Protein AF-A0A1Q6U4C0-F1 (afdb_monomer)

Foldseek 3Di:
DQVVLVVQLVVLLVVLVPPDDPVCSVLSSCVSRVDDVLLLVCQVPDQEAEAEEEQDCVVVLLCCLLSVDPPPSSPPQQRAHLLWNDNPLVVVLVCLLVLNPCSLPPDDQDCRTRVPCSPPDPVRVVVVNVSRSVSNLVNLADLGEYEYEYEDAPDADDPVSVLSSVVSSCVSNVPRHYAYEYEYCDDDPDDPRHHYDHDNDDDDDPCLSCVSVPPDPPDDDPSVVCSCVSSVVVCCVSCVVVVNPVPPPPPPVVCCVPPVNVVVVVVVVVVVVQVCCFQPNQLQDEAAAEAEAADPLCAFAKEKEAEQAQAFQPRLVLLLVVLVVQQVLPGQEYEYQANLHHDLDNNRGHPLLSSLQSNLSNDHQAEYEYEPSCLSNPVVVNQVSNVVSVHHYADLDKDDDPRFIEFEHHAPNRDDGDVCSRCPPTDPDYEYHYQACLCQVVDDLSHQEYEYEQFLQLQEDDPGRPFGPHPVTRQQNAAWDQDPNYIYGYANHSADHPDSTHDPRHHYMYMYHHD

Mean predicted aligned error: 14.53 Å

Secondary structure (DSSP, 8-state):
-HHHHHHHHHHHHHHHHHHS-HHHHHHHHHHHHH--HHHHHHHHH--EEEEEEESSSHHHHHHHHTTSS--GGGT----S--S-----HHHHHHHHHTTTTTSSTT----TTT-TTTTTS-HHHHHHHHHHHHHHHHHHHT-SSEEEEEEEESSSPPPHHHHHHHHHHHHHHHTT--EEEEEEESSPPPP-TTEEEEE------STTHHHHHS-SS-----HHHHHHHHHHHHHHHHHHHHTT---SS---HHHHHS-HHHHHHHHHHHHHHHHHHIIIIIGGG--EEEEEEE--TTTTT-EEEEE------TT-HHHHHHHHHHHHTT--SEEEE-S--S-SSSGGGS--HHHHHHHHTT--SEEEE---HHHHHTTHHHHHHHHHHTT-EE-SSEEEE-SS-EEEE---TTTS---HHHHTTTPPSSEEEE-S-GGGGGGS-TT-SEEEE-SSGGGSBBSSSBS--S-TTTTTTSSEEEEETTEEEEE---SS-SSSS--BS---EEEEEEE-

Nearest PDB structures (foldseek):
  8cea-assembly1_a  TM=3.221E-01  e=9.342E-02  Escherichia coli K-12
  4g1u-assembly1_D  TM=3.287E-01  e=5.241E-01  Yersinia pestis
  7mpe-assembly1_A  TM=3.103E-01  e=4.966E-01  Saccharomyces cerevisiae

Sequence (515 aa):
MFKLLRIKKLIIKLLTCFIFPEKLRKNVRNFLFYFSFVDYVRFKRQNFHIVSLGSDCLPRVLTTAVKLKPRKIYGEKTLPFDLCRSYDLKKIIKFIETDFKTYFDNLTISEELYPHDYKLSKVQFENRYKERIHNFLQILKSDKTIYFIYSNFDIVPDTKDIKKLYEVLRKKRQGKPFKLIILTSKHLEEIEDVIQITENFKIKHGNWVKSFINDYKDKQNEYTEFCSRAGGILKNIIEDAENFNFSRKLNYKKLVYNKKVKLLFIIIFLILGLFIWSVFIEPNILTVKKLSVKDDKLKGLKIVFASDFHIKPYEKYRIQRTVKAINKQNADIVLLGGDFVNGHDCSFTMPVDEIAFELSKIKPKTYAVIGNHDGWQGKSKVISSLEKNKIKVLLNENICFEKYCIAGVDDMQTGKPDLNKALNNVKQPVILLSHTPDIMPDVPDSVNLTLCGHLHGGQIRLNRALIVPSAYGLKYADGFVDDNGKKVYTSKGLGTSILPVRLNCPPEIVVIEFI

pLDDT: mean 85.96, std 15.24, range [36.47, 98.94]

Radius of gyration: 37.93 Å; Cα contacts (8 Å, |Δi|>4): 910; chains: 1; bounding box: 84×44×99 Å

Solvent-accessible surface area (backbone atoms only — not comparable to full-atom values): 27788 Å² total; per-residue (Å²): 117,71,70,59,54,56,51,52,49,51,53,43,51,56,57,33,64,79,74,39,61,76,93,47,28,65,59,52,40,51,48,66,67,79,42,53,73,65,56,56,53,48,65,75,66,54,69,57,44,74,38,44,36,38,33,54,64,58,52,58,51,36,37,38,59,65,63,78,41,78,61,73,89,76,71,52,67,54,64,42,39,86,76,36,47,37,87,52,62,69,59,53,42,50,34,64,71,56,72,43,74,66,62,74,62,88,64,76,81,33,59,80,36,30,76,89,53,40,89,47,53,71,68,61,41,50,56,56,50,53,50,18,51,51,40,39,61,56,54,53,68,43,83,42,39,32,39,36,31,33,30,32,51,90,53,74,78,56,66,69,57,52,54,51,40,52,51,48,50,49,63,66,32,70,85,46,54,66,43,44,35,41,37,25,44,59,83,70,80,93,49,88,86,51,45,76,49,67,45,91,54,77,92,86,55,95,62,53,64,56,55,54,61,43,95,54,95,81,65,93,43,74,56,43,53,47,45,54,50,61,26,44,54,53,46,48,59,55,32,61,75,62,69,55,71,66,85,83,64,72,51,63,65,57,60,62,60,30,65,68,54,45,48,49,53,50,50,53,49,50,54,51,50,50,49,47,38,21,48,64,46,35,54,65,43,78,41,79,45,79,43,79,42,84,35,82,74,50,48,75,46,34,36,36,41,40,22,28,39,28,34,33,64,87,37,64,67,55,56,53,51,47,39,54,56,56,52,72,63,72,37,69,34,34,42,34,22,19,16,58,39,22,61,67,49,65,89,48,19,34,60,58,57,58,53,21,53,56,57,47,68,40,75,43,58,43,39,30,30,48,14,51,32,26,31,63,60,38,40,69,59,52,50,54,32,27,44,77,37,69,32,48,68,24,70,27,27,61,50,73,57,99,62,33,18,43,27,12,22,31,20,79,87,60,50,71,56,36,66,68,56,13,56,54,92,62,50,74,45,28,37,36,40,29,13,48,57,81,54,55,86,76,56,58,81,78,38,64,34,35,41,18,11,80,31,29,30,28,23,41,30,79,97,51,53,78,52,53,96,44,97,67,48,75,77,63,29,47,48,79,45,74,62,92,78,40,31,36,34,20,36,37,10,46,40,61,71,103,49,70,50,16,34,88,37,51,15,36,36,38,36,39,36,24,84

Structure (mmCIF, N/CA/C/O backbone):
data_AF-A0A1Q6U4C0-F1
#
_entry.id   AF-A0A1Q6U4C0-F1
#
loop_
_atom_site.group_PDB
_atom_site.id
_atom_site.type_symbol
_atom_site.label_atom_id
_atom_site.label_alt_id
_atom_site.label_comp_id
_atom_site.label_asym_id
_atom_site.label_entity_id
_atom_site.label_seq_id
_atom_site.pdbx_PDB_ins_code
_atom_site.Cartn_x
_atom_site.Cartn_y
_atom_site.Cartn_z
_atom_site.occupancy
_atom_site.B_iso_or_equiv
_atom_site.auth_seq_id
_atom_site.auth_comp_id
_atom_site.auth_asym_id
_atom_site.auth_atom_id
_atom_site.pdbx_PDB_model_num
ATOM 1 N N . MET A 1 1 ? 12.303 23.673 -27.336 1.00 36.47 1 MET A N 1
ATOM 2 C CA . MET A 1 1 ? 12.774 22.270 -27.500 1.00 36.47 1 MET A CA 1
ATOM 3 C C . MET A 1 1 ? 13.586 21.744 -26.302 1.00 36.47 1 MET A C 1
ATOM 5 O O . MET A 1 1 ? 13.341 20.628 -25.865 1.00 36.47 1 MET A O 1
ATOM 9 N N . PHE A 1 2 ? 14.498 22.539 -25.726 1.00 38.00 2 PHE A N 1
ATOM 10 C CA . PHE A 1 2 ? 15.375 22.165 -24.598 1.00 38.00 2 PHE A CA 1
ATOM 11 C C . PHE A 1 2 ? 14.650 21.774 -23.288 1.00 38.00 2 PHE A C 1
ATOM 13 O O . PHE A 1 2 ? 14.955 20.739 -22.695 1.00 38.00 2 PHE A O 1
ATOM 20 N N . LYS A 1 3 ? 13.630 22.544 -22.871 1.00 44.69 3 LYS A N 1
ATOM 21 C CA . LYS A 1 3 ? 12.822 22.249 -21.667 1.00 44.69 3 LYS A CA 1
ATOM 22 C C . LYS A 1 3 ? 12.073 20.905 -21.769 1.00 44.69 3 LYS A C 1
ATOM 24 O O . LYS A 1 3 ? 12.057 20.146 -20.805 1.00 44.69 3 LYS A O 1
ATOM 29 N N . LEU A 1 4 ? 11.555 20.552 -22.953 1.00 43.31 4 LEU A N 1
ATOM 30 C CA . LEU A 1 4 ? 10.844 19.283 -23.180 1.00 43.31 4 LEU A CA 1
ATOM 31 C C . LEU A 1 4 ? 11.737 18.042 -23.022 1.00 43.31 4 LEU A C 1
ATOM 33 O O . LEU A 1 4 ? 11.283 17.027 -22.502 1.00 43.31 4 LEU A O 1
ATOM 37 N N . LEU A 1 5 ? 13.005 18.104 -23.440 1.00 49.62 5 LEU A N 1
ATOM 38 C CA . LEU A 1 5 ? 13.924 16.964 -23.328 1.00 49.62 5 LEU A CA 1
ATOM 39 C C . LEU A 1 5 ? 14.319 16.690 -21.872 1.00 49.62 5 LEU A C 1
ATOM 41 O O . LEU A 1 5 ? 14.376 15.532 -21.458 1.00 49.62 5 LEU A O 1
ATOM 45 N N . ARG A 1 6 ? 14.526 17.738 -21.064 1.00 53.38 6 ARG A N 1
ATOM 46 C CA . ARG A 1 6 ? 14.773 17.591 -19.619 1.00 53.38 6 ARG A CA 1
ATOM 47 C C . ARG A 1 6 ? 13.560 16.993 -18.898 1.00 53.38 6 ARG A C 1
ATOM 49 O O . ARG A 1 6 ? 13.733 16.068 -18.108 1.00 53.38 6 ARG A O 1
ATOM 56 N N . ILE A 1 7 ? 12.350 17.438 -19.245 1.00 56.91 7 ILE A N 1
ATOM 57 C CA . ILE A 1 7 ? 11.089 16.891 -18.715 1.00 56.91 7 ILE A CA 1
ATOM 58 C C . ILE A 1 7 ? 10.921 15.418 -19.108 1.00 56.91 7 ILE A C 1
ATOM 60 O O . ILE A 1 7 ? 10.705 14.572 -18.243 1.00 56.91 7 ILE A O 1
ATOM 64 N N . LYS A 1 8 ? 11.122 15.073 -20.387 1.00 57.91 8 LYS A N 1
ATOM 65 C CA . LYS A 1 8 ? 11.086 13.682 -20.869 1.00 57.91 8 LYS A CA 1
ATOM 66 C C . LYS A 1 8 ? 12.059 12.789 -20.085 1.00 57.91 8 LYS A C 1
ATOM 68 O O . LYS A 1 8 ? 11.702 11.675 -19.710 1.00 57.91 8 LYS A O 1
ATOM 73 N N . LYS A 1 9 ? 13.271 13.279 -19.790 1.00 62.56 9 LYS A N 1
ATOM 74 C CA . LYS A 1 9 ? 14.277 12.553 -18.992 1.00 62.56 9 LYS A CA 1
ATOM 75 C C . LYS A 1 9 ? 13.797 12.299 -17.569 1.00 62.56 9 LYS A C 1
ATOM 77 O O . LYS A 1 9 ? 13.984 11.198 -17.057 1.00 62.56 9 LYS A O 1
ATOM 82 N N . LEU A 1 10 ? 13.221 13.319 -16.937 1.00 64.25 10 LEU A N 1
ATOM 83 C CA . LEU A 1 10 ? 12.720 13.241 -15.570 1.00 64.25 10 LEU A CA 1
ATOM 84 C C . LEU A 1 10 ? 11.582 12.220 -15.469 1.00 64.25 10 LEU A C 1
ATOM 86 O O . LEU A 1 10 ? 11.659 11.313 -14.646 1.00 64.25 10 LEU A O 1
ATOM 90 N N . ILE A 1 11 ? 10.606 12.292 -16.377 1.00 64.50 11 ILE A N 1
ATOM 91 C CA . ILE A 1 11 ? 9.472 11.358 -16.440 1.00 64.50 11 ILE A CA 1
ATOM 92 C C . ILE A 1 11 ? 9.959 9.919 -16.634 1.00 64.50 11 ILE A C 1
ATOM 94 O O . ILE A 1 11 ? 9.575 9.025 -15.886 1.00 64.50 11 ILE A O 1
ATOM 98 N N . ILE A 1 12 ? 10.865 9.681 -17.586 1.00 69.44 12 ILE A N 1
ATOM 99 C CA . ILE A 1 12 ? 11.413 8.340 -17.835 1.00 69.44 12 ILE A CA 1
ATOM 100 C C . ILE A 1 12 ? 12.197 7.829 -16.625 1.00 69.44 12 ILE A C 1
ATOM 102 O O . ILE A 1 12 ? 12.087 6.652 -16.281 1.00 69.44 12 ILE A O 1
ATOM 106 N N . LYS A 1 13 ? 12.980 8.685 -15.956 1.00 69.50 13 LYS A N 1
ATOM 107 C CA . LYS A 1 13 ? 13.703 8.310 -14.733 1.00 69.50 13 LYS A CA 1
ATOM 108 C C . LYS A 1 13 ? 12.747 7.891 -13.619 1.00 69.50 13 LYS A C 1
ATOM 110 O O . LYS A 1 13 ? 13.009 6.854 -13.012 1.00 69.50 13 LYS A O 1
ATOM 115 N N . LEU A 1 14 ? 11.674 8.655 -13.402 1.00 70.19 14 LEU A N 1
ATOM 116 C CA . LEU A 1 14 ? 10.643 8.374 -12.402 1.00 70.19 14 LEU A CA 1
ATOM 117 C C . LEU A 1 14 ? 9.929 7.055 -12.713 1.00 70.19 14 LEU A C 1
ATOM 119 O O . LEU A 1 14 ? 9.984 6.140 -11.901 1.00 70.19 14 LEU A O 1
ATOM 123 N N . LEU A 1 15 ? 9.382 6.897 -13.922 1.00 62.25 15 LEU A N 1
ATOM 124 C CA . LEU A 1 15 ? 8.668 5.678 -14.327 1.00 62.25 15 LEU A CA 1
ATOM 125 C C . LEU A 1 15 ? 9.543 4.424 -14.205 1.00 62.25 15 LEU A C 1
ATOM 127 O O . LEU A 1 15 ? 9.114 3.392 -13.704 1.00 62.25 15 LEU A O 1
ATOM 131 N N . THR A 1 16 ? 10.807 4.508 -14.618 1.00 73.00 16 THR A N 1
ATOM 132 C CA . THR A 1 16 ? 11.702 3.343 -14.576 1.00 73.00 16 THR A CA 1
ATOM 133 C C . THR A 1 16 ? 12.258 3.028 -13.189 1.00 73.00 16 THR A C 1
ATOM 135 O O . THR A 1 16 ? 12.656 1.887 -12.975 1.00 73.00 16 THR A O 1
ATOM 138 N N . CYS A 1 17 ? 12.296 3.988 -12.252 1.00 71.00 17 CYS A N 1
ATOM 139 C CA . CYS A 1 17 ? 12.709 3.728 -10.865 1.00 71.00 17 CYS A CA 1
ATOM 140 C C . CYS A 1 17 ? 11.803 2.690 -10.194 1.00 71.00 17 CYS A C 1
ATOM 142 O O . CYS A 1 17 ? 12.312 1.784 -9.539 1.00 71.00 17 CYS A O 1
ATOM 144 N N . PHE A 1 18 ? 10.489 2.823 -10.386 1.00 61.03 18 PHE A N 1
ATOM 145 C CA . PHE A 1 18 ? 9.487 2.021 -9.683 1.00 61.03 18 PHE A CA 1
ATOM 146 C C . PHE A 1 18 ? 9.127 0.719 -10.404 1.00 61.03 18 PHE A C 1
ATOM 148 O O . PHE A 1 18 ? 8.753 -0.246 -9.755 1.00 61.03 18 PHE A O 1
ATOM 155 N N . ILE A 1 19 ? 9.260 0.679 -11.734 1.00 62.34 19 ILE A N 1
ATOM 156 C CA . ILE A 1 19 ? 8.759 -0.440 -12.549 1.00 62.34 19 ILE A CA 1
ATOM 157 C C . ILE A 1 19 ? 9.832 -1.505 -12.814 1.00 62.34 19 ILE A C 1
ATOM 159 O O . ILE A 1 19 ? 9.516 -2.687 -12.902 1.00 62.34 19 ILE A O 1
ATOM 163 N N . PHE A 1 20 ? 11.101 -1.112 -12.973 1.00 62.53 20 PHE A N 1
ATOM 164 C CA . PHE A 1 20 ? 12.152 -2.032 -13.420 1.00 62.53 20 PHE A CA 1
ATOM 165 C C . PHE A 1 20 ? 13.210 -2.278 -12.332 1.00 62.53 20 PHE A C 1
ATOM 167 O O . PHE A 1 20 ? 13.637 -1.317 -11.673 1.00 62.53 20 PHE A O 1
ATOM 174 N N . PRO A 1 21 ? 13.712 -3.525 -12.196 1.00 68.19 21 PRO A N 1
ATOM 175 C CA . PRO A 1 21 ? 14.867 -3.845 -11.361 1.00 68.19 21 PRO A CA 1
ATOM 176 C C . PRO A 1 21 ? 16.063 -2.960 -11.704 1.00 68.19 21 PRO A C 1
ATOM 178 O O . PRO A 1 21 ? 16.277 -2.623 -12.872 1.00 68.19 21 PRO A O 1
ATOM 181 N N . GLU A 1 22 ? 16.881 -2.623 -10.707 1.00 69.81 22 GLU A N 1
ATOM 182 C CA . GLU A 1 22 ? 17.993 -1.677 -10.853 1.00 69.81 22 GLU A CA 1
ATOM 183 C C . GLU A 1 22 ? 18.911 -1.993 -12.043 1.00 69.81 22 GLU A C 1
ATOM 185 O O . GLU A 1 22 ? 19.224 -1.103 -12.840 1.00 69.81 22 GLU A O 1
ATOM 190 N N . LYS A 1 23 ? 19.222 -3.282 -12.235 1.00 66.69 23 LYS A N 1
ATOM 191 C CA . LYS A 1 23 ? 20.049 -3.802 -13.336 1.00 66.69 23 LYS A CA 1
ATOM 192 C C . LYS A 1 23 ? 19.507 -3.451 -14.733 1.00 66.69 23 LYS A C 1
ATOM 194 O O . LYS A 1 23 ? 20.285 -3.313 -15.674 1.00 66.69 23 LYS A O 1
ATOM 199 N N . LEU A 1 24 ? 18.193 -3.260 -14.884 1.00 57.66 24 LEU A N 1
ATOM 200 C CA . LEU A 1 24 ? 17.531 -2.965 -16.163 1.00 57.66 24 LEU A CA 1
ATOM 201 C C . LEU A 1 24 ? 17.244 -1.474 -16.376 1.00 57.66 24 LEU A C 1
ATOM 203 O O . LEU A 1 24 ? 17.100 -1.034 -17.521 1.00 57.66 24 LEU A O 1
ATOM 207 N N . ARG A 1 25 ? 17.217 -0.663 -15.309 1.00 75.75 25 ARG A N 1
ATOM 208 C CA . ARG A 1 25 ? 16.816 0.756 -15.370 1.00 75.75 25 ARG A CA 1
ATOM 209 C C . ARG A 1 25 ? 17.629 1.550 -16.385 1.00 75.75 25 ARG A C 1
ATOM 211 O O . ARG A 1 25 ? 17.058 2.320 -17.150 1.00 75.75 25 ARG A O 1
ATOM 218 N N . LYS A 1 26 ? 18.954 1.370 -16.425 1.00 69.31 26 LYS A N 1
ATOM 219 C CA . LYS A 1 26 ? 19.837 2.089 -17.364 1.00 69.31 26 LYS A CA 1
ATOM 220 C C . LYS A 1 26 ? 19.468 1.797 -18.821 1.00 69.31 26 LYS A C 1
ATOM 222 O O . LYS A 1 26 ? 19.371 2.724 -19.622 1.00 69.31 26 LYS A O 1
ATOM 227 N N . ASN A 1 27 ? 19.201 0.534 -19.143 1.00 58.09 27 ASN A N 1
ATOM 228 C CA . ASN A 1 27 ? 18.867 0.106 -20.500 1.00 58.09 27 ASN A CA 1
ATOM 229 C C . ASN A 1 27 ? 17.481 0.605 -20.917 1.00 58.09 27 ASN A C 1
ATOM 231 O O . ASN A 1 27 ? 17.346 1.179 -21.995 1.00 58.09 27 ASN A O 1
ATOM 235 N N . VAL A 1 28 ? 16.481 0.494 -20.038 1.00 62.31 28 VAL A N 1
ATOM 236 C CA . VAL A 1 28 ? 15.116 0.972 -20.311 1.00 62.31 28 VAL A CA 1
ATOM 237 C C . VAL A 1 28 ? 15.061 2.499 -20.411 1.00 62.31 28 VAL A C 1
ATOM 239 O O . VAL A 1 28 ? 14.413 3.043 -21.304 1.00 62.31 28 VAL A O 1
ATOM 242 N N . ARG A 1 29 ? 15.791 3.221 -19.551 1.00 72.31 29 ARG A N 1
ATOM 243 C CA . ARG A 1 29 ? 15.906 4.687 -19.633 1.00 72.31 29 ARG A CA 1
ATOM 244 C C . ARG A 1 29 ? 16.518 5.116 -20.954 1.00 72.31 29 ARG A C 1
ATOM 246 O O . ARG A 1 29 ? 15.969 5.989 -21.615 1.00 72.31 29 ARG A O 1
ATOM 253 N N . ASN A 1 30 ? 17.620 4.484 -21.350 1.00 61.06 30 ASN A N 1
ATOM 254 C CA . ASN A 1 30 ? 18.260 4.759 -22.631 1.00 61.06 30 ASN A CA 1
ATOM 255 C C . ASN A 1 30 ? 17.323 4.419 -23.802 1.00 61.06 30 ASN A C 1
ATOM 257 O O . ASN A 1 30 ? 17.270 5.167 -24.776 1.00 61.06 30 ASN A O 1
ATOM 261 N N . PHE A 1 31 ? 16.532 3.350 -23.690 1.00 60.53 31 PHE A N 1
ATOM 262 C CA . PHE A 1 31 ? 15.535 2.990 -24.693 1.00 60.53 31 PHE A CA 1
ATOM 263 C C . PHE A 1 31 ? 14.480 4.092 -24.882 1.00 60.53 31 PHE A C 1
ATOM 265 O O . PHE A 1 31 ? 14.364 4.687 -25.952 1.00 60.53 31 PHE A O 1
ATOM 272 N N . LEU A 1 32 ? 13.764 4.428 -23.809 1.00 62.41 32 LEU A N 1
ATOM 273 C CA . LEU A 1 32 ? 12.659 5.392 -23.835 1.00 62.41 32 LEU A CA 1
ATOM 274 C C . LEU A 1 32 ? 13.129 6.826 -24.138 1.00 62.41 32 LEU A C 1
ATOM 276 O O . LEU A 1 32 ? 12.383 7.647 -24.686 1.00 62.41 32 LEU A O 1
ATOM 280 N N . PHE A 1 33 ? 14.358 7.164 -23.740 1.00 63.16 33 PHE A N 1
ATOM 281 C CA . PHE A 1 33 ? 14.872 8.524 -23.854 1.00 63.16 33 PHE A CA 1
ATOM 282 C C . PHE A 1 33 ? 15.347 8.833 -25.273 1.00 63.16 33 PHE A C 1
ATOM 284 O O . PHE A 1 33 ? 14.894 9.828 -25.852 1.00 63.16 33 PHE A O 1
ATOM 291 N N . TYR A 1 34 ? 16.198 7.975 -25.844 1.00 55.62 34 TYR A N 1
ATOM 292 C CA . TYR A 1 34 ? 16.886 8.260 -27.106 1.00 55.62 34 TYR A CA 1
ATOM 293 C C . TYR A 1 34 ? 16.060 7.980 -28.348 1.00 55.62 34 TYR A C 1
ATOM 295 O O . TYR A 1 34 ? 16.326 8.588 -29.384 1.00 55.62 34 TYR A O 1
ATOM 303 N N . PHE A 1 35 ? 15.050 7.118 -28.261 1.00 59.59 35 PHE A N 1
ATOM 304 C CA . PHE A 1 35 ? 14.281 6.763 -29.438 1.00 59.59 35 PHE A CA 1
ATOM 305 C C . PHE A 1 35 ? 12.782 6.821 -29.202 1.00 59.59 35 PHE A C 1
ATOM 307 O O . PHE A 1 35 ? 12.250 6.517 -28.135 1.00 59.59 35 PHE A O 1
ATOM 314 N N . SER A 1 36 ? 12.101 7.296 -30.237 1.00 61.97 36 SER A N 1
ATOM 315 C CA . SER A 1 36 ? 10.664 7.146 -30.354 1.00 61.97 36 SER A CA 1
ATOM 316 C C . SER A 1 36 ? 10.363 5.711 -30.788 1.00 61.97 36 SER A C 1
ATOM 318 O O . SER A 1 36 ? 11.161 5.086 -31.487 1.00 61.97 36 SER A O 1
ATOM 320 N N . PHE A 1 37 ? 9.187 5.194 -30.433 1.00 60.75 37 PHE A N 1
ATOM 321 C CA . PHE A 1 37 ? 8.688 3.934 -30.997 1.00 60.75 37 PHE A CA 1
ATOM 322 C C . PHE A 1 37 ? 8.763 3.924 -32.539 1.00 60.75 37 PHE A C 1
ATOM 324 O O . PHE A 1 37 ? 9.017 2.891 -33.150 1.00 60.75 37 PHE A O 1
ATOM 331 N N . VAL A 1 38 ? 8.636 5.100 -33.164 1.00 62.12 38 VAL A N 1
ATOM 332 C CA . VAL A 1 38 ? 8.792 5.299 -34.609 1.00 62.12 38 VAL A CA 1
ATOM 333 C C . VAL A 1 38 ? 10.189 4.924 -35.104 1.00 62.12 38 VAL A C 1
ATOM 335 O O . VAL A 1 38 ? 10.299 4.181 -36.075 1.00 62.12 38 VAL A O 1
ATOM 338 N N . ASP A 1 39 ? 11.251 5.386 -34.443 1.00 66.06 39 ASP A N 1
ATOM 339 C CA . ASP A 1 39 ? 12.620 5.037 -34.833 1.00 66.06 39 ASP A CA 1
ATOM 340 C C . ASP A 1 39 ? 12.889 3.531 -34.656 1.0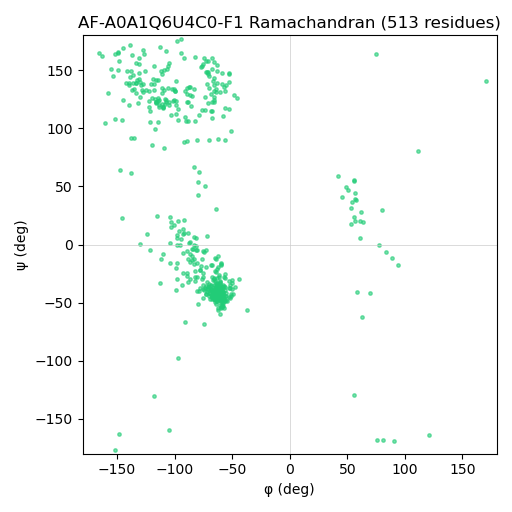0 66.06 39 ASP A C 1
ATOM 342 O O . ASP A 1 39 ? 13.527 2.920 -35.509 1.00 66.06 39 ASP A O 1
ATOM 346 N N . TYR A 1 40 ? 12.358 2.914 -33.593 1.00 66.81 40 TYR A N 1
ATOM 347 C CA . TYR A 1 40 ? 12.459 1.464 -33.380 1.00 66.81 40 TYR A CA 1
ATOM 348 C C . TYR A 1 40 ? 11.811 0.672 -34.525 1.00 66.81 40 TYR A C 1
ATOM 350 O O . TYR A 1 40 ? 12.437 -0.218 -35.105 1.00 66.81 40 TYR A O 1
ATOM 358 N N . VAL A 1 41 ? 10.575 1.026 -34.894 1.00 66.56 41 VAL A N 1
ATOM 359 C CA . VAL A 1 41 ? 9.864 0.404 -36.021 1.00 66.56 41 VAL A CA 1
ATOM 360 C C . VAL A 1 41 ? 10.608 0.646 -37.336 1.00 66.56 41 VAL A C 1
ATOM 362 O O . VAL A 1 41 ? 10.717 -0.273 -38.146 1.00 66.56 41 VAL A O 1
ATOM 365 N N . ARG A 1 42 ? 11.161 1.850 -37.536 1.00 74.62 42 ARG A N 1
ATOM 366 C CA . ARG A 1 42 ? 11.958 2.199 -38.718 1.00 74.62 42 ARG A CA 1
ATOM 367 C C . ARG A 1 42 ? 13.173 1.285 -38.866 1.00 74.62 42 ARG A C 1
ATOM 369 O O . ARG A 1 42 ? 13.332 0.677 -39.916 1.00 74.62 42 ARG A O 1
ATOM 376 N N . PHE A 1 43 ? 13.985 1.133 -37.819 1.00 75.62 43 PHE A N 1
ATOM 377 C CA . PHE A 1 43 ? 15.173 0.273 -37.863 1.00 75.62 43 PHE A CA 1
ATOM 378 C C . PHE A 1 43 ? 14.824 -1.201 -38.092 1.00 75.62 43 PHE A C 1
ATOM 380 O O . PHE A 1 43 ? 15.535 -1.897 -38.811 1.00 75.62 43 PHE A O 1
ATOM 387 N N . LYS A 1 44 ? 13.701 -1.685 -37.544 1.00 71.25 44 LYS A N 1
ATOM 388 C CA . LYS A 1 44 ? 13.217 -3.051 -37.812 1.00 71.25 44 LYS A CA 1
ATOM 389 C C . LYS A 1 44 ? 12.789 -3.270 -39.265 1.00 71.25 44 LYS A C 1
ATOM 391 O O . LYS A 1 44 ? 12.900 -4.390 -39.752 1.00 71.25 44 LYS A O 1
ATOM 396 N N . ARG A 1 45 ? 12.306 -2.227 -39.946 1.00 72.75 45 ARG A N 1
ATOM 397 C CA . ARG A 1 45 ? 11.837 -2.273 -41.343 1.00 72.75 45 ARG A CA 1
ATOM 398 C C . ARG A 1 45 ? 12.895 -1.862 -42.368 1.00 72.75 45 ARG A C 1
ATOM 400 O O . ARG A 1 45 ? 12.608 -1.853 -43.557 1.00 72.75 45 ARG A O 1
ATOM 407 N N . GLN A 1 46 ? 14.095 -1.513 -41.920 1.00 77.62 46 GLN A N 1
ATOM 408 C CA . GLN A 1 46 ? 15.177 -1.053 -42.780 1.00 77.62 46 GLN A CA 1
ATOM 409 C C . GLN A 1 46 ? 15.618 -2.161 -43.746 1.00 77.62 46 GLN A C 1
ATOM 411 O O . GLN A 1 46 ? 15.866 -3.302 -43.332 1.00 77.62 46 GLN A O 1
ATOM 416 N N . ASN A 1 47 ? 15.722 -1.821 -45.032 1.00 82.44 47 ASN A N 1
ATOM 417 C CA . ASN A 1 47 ? 16.030 -2.779 -46.094 1.00 82.44 47 ASN A CA 1
ATOM 418 C C . ASN A 1 47 ? 17.495 -2.767 -46.557 1.00 82.44 47 ASN A C 1
ATOM 420 O O . ASN A 1 47 ? 17.834 -3.349 -47.578 1.00 82.44 47 ASN A O 1
ATOM 424 N N . PHE A 1 48 ? 18.380 -2.177 -45.760 1.00 87.62 48 PHE A N 1
ATOM 425 C CA . PHE A 1 48 ? 19.807 -2.120 -46.042 1.00 87.62 48 PHE A CA 1
ATOM 426 C C . PHE A 1 48 ? 20.638 -2.410 -44.791 1.00 87.62 48 PHE A C 1
ATOM 428 O O . PHE A 1 48 ? 20.152 -2.336 -43.656 1.00 87.62 48 PHE A O 1
ATOM 435 N N . HIS A 1 49 ? 21.911 -2.723 -45.002 1.00 87.44 49 HIS A N 1
ATOM 436 C CA . HIS A 1 49 ? 22.929 -2.776 -43.964 1.00 87.44 49 HIS A CA 1
ATOM 437 C C . HIS A 1 49 ? 23.923 -1.641 -44.157 1.00 87.44 49 HIS A C 1
ATOM 439 O O . HIS A 1 49 ? 24.258 -1.277 -45.277 1.00 87.44 49 HIS A O 1
ATOM 445 N N . ILE A 1 50 ? 24.442 -1.120 -43.050 1.00 87.31 50 ILE A N 1
ATOM 446 C CA . ILE A 1 50 ? 25.639 -0.291 -43.088 1.00 87.31 50 ILE A CA 1
ATOM 447 C C . ILE A 1 50 ? 26.757 -1.099 -42.454 1.00 87.31 50 ILE A C 1
ATOM 449 O O . ILE A 1 50 ? 26.704 -1.443 -41.270 1.00 87.31 50 ILE A O 1
ATOM 453 N N . VAL A 1 51 ? 27.783 -1.367 -43.234 1.00 87.88 51 VAL A N 1
ATOM 454 C CA . VAL A 1 51 ? 29.079 -1.801 -42.745 1.00 87.88 51 VAL A CA 1
ATOM 455 C C . VAL A 1 51 ? 29.940 -0.566 -42.786 1.00 87.88 51 VAL A C 1
ATOM 457 O O . VAL A 1 51 ? 29.941 0.154 -43.772 1.00 87.88 51 VAL A O 1
ATOM 460 N N . SER A 1 52 ? 30.677 -0.296 -41.731 1.00 85.00 52 SER A N 1
ATOM 461 C CA . SER A 1 52 ? 31.709 0.713 -41.878 1.00 85.00 52 SER A CA 1
ATOM 462 C C . SER A 1 52 ? 33.083 0.064 -41.893 1.00 85.00 52 SER A C 1
ATOM 464 O O . SER A 1 52 ? 33.182 -1.144 -41.693 1.00 85.00 52 SER A O 1
ATOM 466 N N . LEU A 1 53 ? 34.095 0.811 -42.296 1.00 84.06 53 LEU A N 1
ATOM 467 C CA . LEU A 1 53 ? 35.466 0.395 -42.542 1.00 84.06 53 LEU A CA 1
ATOM 468 C C . LEU A 1 53 ? 36.365 1.600 -42.216 1.00 84.06 53 LEU A C 1
ATOM 470 O O . LEU A 1 53 ? 35.884 2.732 -42.140 1.00 84.06 53 LEU A O 1
ATOM 474 N N . GLY A 1 54 ? 37.667 1.377 -42.067 1.00 77.69 54 GLY A N 1
ATOM 475 C CA . GLY A 1 54 ? 38.636 2.464 -41.929 1.00 77.69 54 GLY A CA 1
ATOM 476 C C . GLY A 1 54 ? 39.431 2.436 -40.639 1.00 77.69 54 GLY A C 1
ATOM 477 O O . GLY A 1 54 ? 39.502 1.409 -39.964 1.00 77.69 54 GLY A O 1
ATOM 478 N N . SER A 1 55 ? 40.062 3.569 -40.346 1.00 71.94 55 SER A N 1
ATOM 479 C CA . SER A 1 55 ? 41.058 3.679 -39.284 1.00 71.94 55 SER A CA 1
ATOM 480 C C . SER A 1 55 ? 40.457 3.924 -37.906 1.00 71.94 55 SER A C 1
ATOM 482 O O . SER A 1 55 ? 41.164 3.758 -36.923 1.00 71.94 55 SER A O 1
ATOM 484 N N . ASP A 1 56 ? 39.178 4.282 -37.788 1.00 75.50 56 ASP A N 1
ATOM 485 C CA . ASP A 1 56 ? 38.539 4.578 -36.506 1.00 75.50 56 ASP A CA 1
ATOM 486 C C . ASP A 1 56 ? 37.023 4.298 -36.503 1.00 75.50 56 ASP A C 1
ATOM 488 O O . ASP A 1 56 ? 36.426 3.831 -37.475 1.00 75.50 56 ASP A O 1
ATOM 492 N N . CYS A 1 57 ? 36.369 4.607 -35.379 1.00 77.19 57 CYS A N 1
ATOM 493 C CA . CYS A 1 57 ? 34.932 4.411 -35.215 1.00 77.19 57 CYS A CA 1
ATOM 494 C C . CYS A 1 57 ? 34.057 5.533 -35.818 1.00 77.19 57 CYS A C 1
ATOM 496 O O . CYS A 1 57 ? 32.833 5.502 -35.629 1.00 77.19 57 CYS A O 1
ATOM 498 N N . LEU A 1 58 ? 34.626 6.515 -36.532 1.00 81.12 58 LEU A N 1
ATOM 499 C CA . LEU A 1 58 ? 33.924 7.695 -37.060 1.00 81.12 58 LEU A CA 1
ATOM 500 C C . LEU A 1 58 ? 32.719 7.334 -37.916 1.00 81.12 58 LEU A C 1
ATOM 502 O O . LEU A 1 58 ? 31.638 7.831 -37.601 1.00 81.12 58 LEU A O 1
ATOM 506 N N . PRO A 1 59 ? 32.795 6.419 -38.895 1.00 84.25 59 PRO A N 1
ATOM 507 C CA . PRO A 1 59 ? 31.611 6.048 -39.665 1.00 84.25 59 PRO A CA 1
ATOM 508 C C . PRO A 1 59 ? 30.469 5.481 -38.810 1.00 84.25 59 PRO A C 1
ATOM 510 O O . PRO A 1 59 ? 29.293 5.772 -39.047 1.00 84.25 59 PRO A O 1
ATOM 513 N N . ARG A 1 60 ? 30.794 4.690 -37.774 1.00 80.88 60 ARG A N 1
ATOM 514 C CA . ARG A 1 60 ? 29.798 4.115 -36.852 1.00 80.88 60 ARG A CA 1
ATOM 515 C C . ARG A 1 60 ? 29.151 5.219 -36.026 1.00 80.88 60 ARG A C 1
ATOM 517 O O . ARG A 1 60 ? 27.932 5.236 -35.856 1.00 80.88 60 ARG A O 1
ATOM 524 N N . VAL A 1 61 ? 29.961 6.130 -35.500 1.00 79.75 61 VAL A N 1
ATOM 525 C CA . VAL A 1 61 ? 29.492 7.254 -34.686 1.00 79.75 61 VAL A CA 1
ATOM 526 C C . VAL A 1 61 ? 28.648 8.214 -35.527 1.00 79.75 61 VAL A C 1
ATOM 528 O O . VAL A 1 61 ? 27.544 8.560 -35.110 1.00 79.75 61 VAL A O 1
ATOM 531 N N . LEU A 1 62 ? 29.107 8.559 -36.730 1.00 82.94 62 LEU A N 1
ATOM 532 C CA . LEU A 1 62 ? 28.435 9.456 -37.667 1.00 82.94 62 LEU A CA 1
ATOM 533 C C . LEU A 1 62 ? 27.056 8.921 -38.069 1.00 82.94 62 LEU A C 1
ATOM 535 O O . LEU A 1 62 ? 26.050 9.601 -37.883 1.00 82.94 62 LEU A O 1
ATOM 539 N N . THR A 1 63 ? 26.981 7.667 -38.524 1.00 83.44 63 THR A N 1
ATOM 540 C CA . THR A 1 63 ? 25.715 7.018 -38.922 1.00 83.44 63 THR A CA 1
ATOM 541 C C . THR A 1 63 ? 24.728 6.867 -37.764 1.00 83.44 63 THR A C 1
ATOM 543 O O . THR A 1 63 ? 23.515 6.981 -37.958 1.00 83.44 63 THR A O 1
ATOM 546 N N . THR A 1 64 ? 25.227 6.660 -36.543 1.00 79.56 64 THR A N 1
ATOM 547 C CA . THR A 1 64 ? 24.396 6.658 -35.330 1.00 79.56 64 THR A CA 1
ATOM 548 C C . THR A 1 64 ? 23.862 8.059 -35.024 1.00 79.56 64 THR A C 1
ATOM 550 O O . THR A 1 64 ? 22.683 8.208 -34.697 1.00 79.56 64 THR A O 1
ATOM 553 N N . ALA A 1 65 ? 24.704 9.090 -35.141 1.00 78.00 65 ALA A N 1
ATOM 554 C CA . ALA A 1 65 ? 24.349 10.475 -34.841 1.00 78.00 65 ALA A CA 1
ATOM 555 C C . ALA A 1 65 ? 23.246 11.006 -35.772 1.00 78.00 65 ALA A C 1
ATOM 557 O O . ALA A 1 65 ? 22.303 11.647 -35.305 1.00 78.00 65 ALA A O 1
ATOM 558 N N . VAL A 1 66 ? 23.284 10.647 -37.059 1.00 79.50 66 VAL A N 1
ATOM 559 C CA . VAL A 1 66 ? 22.240 11.021 -38.034 1.00 79.50 66 VAL A CA 1
ATOM 560 C C . VAL A 1 66 ? 21.070 10.032 -38.123 1.00 79.50 66 VAL A C 1
ATOM 562 O O . VAL A 1 66 ? 20.189 10.181 -38.969 1.00 79.50 66 VAL A O 1
ATOM 565 N N . LYS A 1 67 ? 21.003 9.062 -37.201 1.00 78.50 67 LYS A N 1
ATOM 566 C CA . LYS A 1 67 ? 19.928 8.062 -37.067 1.00 78.50 67 LYS A CA 1
ATOM 567 C C . LYS A 1 67 ? 19.749 7.114 -38.264 1.00 78.50 67 LYS A C 1
ATOM 569 O O . LYS A 1 67 ? 18.651 6.595 -38.461 1.00 78.50 67 LYS A O 1
ATOM 574 N N . LEU A 1 68 ? 20.811 6.839 -39.018 1.00 80.31 68 LEU A N 1
ATOM 575 C CA . LEU A 1 68 ? 20.833 5.775 -40.034 1.00 80.31 68 LEU A CA 1
ATOM 576 C C . LEU A 1 68 ? 21.006 4.377 -39.415 1.00 80.31 68 LEU A C 1
ATOM 578 O O . LEU A 1 68 ? 20.642 3.374 -40.029 1.00 80.31 68 LEU A O 1
ATOM 582 N N . LYS A 1 69 ? 21.555 4.308 -38.194 1.00 76.62 69 LYS A N 1
ATOM 583 C CA . LYS A 1 69 ? 21.753 3.070 -37.422 1.00 76.62 69 LYS A CA 1
ATOM 584 C C . LYS A 1 69 ? 21.243 3.212 -35.982 1.00 76.62 69 LYS A C 1
ATOM 586 O O . LYS A 1 69 ? 21.320 4.307 -35.413 1.00 76.62 69 LYS A O 1
ATOM 591 N N . PRO A 1 70 ? 20.741 2.126 -35.364 1.00 69.56 70 PRO A N 1
ATOM 592 C CA . PRO A 1 70 ? 20.435 2.110 -33.938 1.00 69.56 70 PRO A CA 1
ATOM 593 C C . PRO A 1 70 ? 21.718 2.026 -33.090 1.00 69.56 70 PRO A C 1
ATOM 595 O O . PRO A 1 70 ? 22.752 1.572 -33.562 1.00 69.56 70 PRO A O 1
ATOM 598 N N . ARG A 1 71 ? 21.654 2.404 -31.803 1.00 63.75 71 ARG A N 1
ATOM 599 C CA . ARG A 1 71 ? 22.756 2.138 -30.850 1.00 63.75 71 ARG A CA 1
ATOM 600 C C . ARG A 1 71 ? 22.838 0.627 -30.525 1.00 63.75 71 ARG A C 1
ATOM 602 O O . ARG A 1 71 ? 21.826 -0.069 -30.549 1.00 63.75 71 ARG A O 1
ATOM 609 N N . LYS A 1 72 ? 24.003 0.146 -30.073 1.00 55.88 72 LYS A N 1
ATOM 610 C CA . LYS A 1 72 ? 24.289 -1.261 -29.691 1.00 55.88 72 LYS A CA 1
ATOM 611 C C . LYS A 1 72 ? 23.209 -1.977 -28.842 1.00 55.88 72 LYS A C 1
ATOM 613 O O . LYS A 1 72 ? 23.043 -3.184 -28.951 1.00 55.88 72 LYS A O 1
ATOM 618 N N . ILE A 1 73 ? 22.446 -1.250 -28.018 1.00 48.28 73 ILE A N 1
ATOM 619 C CA . ILE A 1 73 ? 21.411 -1.791 -27.104 1.00 48.28 73 ILE A CA 1
ATOM 620 C C . ILE A 1 73 ? 20.183 -2.382 -27.845 1.00 48.28 73 ILE A C 1
ATOM 622 O O . ILE A 1 73 ? 19.435 -3.157 -27.260 1.00 48.28 73 ILE A O 1
ATOM 626 N N . TYR A 1 74 ? 19.968 -2.066 -29.126 1.00 51.91 74 TYR A N 1
ATOM 627 C CA . TYR A 1 74 ? 18.763 -2.457 -29.884 1.00 51.91 74 TYR A CA 1
ATOM 628 C C . TYR A 1 74 ? 18.888 -3.783 -30.661 1.00 51.91 74 TYR A C 1
ATOM 630 O O . TYR A 1 74 ? 18.054 -4.070 -31.522 1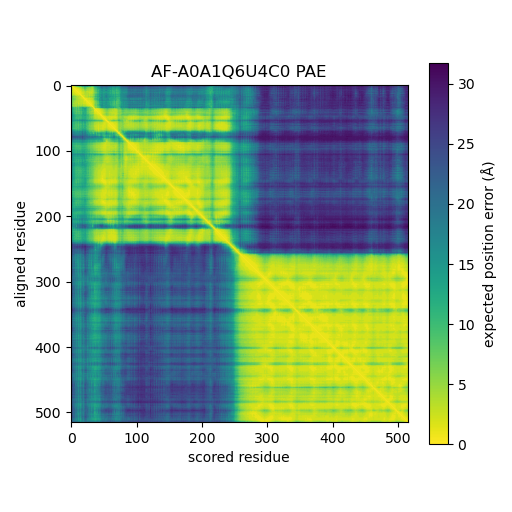.00 51.91 74 TYR A O 1
ATOM 638 N N . GLY A 1 75 ? 19.919 -4.585 -30.377 1.00 45.34 75 GLY A N 1
ATOM 639 C CA . GLY A 1 75 ? 20.213 -5.804 -31.138 1.00 45.34 75 GLY A CA 1
ATOM 640 C C . GLY A 1 75 ? 20.953 -5.529 -32.448 1.00 45.34 75 GLY A C 1
ATOM 641 O O . GLY A 1 75 ? 20.783 -6.262 -33.420 1.00 45.34 75 GLY A O 1
ATOM 642 N N . GLU A 1 76 ? 21.761 -4.464 -32.492 1.00 53.88 76 GLU A N 1
ATOM 643 C CA . GLU A 1 76 ? 22.771 -4.319 -33.539 1.00 53.88 76 GLU A CA 1
ATOM 644 C C . GLU A 1 76 ? 23.690 -5.547 -33.446 1.00 53.88 76 GLU A C 1
ATOM 646 O O . GLU A 1 76 ? 24.424 -5.692 -32.466 1.00 53.88 76 GLU A O 1
ATOM 651 N N . LYS A 1 77 ? 23.635 -6.446 -34.441 1.00 53.59 77 LYS A N 1
ATOM 652 C CA . LYS A 1 77 ? 24.728 -7.399 -34.667 1.00 53.59 77 LYS A CA 1
ATOM 653 C C . LYS A 1 77 ? 25.976 -6.538 -34.766 1.00 53.59 77 LYS A C 1
ATOM 655 O O . LYS A 1 77 ? 26.002 -5.661 -35.625 1.00 53.59 77 LYS A O 1
ATOM 660 N N . THR A 1 78 ? 26.922 -6.691 -33.847 1.00 49.91 78 THR A N 1
ATOM 661 C CA . THR A 1 78 ? 28.121 -5.852 -33.752 1.00 49.91 78 THR A CA 1
ATOM 662 C C . THR A 1 78 ? 28.811 -5.796 -35.117 1.00 49.91 78 THR A C 1
ATOM 664 O O . THR A 1 78 ? 29.498 -6.719 -35.536 1.00 49.91 78 THR A O 1
ATOM 667 N N . LEU A 1 79 ? 28.539 -4.727 -35.858 1.00 54.44 79 LEU A N 1
ATOM 668 C CA . LEU A 1 79 ? 28.978 -4.514 -37.229 1.00 54.44 79 LEU A CA 1
ATOM 669 C C . LEU A 1 79 ? 30.348 -3.822 -37.176 1.00 54.44 79 LEU A C 1
ATOM 671 O O . LEU A 1 79 ? 30.531 -2.878 -36.412 1.00 54.44 79 LEU A O 1
ATOM 675 N N . PRO A 1 80 ? 31.332 -4.261 -37.963 1.00 47.41 80 PRO A N 1
ATOM 676 C CA . PRO A 1 80 ? 32.379 -5.137 -37.440 1.00 47.41 80 PRO A CA 1
ATOM 677 C C . PRO A 1 80 ? 33.758 -4.492 -37.335 1.00 47.41 80 PRO A C 1
ATOM 679 O O . PRO A 1 80 ? 34.653 -5.069 -36.750 1.00 47.41 80 PRO A O 1
ATOM 682 N N . PHE A 1 81 ? 33.945 -3.294 -37.848 1.00 55.72 81 PHE A N 1
ATOM 683 C CA . PHE A 1 81 ? 35.256 -2.756 -38.208 1.00 55.72 81 PHE A CA 1
ATOM 684 C C . PHE A 1 81 ? 35.962 -1.942 -37.117 1.00 55.72 81 PHE A C 1
ATOM 686 O O . PHE A 1 81 ? 36.926 -1.252 -37.411 1.00 55.72 81 PHE A O 1
ATOM 693 N N . ASP A 1 82 ? 35.597 -2.116 -35.849 1.00 57.28 82 ASP A N 1
ATOM 694 C CA . ASP A 1 82 ? 36.547 -1.842 -34.763 1.00 57.28 82 ASP A CA 1
ATOM 695 C C . ASP A 1 82 ? 37.505 -3.056 -34.639 1.00 57.28 82 ASP A C 1
ATOM 697 O O . ASP A 1 82 ? 37.707 -3.566 -33.543 1.00 57.28 82 ASP A O 1
ATOM 701 N N . LEU A 1 83 ? 37.994 -3.611 -35.764 1.00 60.94 83 LEU A N 1
ATOM 702 C CA . LEU A 1 83 ? 38.884 -4.785 -35.802 1.00 60.94 83 LEU A CA 1
ATOM 703 C C . LEU A 1 83 ? 40.335 -4.422 -35.520 1.00 60.94 83 LEU A C 1
ATOM 705 O O . LEU A 1 83 ? 41.138 -5.310 -35.316 1.00 60.94 83 LEU A O 1
ATOM 709 N N . CYS A 1 84 ? 40.691 -3.154 -35.591 1.00 64.62 84 CYS A N 1
ATOM 710 C CA . CYS A 1 84 ? 41.969 -2.573 -35.209 1.00 64.62 84 CYS A CA 1
ATOM 711 C C . CYS A 1 84 ? 41.901 -1.139 -35.724 1.00 64.62 84 CYS A C 1
ATOM 713 O O . CYS A 1 84 ? 41.402 -0.920 -36.831 1.00 64.62 84 CYS A O 1
ATOM 715 N N . ARG A 1 85 ? 42.407 -0.172 -34.965 1.00 70.25 85 ARG A N 1
ATOM 716 C CA . ARG A 1 85 ? 42.765 1.136 -35.500 1.00 70.25 85 ARG A CA 1
ATOM 717 C C . ARG A 1 85 ? 43.866 0.899 -36.533 1.00 70.25 85 ARG A C 1
ATOM 719 O O . ARG A 1 85 ? 45.037 0.790 -36.190 1.00 70.25 85 ARG A O 1
ATOM 726 N N . SER A 1 86 ? 43.480 0.707 -37.790 1.00 67.44 86 SER A N 1
ATOM 727 C CA . SER A 1 86 ? 44.406 0.340 -38.855 1.00 67.44 86 SER A CA 1
ATOM 728 C C . SER A 1 86 ? 44.353 1.379 -39.957 1.00 67.44 86 SER A C 1
ATOM 730 O O . SER A 1 86 ? 43.342 1.545 -40.633 1.00 67.44 86 SER A O 1
ATOM 732 N N . TYR A 1 87 ? 45.474 2.068 -40.141 1.00 72.56 87 TYR A N 1
ATOM 733 C CA . TYR A 1 87 ? 45.698 2.923 -41.305 1.00 72.56 87 TYR A CA 1
ATOM 734 C C . TYR A 1 87 ? 46.142 2.123 -42.538 1.00 72.56 87 TYR A C 1
ATOM 736 O O . TYR A 1 87 ? 46.280 2.682 -43.621 1.00 72.56 87 TYR A O 1
ATOM 744 N N . ASP A 1 88 ? 46.360 0.817 -42.373 1.00 80.44 88 ASP A N 1
ATOM 745 C CA . ASP A 1 88 ? 46.792 -0.094 -43.423 1.00 80.44 88 ASP A CA 1
ATOM 746 C C . ASP A 1 88 ? 45.569 -0.722 -44.104 1.00 80.44 88 ASP A C 1
ATOM 748 O O . ASP A 1 88 ? 45.070 -1.793 -43.735 1.00 80.44 88 ASP A O 1
ATOM 752 N N . LEU A 1 89 ? 45.070 -0.028 -45.127 1.00 85.56 89 LEU A N 1
ATOM 753 C CA . LEU A 1 89 ? 43.946 -0.499 -45.927 1.00 85.56 89 LEU A CA 1
ATOM 754 C C . LEU A 1 89 ? 44.257 -1.840 -46.621 1.00 85.56 89 LEU A C 1
ATOM 756 O O . LEU A 1 89 ? 43.365 -2.684 -46.736 1.00 85.56 89 LEU A O 1
ATOM 760 N N . LYS A 1 90 ? 45.512 -2.103 -47.011 1.00 88.44 90 LYS A N 1
ATOM 761 C CA . LYS A 1 90 ? 45.913 -3.370 -47.651 1.00 88.44 90 LYS A CA 1
ATOM 762 C C . LYS A 1 90 ? 45.704 -4.550 -46.712 1.00 88.44 90 LYS A C 1
ATOM 764 O O . LYS A 1 90 ? 45.209 -5.597 -47.140 1.00 88.44 90 LYS A O 1
ATOM 769 N N . LYS A 1 91 ? 46.014 -4.377 -45.426 1.00 85.44 91 LYS A N 1
ATOM 770 C CA . LYS A 1 91 ? 45.754 -5.384 -44.389 1.00 85.44 91 LYS A CA 1
ATOM 771 C C . LYS A 1 91 ? 44.260 -5.661 -44.223 1.00 85.44 91 LYS A C 1
ATOM 773 O O . LYS A 1 91 ? 43.865 -6.825 -44.170 1.00 85.44 91 LYS A O 1
ATOM 778 N N . ILE A 1 92 ? 43.423 -4.620 -44.205 1.00 85.50 92 ILE A N 1
ATOM 779 C CA . ILE A 1 92 ? 41.956 -4.769 -44.135 1.00 85.50 92 ILE A CA 1
ATOM 780 C C . ILE A 1 92 ? 41.434 -5.546 -45.349 1.00 85.50 92 ILE A C 1
ATOM 782 O O . ILE A 1 92 ? 40.664 -6.493 -45.184 1.00 85.50 92 ILE A O 1
ATOM 786 N N . ILE A 1 93 ? 41.885 -5.192 -46.555 1.00 91.00 93 ILE A N 1
ATOM 787 C CA . ILE A 1 93 ? 41.517 -5.882 -47.798 1.00 91.00 93 ILE A CA 1
ATOM 788 C C . ILE A 1 93 ? 41.887 -7.363 -47.713 1.00 91.00 93 ILE A C 1
ATOM 790 O O . ILE A 1 93 ? 41.035 -8.212 -47.967 1.00 91.00 93 ILE A O 1
ATOM 794 N N . LYS A 1 94 ? 43.118 -7.681 -47.289 1.00 90.88 94 LYS A N 1
ATOM 795 C CA . LYS A 1 94 ? 43.584 -9.067 -47.132 1.00 90.88 94 LYS A CA 1
ATOM 796 C C . LYS A 1 94 ? 42.720 -9.848 -46.144 1.00 90.88 94 LYS A C 1
ATOM 798 O O . LYS A 1 94 ? 42.389 -11.004 -46.399 1.00 90.88 94 LYS A O 1
ATOM 803 N N . PHE A 1 95 ? 42.326 -9.241 -45.026 1.00 89.69 95 PHE A N 1
ATOM 804 C CA . PHE A 1 95 ? 41.442 -9.901 -44.068 1.00 89.69 95 PHE A CA 1
ATOM 805 C C . PHE A 1 95 ? 40.056 -10.186 -44.643 1.00 89.69 95 PHE A C 1
ATOM 807 O O . PHE A 1 95 ? 39.559 -11.296 -44.480 1.00 89.69 95 PHE A O 1
ATOM 814 N N . ILE A 1 96 ? 39.450 -9.234 -45.352 1.00 91.31 96 ILE A N 1
ATOM 815 C CA . ILE A 1 96 ? 38.150 -9.453 -46.000 1.00 91.31 96 ILE A CA 1
ATOM 816 C C . ILE A 1 96 ? 38.273 -10.549 -47.064 1.00 91.31 96 ILE A C 1
ATOM 818 O O . ILE A 1 96 ? 37.458 -11.468 -47.101 1.00 91.31 96 ILE A O 1
ATOM 822 N N . GLU A 1 97 ? 39.309 -10.487 -47.900 1.00 94.44 97 GLU A N 1
ATOM 823 C CA . GLU A 1 97 ? 39.583 -11.451 -48.969 1.00 94.44 97 GLU A CA 1
ATOM 824 C C . GLU A 1 97 ? 39.738 -12.881 -48.430 1.00 94.44 97 GLU A C 1
ATOM 826 O O . GLU A 1 97 ? 39.170 -13.822 -48.985 1.00 94.44 97 GLU A O 1
ATOM 831 N N . THR A 1 98 ? 40.420 -13.035 -47.295 1.00 94.06 98 THR A N 1
ATOM 832 C CA . THR A 1 98 ? 40.712 -14.334 -46.667 1.00 94.06 98 THR A CA 1
ATOM 833 C C . THR A 1 98 ? 39.689 -14.778 -45.619 1.00 94.06 98 THR A C 1
ATOM 835 O O . THR A 1 98 ? 39.938 -15.756 -44.918 1.00 94.06 98 THR A O 1
ATOM 838 N N . ASP A 1 99 ? 38.550 -14.088 -45.488 1.00 92.06 99 ASP A N 1
ATOM 839 C CA . ASP A 1 99 ? 37.532 -14.350 -44.455 1.00 92.06 99 ASP A CA 1
ATOM 840 C C . ASP A 1 99 ? 38.105 -14.351 -43.026 1.00 92.06 99 ASP A C 1
ATOM 842 O O . ASP A 1 99 ? 37.679 -15.116 -42.163 1.00 92.06 99 ASP A O 1
ATOM 846 N N . PHE A 1 100 ? 39.077 -13.470 -42.771 1.00 91.25 100 PHE A N 1
ATOM 847 C CA . PHE A 1 100 ? 39.734 -13.265 -41.477 1.00 91.25 100 PHE A CA 1
ATOM 848 C C . PHE A 1 100 ? 40.469 -14.497 -40.926 1.00 91.25 100 PHE A C 1
ATOM 850 O O . PHE A 1 100 ? 40.759 -14.533 -39.731 1.00 91.25 100 PHE A O 1
ATOM 857 N N . LYS A 1 101 ? 40.816 -15.487 -41.765 1.00 90.56 101 LYS A N 1
ATOM 858 C CA . LYS A 1 101 ? 41.480 -16.737 -41.335 1.00 90.56 101 LYS A CA 1
ATOM 859 C C . LYS A 1 101 ? 42.698 -16.507 -40.438 1.00 90.56 101 LYS A C 1
ATOM 861 O O . LYS A 1 101 ? 42.832 -17.183 -39.430 1.00 90.56 101 LYS A O 1
ATOM 866 N N . THR A 1 102 ? 43.531 -15.525 -40.781 1.00 88.56 102 THR A N 1
ATOM 867 C CA . THR A 1 102 ? 44.784 -15.218 -40.072 1.00 88.56 102 THR A CA 1
ATOM 868 C C . THR A 1 102 ? 44.667 -13.993 -39.161 1.00 88.56 102 THR A C 1
ATOM 870 O O . THR A 1 102 ? 45.658 -13.330 -38.869 1.00 88.56 102 THR A O 1
ATOM 873 N N . TYR A 1 103 ? 43.450 -13.586 -38.787 1.00 87.81 103 TYR A N 1
ATOM 874 C CA . TYR A 1 103 ? 43.242 -12.338 -38.046 1.00 87.81 103 TYR A CA 1
ATOM 875 C C . TYR A 1 103 ? 43.804 -12.387 -36.617 1.00 87.81 103 TYR A C 1
ATOM 877 O O . TYR A 1 103 ? 44.300 -11.380 -36.116 1.00 87.81 103 TYR A O 1
ATOM 885 N N . PHE A 1 104 ? 43.740 -13.554 -35.972 1.00 89.44 104 PHE A N 1
ATOM 886 C CA . PHE A 1 104 ? 44.249 -13.751 -34.612 1.00 89.44 104 PHE A CA 1
ATOM 887 C C . PHE A 1 104 ? 45.728 -14.165 -34.568 1.00 89.44 104 PHE A C 1
ATOM 889 O O . PHE A 1 104 ? 46.310 -14.215 -33.482 1.00 89.44 104 PHE A O 1
ATOM 896 N N . ASP A 1 105 ? 46.348 -14.403 -35.726 1.00 86.25 105 ASP A N 1
ATOM 897 C CA . ASP A 1 105 ? 47.760 -14.762 -35.822 1.00 86.25 105 ASP A CA 1
ATOM 898 C C . ASP A 1 105 ? 48.606 -13.526 -35.484 1.00 86.25 105 ASP A C 1
ATOM 900 O O . ASP A 1 105 ? 48.485 -12.480 -36.125 1.00 86.25 105 ASP A O 1
ATOM 904 N N . ASN A 1 106 ? 49.459 -13.628 -34.460 1.00 75.38 106 ASN A N 1
ATOM 905 C CA . ASN A 1 106 ? 50.344 -12.544 -34.007 1.00 75.38 106 ASN A CA 1
ATOM 906 C C . ASN A 1 106 ? 49.608 -11.240 -33.627 1.00 75.38 106 ASN A C 1
ATOM 908 O O . ASN A 1 106 ? 50.067 -10.132 -33.912 1.00 75.38 106 ASN A O 1
ATOM 912 N N . LEU A 1 107 ? 48.446 -11.365 -32.978 1.00 82.12 107 LEU A N 1
ATOM 913 C CA . LEU A 1 107 ? 47.639 -10.230 -32.535 1.00 82.12 107 LEU A CA 1
ATOM 914 C C . LEU A 1 107 ? 48.316 -9.435 -31.399 1.00 82.12 107 LEU A C 1
ATOM 916 O O . LEU A 1 107 ? 48.425 -9.912 -30.269 1.00 82.12 107 LEU A O 1
ATOM 920 N N . THR A 1 108 ? 48.673 -8.177 -31.664 1.00 83.69 108 THR A N 1
ATOM 921 C CA . THR A 1 108 ? 49.122 -7.219 -30.638 1.00 83.69 108 THR A CA 1
ATOM 922 C C . THR A 1 108 ? 47.938 -6.420 -30.094 1.00 83.69 108 THR A C 1
ATOM 924 O O . THR A 1 108 ? 47.390 -5.573 -30.796 1.00 83.69 108 THR A O 1
ATOM 927 N N . ILE A 1 109 ? 47.538 -6.660 -28.841 1.00 87.00 109 ILE A N 1
ATOM 928 C CA . ILE A 1 109 ? 46.487 -5.879 -28.168 1.00 87.00 109 ILE A CA 1
ATOM 929 C C . ILE A 1 109 ? 47.137 -4.665 -27.486 1.00 87.00 109 ILE A C 1
ATOM 931 O O . ILE A 1 109 ? 47.792 -4.813 -26.459 1.00 87.00 109 ILE A O 1
ATOM 935 N N . SER A 1 110 ? 46.958 -3.467 -28.047 1.00 86.38 110 SER A N 1
ATOM 936 C CA . SER A 1 110 ? 47.467 -2.207 -27.485 1.00 86.38 110 SER A CA 1
ATOM 937 C C . SER A 1 110 ? 46.386 -1.126 -27.437 1.00 86.38 110 SER A C 1
ATOM 939 O O . SER A 1 110 ? 45.380 -1.209 -28.142 1.00 86.38 110 SER A O 1
ATOM 941 N N . GLU A 1 111 ? 46.587 -0.095 -26.612 1.00 84.25 111 GLU A N 1
ATOM 942 C CA . GLU A 1 111 ? 45.691 1.071 -26.555 1.00 84.25 111 GLU A CA 1
ATOM 943 C C . GLU A 1 111 ? 45.615 1.809 -27.901 1.00 84.25 111 GLU A C 1
ATOM 945 O O . GLU A 1 111 ? 44.554 2.297 -28.281 1.00 84.25 111 GLU A O 1
ATOM 950 N N . GLU A 1 112 ? 46.712 1.826 -28.657 1.00 79.94 112 GLU A N 1
ATOM 951 C CA . GLU A 1 112 ? 46.777 2.441 -29.982 1.00 79.94 112 GLU A CA 1
ATOM 952 C C . GLU A 1 112 ? 45.868 1.734 -30.995 1.00 79.94 112 GLU A C 1
ATOM 954 O O . GLU A 1 112 ? 45.071 2.380 -31.679 1.00 79.94 112 GLU A O 1
ATOM 959 N N . LEU A 1 113 ? 45.965 0.404 -31.062 1.00 77.56 113 LEU A N 1
ATOM 960 C CA . LEU A 1 113 ? 45.230 -0.422 -32.018 1.00 77.56 113 LEU A CA 1
ATOM 961 C C . LEU A 1 113 ? 43.796 -0.706 -31.549 1.00 77.56 113 LEU A C 1
ATOM 963 O O . LEU A 1 113 ? 42.897 -0.884 -32.367 1.00 77.56 113 LEU A O 1
ATOM 967 N N . TYR A 1 114 ? 43.550 -0.730 -30.239 1.00 82.62 114 TYR A N 1
ATOM 968 C CA . TYR A 1 114 ? 42.268 -1.120 -29.648 1.00 82.62 114 TYR A CA 1
ATOM 969 C C . TYR A 1 114 ? 41.851 -0.200 -28.494 1.00 82.62 114 TYR A C 1
ATOM 971 O O . TYR A 1 114 ? 41.620 -0.673 -27.377 1.00 82.62 114 TYR A O 1
ATOM 979 N N . PRO A 1 115 ? 41.641 1.105 -28.735 1.00 76.06 115 PRO A N 1
ATOM 980 C CA . PRO A 1 115 ? 41.438 2.104 -27.676 1.00 76.06 115 PRO A CA 1
ATOM 981 C C . PRO A 1 115 ? 40.231 1.836 -26.761 1.00 76.06 115 PRO A C 1
ATOM 983 O O . PRO A 1 115 ? 40.132 2.384 -25.666 1.00 76.06 115 PRO A O 1
ATOM 986 N N . HIS A 1 116 ? 39.288 0.990 -27.186 1.00 77.38 116 HIS A N 1
ATOM 987 C CA . HIS A 1 116 ? 38.097 0.626 -26.411 1.00 77.38 116 HIS A CA 1
ATOM 988 C C . HIS A 1 116 ? 38.147 -0.767 -25.776 1.00 77.38 116 HIS A C 1
ATOM 990 O O . HIS A 1 116 ? 37.325 -1.056 -24.907 1.00 77.38 116 HIS A O 1
ATOM 996 N N . ASP A 1 117 ? 39.065 -1.624 -26.220 1.00 84.44 117 ASP A N 1
ATOM 997 C CA . ASP A 1 117 ? 39.082 -3.049 -25.885 1.00 84.44 117 ASP A CA 1
ATOM 998 C C . ASP A 1 117 ? 40.479 -3.519 -25.393 1.00 84.44 117 ASP A C 1
ATOM 1000 O O . ASP A 1 117 ? 40.619 -4.679 -25.022 1.00 84.44 117 ASP A O 1
ATOM 1004 N N . TYR A 1 118 ? 41.495 -2.641 -25.313 1.00 86.06 118 TYR A N 1
ATOM 1005 C CA . TYR A 1 118 ? 42.873 -3.002 -24.921 1.00 86.06 118 TYR A CA 1
ATOM 1006 C C . TYR A 1 118 ? 43.026 -3.520 -23.485 1.00 86.06 118 TYR A C 1
ATOM 1008 O O . TYR A 1 118 ? 43.977 -4.230 -23.182 1.00 86.06 118 TYR A O 1
ATOM 1016 N N . LYS A 1 119 ? 42.089 -3.166 -22.597 1.00 90.19 119 LYS A N 1
ATOM 1017 C CA . LYS A 1 119 ? 42.061 -3.637 -21.202 1.00 90.19 119 LYS A CA 1
ATOM 1018 C C . LYS A 1 119 ? 41.386 -5.002 -21.036 1.00 90.19 119 LYS A C 1
ATOM 1020 O O . LYS A 1 119 ? 41.290 -5.491 -19.914 1.00 90.19 119 LYS A O 1
ATOM 1025 N N . LEU A 1 120 ? 40.837 -5.581 -22.107 1.00 88.00 120 LEU A N 1
ATOM 1026 C CA . LEU A 1 120 ? 40.225 -6.907 -22.050 1.00 88.00 120 LEU A CA 1
ATOM 1027 C C . LEU A 1 120 ? 41.303 -7.979 -21.900 1.00 88.00 120 LEU A C 1
ATOM 1029 O O . LEU A 1 120 ? 42.393 -7.857 -22.456 1.00 88.00 120 LEU A O 1
ATOM 1033 N N . SER A 1 121 ? 40.972 -9.076 -21.215 1.00 91.69 121 SER A N 1
ATOM 1034 C CA . SER A 1 121 ? 41.820 -10.266 -21.287 1.00 91.69 121 SER A CA 1
ATOM 1035 C C . SER A 1 121 ? 41.845 -10.808 -22.719 1.00 91.69 121 SER A C 1
ATOM 1037 O O . SER A 1 121 ? 40.884 -10.632 -23.473 1.00 91.69 121 SER A O 1
ATOM 1039 N N . LYS A 1 122 ? 42.912 -11.525 -23.094 1.00 89.31 122 LYS A N 1
ATOM 1040 C CA . LYS A 1 122 ? 43.039 -12.134 -24.430 1.00 89.31 122 LYS A CA 1
ATOM 1041 C C . LYS A 1 122 ? 41.802 -12.960 -24.811 1.00 89.31 122 LYS A C 1
ATOM 1043 O O . LYS A 1 122 ? 41.261 -12.790 -25.895 1.00 89.31 122 LYS A O 1
ATOM 1048 N N . VAL A 1 123 ? 41.290 -13.775 -23.886 1.00 91.19 123 VAL A N 1
ATOM 1049 C CA . VAL A 1 123 ? 40.085 -14.597 -24.099 1.00 91.19 123 VAL A CA 1
ATOM 1050 C C . VAL A 1 123 ? 38.834 -13.736 -24.319 1.00 91.19 123 VAL A C 1
ATOM 1052 O O . VAL A 1 123 ? 38.053 -13.992 -25.235 1.00 91.19 123 VAL A O 1
ATOM 1055 N N . GLN A 1 124 ? 38.636 -12.690 -23.508 1.00 90.19 124 GLN A N 1
ATOM 1056 C CA . GLN A 1 124 ? 37.506 -11.765 -23.668 1.00 90.19 124 GLN A CA 1
ATOM 1057 C C . GLN A 1 124 ? 37.569 -11.021 -25.003 1.00 90.19 124 GLN A C 1
ATOM 1059 O O . GLN A 1 124 ? 36.541 -10.835 -25.661 1.00 90.19 124 GLN A O 1
ATOM 1064 N N . PHE A 1 125 ? 38.771 -10.604 -25.395 1.00 89.25 125 PHE A N 1
ATOM 1065 C CA . PHE A 1 125 ? 39.032 -9.966 -26.672 1.00 89.25 125 PHE A CA 1
ATOM 1066 C C . PHE A 1 125 ? 38.701 -10.921 -27.823 1.00 89.25 125 PHE A C 1
ATOM 1068 O O . PHE A 1 125 ? 37.843 -10.613 -28.647 1.00 89.25 125 PHE A O 1
ATOM 1075 N N . GLU A 1 126 ? 39.298 -12.112 -27.857 1.00 90.12 126 GLU A N 1
ATOM 1076 C CA . GLU A 1 126 ? 39.082 -13.079 -28.936 1.00 90.12 126 GLU A CA 1
ATOM 1077 C C . GLU A 1 126 ? 37.609 -13.445 -29.105 1.00 90.12 126 GLU A C 1
ATOM 1079 O O . GLU A 1 126 ? 37.098 -13.404 -30.222 1.00 90.12 126 GLU A O 1
ATOM 1084 N N . ASN A 1 127 ? 36.894 -13.735 -28.015 1.00 89.06 127 ASN A N 1
ATOM 1085 C CA . ASN A 1 127 ? 35.470 -14.073 -28.079 1.00 89.06 127 ASN A CA 1
ATOM 1086 C C . ASN A 1 127 ? 34.646 -12.940 -28.699 1.00 89.06 127 ASN A C 1
ATOM 1088 O O . ASN A 1 127 ? 33.840 -13.163 -29.604 1.00 89.06 127 ASN A O 1
ATOM 1092 N N . ARG A 1 128 ? 34.897 -11.7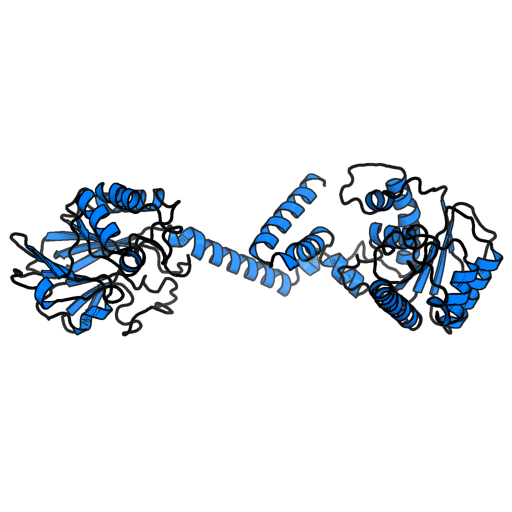03 -28.264 1.00 86.19 128 ARG A N 1
ATOM 1093 C CA . ARG A 1 128 ? 34.211 -10.517 -28.784 1.00 86.19 128 ARG A CA 1
ATOM 1094 C C . ARG A 1 128 ? 34.498 -10.286 -30.268 1.00 86.19 128 ARG A C 1
ATOM 1096 O O . ARG A 1 128 ? 33.602 -9.878 -31.004 1.00 86.19 128 ARG A O 1
ATOM 1103 N N . TYR A 1 129 ? 35.730 -10.513 -30.714 1.00 87.44 129 TYR A N 1
ATOM 1104 C CA . TYR A 1 129 ? 36.133 -10.261 -32.098 1.00 87.44 129 TYR A CA 1
ATOM 1105 C C . TYR A 1 129 ? 35.746 -11.408 -33.037 1.00 87.44 129 TYR A C 1
ATOM 1107 O O . TYR A 1 129 ? 35.355 -11.137 -34.171 1.00 87.44 129 TYR A O 1
ATOM 1115 N N . LYS A 1 130 ? 35.710 -12.657 -32.556 1.00 89.00 130 LYS A N 1
ATOM 1116 C CA . LYS A 1 130 ? 35.102 -13.794 -33.270 1.00 89.00 130 LYS A CA 1
ATOM 1117 C C . LYS A 1 130 ? 33.628 -13.521 -33.569 1.00 89.00 130 LYS A C 1
ATOM 1119 O O . LYS A 1 130 ? 33.192 -13.715 -34.701 1.00 89.00 130 LYS A O 1
ATOM 1124 N N . GLU A 1 131 ? 32.877 -12.990 -32.603 1.00 86.19 131 GLU A N 1
ATOM 1125 C CA . GLU A 1 131 ? 31.472 -12.607 -32.806 1.00 86.19 131 GLU A CA 1
ATOM 1126 C C . GLU A 1 131 ? 31.320 -11.474 -33.840 1.00 86.19 131 GLU A C 1
ATOM 1128 O O . GLU A 1 131 ? 30.456 -11.540 -34.716 1.00 86.19 131 GLU A O 1
ATOM 1133 N N . ARG A 1 132 ? 32.186 -10.450 -33.795 1.00 85.38 132 ARG A N 1
ATOM 1134 C CA . ARG A 1 132 ? 32.198 -9.354 -34.786 1.00 85.38 132 ARG A CA 1
ATOM 1135 C C . ARG A 1 132 ? 32.487 -9.867 -36.198 1.00 85.38 132 ARG A C 1
ATOM 1137 O O . ARG A 1 132 ? 31.763 -9.520 -37.130 1.00 85.38 132 ARG A O 1
ATOM 1144 N N . ILE A 1 133 ? 33.505 -10.714 -36.356 1.00 87.50 133 ILE A N 1
ATOM 1145 C CA . ILE A 1 133 ? 33.860 -11.340 -37.638 1.00 87.50 133 ILE A CA 1
ATOM 1146 C C . ILE A 1 133 ? 32.699 -12.202 -38.140 1.00 87.50 133 ILE A C 1
ATOM 1148 O O . ILE A 1 133 ? 32.288 -12.075 -39.291 1.00 87.50 133 ILE A O 1
ATOM 1152 N N . HIS A 1 134 ? 32.099 -13.015 -37.270 1.00 88.19 134 HIS A N 1
ATOM 1153 C CA . HIS A 1 134 ? 30.924 -13.806 -37.620 1.00 88.19 134 HIS A CA 1
ATOM 1154 C C . HIS A 1 134 ? 29.773 -12.919 -38.122 1.00 88.19 134 HIS A C 1
ATOM 1156 O O . HIS A 1 134 ? 29.203 -13.180 -39.181 1.00 88.19 134 HIS A O 1
ATOM 1162 N N . ASN A 1 135 ? 29.463 -11.830 -37.413 1.00 85.81 135 ASN A N 1
ATOM 1163 C CA . ASN A 1 135 ? 28.422 -10.879 -37.804 1.00 85.81 135 ASN A CA 1
ATOM 1164 C C . ASN A 1 135 ? 28.707 -10.218 -39.161 1.00 85.81 135 ASN A C 1
ATOM 1166 O O . ASN A 1 135 ? 27.783 -10.067 -39.962 1.00 85.81 135 ASN A O 1
ATOM 1170 N N . PHE A 1 136 ? 29.964 -9.866 -39.444 1.00 87.62 136 PHE A N 1
ATOM 1171 C CA . PHE A 1 136 ? 30.379 -9.359 -40.754 1.00 87.62 136 PHE A CA 1
ATOM 1172 C C . PHE A 1 136 ? 30.105 -10.366 -41.867 1.00 87.62 136 PHE A C 1
ATOM 1174 O O . PHE A 1 136 ? 29.407 -10.045 -42.827 1.00 87.62 136 PHE A O 1
ATOM 1181 N N . LEU A 1 137 ? 30.617 -11.590 -41.716 1.00 90.19 137 LEU A N 1
ATOM 1182 C CA . LEU A 1 137 ? 30.490 -12.646 -42.720 1.00 90.19 137 LEU A CA 1
ATOM 1183 C C . LEU A 1 137 ? 29.022 -13.017 -42.963 1.00 90.19 137 LEU A C 1
ATOM 1185 O O . LEU A 1 137 ? 28.630 -13.281 -44.095 1.00 90.19 137 LEU A O 1
ATOM 1189 N N . GLN A 1 138 ? 28.185 -12.985 -41.924 1.00 89.62 138 GLN A N 1
ATOM 1190 C CA . GLN A 1 138 ? 26.737 -13.160 -42.060 1.00 89.62 138 GLN A CA 1
ATOM 1191 C C . GLN A 1 138 ? 26.090 -12.024 -42.856 1.00 89.62 138 GLN A C 1
ATOM 1193 O O . GLN A 1 138 ? 25.224 -12.264 -43.693 1.00 89.62 138 GLN A O 1
ATOM 1198 N N . ILE A 1 139 ? 26.508 -10.782 -42.623 1.00 88.69 139 ILE A N 1
ATOM 1199 C CA . ILE A 1 139 ? 25.950 -9.619 -43.317 1.00 88.69 139 ILE A CA 1
ATOM 1200 C C . ILE A 1 139 ? 26.379 -9.585 -44.778 1.00 88.69 139 ILE A C 1
ATOM 1202 O O . ILE A 1 139 ? 25.539 -9.293 -45.623 1.00 88.69 139 ILE A O 1
ATOM 1206 N N . LEU A 1 140 ? 27.610 -9.993 -45.099 1.00 90.50 140 LEU A N 1
ATOM 1207 C CA . LEU A 1 140 ? 28.062 -10.165 -46.483 1.00 90.50 140 LEU A CA 1
ATOM 1208 C C . LEU A 1 140 ? 27.182 -11.116 -47.300 1.00 90.50 140 LEU A C 1
ATOM 1210 O O . LEU A 1 140 ? 27.113 -10.966 -48.517 1.00 90.50 140 LEU A O 1
ATOM 1214 N N . LYS A 1 141 ? 26.480 -12.052 -46.654 1.00 91.88 141 LYS A N 1
ATOM 1215 C CA . LYS A 1 141 ? 25.556 -12.982 -47.316 1.00 91.88 141 LYS A CA 1
ATOM 1216 C C . LYS A 1 141 ? 24.149 -12.411 -47.523 1.00 91.88 141 LYS A C 1
ATOM 1218 O O . LYS A 1 141 ? 23.370 -13.032 -48.236 1.00 91.88 141 LYS A O 1
ATOM 1223 N N . SER A 1 142 ? 23.814 -11.261 -46.936 1.00 90.31 142 SER A N 1
ATOM 1224 C CA . SER A 1 142 ? 22.470 -10.664 -46.987 1.00 90.31 142 SER A CA 1
ATOM 1225 C C . SER A 1 142 ? 22.073 -10.213 -48.394 1.00 90.31 142 SER A C 1
ATOM 1227 O O . SER A 1 142 ? 22.889 -9.627 -49.100 1.00 90.31 142 SER A O 1
ATOM 1229 N N . ASP A 1 143 ? 20.814 -10.408 -48.782 1.00 91.56 143 ASP A N 1
ATOM 1230 C CA . ASP A 1 143 ? 20.286 -9.925 -50.072 1.00 91.56 143 ASP A CA 1
ATOM 1231 C C . ASP A 1 143 ? 19.998 -8.417 -50.071 1.00 91.56 143 ASP A C 1
ATOM 1233 O O . ASP A 1 143 ? 19.820 -7.803 -51.119 1.00 91.56 143 ASP A O 1
ATOM 1237 N N . LYS A 1 144 ? 20.007 -7.798 -48.886 1.00 89.31 144 LYS A N 1
ATOM 1238 C CA . LYS A 1 144 ? 19.863 -6.351 -48.713 1.00 89.31 144 LYS A CA 1
ATOM 1239 C C . LYS A 1 144 ? 21.068 -5.598 -49.271 1.00 89.31 144 LYS A C 1
ATOM 1241 O O . LYS A 1 144 ? 22.196 -6.090 -49.187 1.00 89.31 144 LYS A O 1
ATOM 1246 N N . THR A 1 145 ? 20.844 -4.365 -49.729 1.00 91.38 145 THR A N 1
ATOM 1247 C CA . THR A 1 145 ? 21.922 -3.432 -50.086 1.00 91.38 145 THR A CA 1
ATOM 1248 C C . THR A 1 145 ? 22.855 -3.235 -48.894 1.00 91.38 145 THR A C 1
ATOM 1250 O O . THR A 1 145 ? 22.399 -2.991 -47.773 1.00 91.38 145 THR A O 1
ATOM 1253 N N . ILE A 1 146 ? 24.167 -3.339 -49.114 1.00 91.69 146 ILE A N 1
ATOM 1254 C CA . ILE A 1 146 ? 25.170 -3.019 -48.091 1.00 91.69 146 ILE A CA 1
ATOM 1255 C C . ILE A 1 146 ? 25.886 -1.728 -48.459 1.00 91.69 146 ILE A C 1
ATOM 1257 O O . ILE A 1 146 ? 26.553 -1.652 -49.484 1.00 91.69 146 ILE A O 1
ATOM 1261 N N . TYR A 1 147 ? 25.808 -0.737 -47.585 1.00 92.31 147 TYR A N 1
ATOM 1262 C CA . TYR A 1 147 ? 26.625 0.466 -47.660 1.00 92.31 147 TYR A CA 1
ATOM 1263 C C . TYR A 1 147 ? 27.901 0.230 -46.861 1.00 92.31 147 TYR A C 1
ATOM 1265 O O . TYR A 1 147 ? 27.848 0.187 -45.630 1.00 92.31 147 TYR A O 1
ATOM 1273 N N . PHE A 1 148 ? 29.022 0.038 -47.552 1.00 92.12 148 PHE A N 1
ATOM 1274 C CA . PHE A 1 148 ? 30.357 0.001 -46.962 1.00 92.12 148 PHE A CA 1
ATOM 1275 C C . PHE A 1 148 ? 30.882 1.424 -46.853 1.00 92.12 148 PHE A C 1
ATOM 1277 O O . PHE A 1 148 ? 31.015 2.107 -47.859 1.00 92.12 148 PHE A O 1
ATOM 1284 N N . ILE A 1 149 ? 31.171 1.877 -45.641 1.00 91.38 149 ILE A N 1
ATOM 1285 C CA . ILE A 1 149 ? 31.584 3.255 -45.385 1.00 91.38 149 ILE A CA 1
ATOM 1286 C C . ILE A 1 149 ? 32.997 3.248 -44.819 1.00 91.38 149 ILE A C 1
ATOM 1288 O O . ILE A 1 149 ? 33.170 2.997 -43.628 1.00 91.38 149 ILE A O 1
ATOM 1292 N N . TYR A 1 150 ? 33.990 3.510 -45.660 1.00 90.06 150 TYR A N 1
ATOM 1293 C CA . TYR A 1 150 ? 35.384 3.644 -45.256 1.00 90.06 150 TYR A CA 1
ATOM 1294 C C . TYR A 1 150 ? 35.689 5.084 -44.842 1.00 90.06 150 TYR A C 1
ATOM 1296 O O . TYR A 1 150 ? 35.298 6.014 -45.539 1.00 90.06 150 TYR A O 1
ATOM 1304 N N . SER A 1 151 ? 36.398 5.276 -43.731 1.00 87.81 151 SER A N 1
ATOM 1305 C CA . SER A 1 151 ? 36.862 6.598 -43.296 1.00 87.81 151 SER A CA 1
ATOM 1306 C C . SER A 1 151 ? 38.319 6.574 -42.873 1.00 87.81 151 SER A C 1
ATOM 1308 O O . SER A 1 151 ? 38.709 5.757 -42.037 1.00 87.81 151 SER A O 1
ATOM 1310 N N . ASN A 1 152 ? 39.100 7.511 -43.403 1.00 84.88 152 ASN A N 1
ATOM 1311 C CA . ASN A 1 152 ? 40.427 7.830 -42.892 1.00 84.88 152 ASN A CA 1
ATOM 1312 C C . ASN A 1 152 ? 40.752 9.299 -43.197 1.00 84.88 152 ASN A C 1
ATOM 1314 O O . ASN A 1 152 ? 40.965 9.670 -44.349 1.00 84.88 152 ASN A O 1
ATOM 1318 N N . PHE A 1 153 ? 40.756 10.138 -42.161 1.00 83.94 153 PHE A N 1
ATOM 1319 C CA . PHE A 1 153 ? 41.090 11.563 -42.282 1.00 83.94 153 PHE A CA 1
ATOM 1320 C C . PHE A 1 153 ? 42.545 11.867 -41.910 1.00 83.94 153 PHE A C 1
ATOM 1322 O O . PHE A 1 153 ? 43.051 12.934 -42.258 1.00 83.94 153 PHE A O 1
ATOM 1329 N N . ASP A 1 154 ? 43.216 10.929 -41.236 1.00 81.62 154 ASP A N 1
ATOM 1330 C CA . ASP A 1 154 ? 44.619 11.062 -40.846 1.00 81.62 154 ASP A CA 1
ATOM 1331 C C . ASP A 1 154 ? 45.548 10.781 -42.036 1.00 81.62 154 ASP A C 1
ATOM 1333 O O . ASP A 1 154 ? 46.538 11.486 -42.228 1.00 81.62 154 ASP A O 1
ATOM 1337 N N . ILE A 1 155 ? 45.213 9.776 -42.854 1.00 83.94 155 ILE A N 1
ATOM 1338 C CA . ILE A 1 155 ? 45.968 9.378 -44.048 1.00 83.94 155 ILE A CA 1
ATOM 1339 C C . ILE A 1 155 ? 45.000 9.222 -45.223 1.00 83.94 155 ILE A C 1
ATOM 1341 O O . ILE A 1 155 ? 44.075 8.410 -45.177 1.00 83.94 155 ILE A O 1
ATOM 1345 N N . VAL A 1 156 ? 45.244 9.984 -46.291 1.00 86.88 156 VAL A N 1
ATOM 1346 C CA . VAL A 1 156 ? 44.498 9.872 -47.551 1.00 86.88 156 VAL A CA 1
ATOM 1347 C C . VAL A 1 156 ? 44.807 8.503 -48.176 1.00 86.88 156 VAL A C 1
ATOM 1349 O O . VAL A 1 156 ? 45.984 8.200 -48.380 1.00 86.88 156 VAL A O 1
ATOM 1352 N N . PRO A 1 157 ? 43.801 7.652 -48.444 1.00 87.25 157 PRO A N 1
ATOM 1353 C CA . PRO A 1 157 ? 44.040 6.320 -48.993 1.00 87.25 157 PRO A CA 1
ATOM 1354 C C . PRO A 1 157 ? 44.508 6.385 -50.454 1.00 87.25 157 PRO A C 1
ATOM 1356 O O . PRO A 1 157 ? 44.078 7.254 -51.209 1.00 87.25 157 PRO A O 1
ATOM 1359 N N . ASP A 1 158 ? 45.345 5.429 -50.866 1.00 90.56 158 ASP A N 1
ATOM 1360 C CA . ASP A 1 158 ? 45.743 5.264 -52.269 1.00 90.56 158 ASP A CA 1
ATOM 1361 C C . ASP A 1 158 ? 44.540 4.796 -53.111 1.00 90.56 158 ASP A C 1
ATOM 1363 O O . ASP A 1 158 ? 43.868 3.812 -52.776 1.00 90.56 158 ASP A O 1
ATOM 1367 N N . THR A 1 159 ? 44.283 5.474 -54.232 1.00 91.69 159 THR A N 1
ATOM 1368 C CA . THR A 1 159 ? 43.254 5.126 -55.224 1.00 91.69 159 THR A CA 1
ATOM 1369 C C . THR A 1 159 ? 43.337 3.653 -55.650 1.00 91.69 159 THR A C 1
ATOM 1371 O O . THR A 1 159 ? 42.305 2.997 -55.815 1.00 91.69 159 THR A O 1
ATOM 1374 N N . LYS A 1 160 ? 44.545 3.087 -55.791 1.00 93.12 160 LYS A N 1
ATOM 1375 C CA . LYS A 1 160 ? 44.758 1.672 -56.151 1.00 93.12 160 LYS A CA 1
ATOM 1376 C C . LYS A 1 160 ? 44.221 0.722 -55.085 1.00 93.12 160 LYS A C 1
ATOM 1378 O O . LYS A 1 160 ? 43.613 -0.296 -55.421 1.00 93.12 160 LYS A O 1
ATOM 1383 N N . ASP A 1 161 ? 44.395 1.063 -53.813 1.00 92.38 161 ASP A N 1
ATOM 1384 C CA . ASP A 1 161 ? 43.895 0.250 -52.706 1.00 92.38 161 ASP A CA 1
ATOM 1385 C C . ASP A 1 161 ? 42.368 0.349 -52.591 1.00 92.38 161 ASP A C 1
ATOM 1387 O O . ASP A 1 161 ? 41.709 -0.657 -52.334 1.00 92.38 161 ASP A O 1
ATOM 1391 N N . ILE A 1 162 ? 41.775 1.516 -52.868 1.00 93.81 162 ILE A N 1
ATOM 1392 C CA . ILE A 1 162 ? 40.310 1.674 -52.920 1.00 93.81 162 ILE A CA 1
ATOM 1393 C C . ILE A 1 162 ? 39.701 0.850 -54.061 1.00 93.81 162 ILE A C 1
ATOM 1395 O O . ILE A 1 162 ? 38.726 0.128 -53.834 1.00 93.81 162 ILE A O 1
ATOM 1399 N N . LYS A 1 163 ? 40.307 0.873 -55.256 1.00 95.19 163 LYS A N 1
ATOM 1400 C CA . LYS A 1 163 ? 39.909 0.008 -56.384 1.00 95.19 163 LYS A CA 1
ATOM 1401 C C . LYS A 1 163 ? 39.990 -1.471 -56.000 1.00 95.19 163 LYS A C 1
ATOM 1403 O O . LYS A 1 163 ? 39.050 -2.230 -56.229 1.00 95.19 163 LYS A O 1
ATOM 1408 N N . LYS A 1 164 ? 41.076 -1.881 -55.338 1.00 95.94 164 LYS A N 1
ATOM 1409 C CA . LYS A 1 164 ? 41.237 -3.259 -54.855 1.00 95.94 164 LYS A CA 1
ATOM 1410 C C . LYS A 1 164 ? 40.181 -3.636 -53.808 1.00 95.94 164 LYS A C 1
ATOM 1412 O O . LYS A 1 164 ? 39.647 -4.743 -53.861 1.00 95.94 164 LYS A O 1
ATOM 1417 N N . LEU A 1 165 ? 39.859 -2.737 -52.875 1.00 94.25 165 LEU A N 1
ATOM 1418 C CA . LEU A 1 165 ? 38.801 -2.953 -51.885 1.00 94.25 165 LEU A CA 1
ATOM 1419 C C . LEU A 1 165 ? 37.448 -3.173 -52.567 1.00 94.25 165 LEU A C 1
ATOM 1421 O O . LEU A 1 165 ? 36.748 -4.123 -52.216 1.00 94.25 165 LEU A O 1
ATOM 1425 N N . TYR A 1 166 ? 37.096 -2.328 -53.538 1.00 95.88 166 TYR A N 1
ATOM 1426 C CA . TYR A 1 166 ? 35.854 -2.454 -54.298 1.00 95.88 166 TYR A CA 1
ATOM 1427 C C . TYR A 1 166 ? 35.740 -3.831 -54.964 1.00 95.88 166 TYR A C 1
ATOM 1429 O O . TYR A 1 166 ? 34.746 -4.529 -54.766 1.00 95.88 166 TYR A O 1
ATOM 1437 N N . GLU A 1 167 ? 36.790 -4.280 -55.654 1.00 96.38 167 GLU A N 1
ATOM 1438 C CA . GLU A 1 167 ? 36.808 -5.584 -56.327 1.00 96.38 167 GLU A CA 1
ATOM 1439 C C . GLU A 1 167 ? 36.719 -6.770 -55.358 1.00 96.38 167 GLU A C 1
ATOM 1441 O O . GLU A 1 167 ? 35.991 -7.736 -55.607 1.00 96.38 167 GLU A O 1
ATOM 1446 N N . VAL A 1 168 ? 37.399 -6.704 -54.208 1.00 96.62 168 VAL A N 1
ATOM 1447 C CA . VAL A 1 168 ? 37.269 -7.736 -53.166 1.00 96.62 168 VAL A CA 1
ATOM 1448 C C . VAL A 1 168 ? 35.839 -7.788 -52.629 1.00 96.62 168 VAL A C 1
ATOM 1450 O O . VAL A 1 168 ? 35.273 -8.877 -52.505 1.00 96.62 168 VAL A O 1
ATOM 1453 N N . LEU A 1 169 ? 35.220 -6.638 -52.353 1.00 95.44 169 LEU A N 1
ATOM 1454 C CA . LEU A 1 169 ? 33.828 -6.575 -51.901 1.00 95.44 169 LEU A CA 1
ATOM 1455 C C . LEU A 1 169 ? 32.870 -7.106 -52.971 1.00 95.44 169 LEU A C 1
ATOM 1457 O O . LEU A 1 169 ? 32.001 -7.913 -52.648 1.00 95.44 169 LEU A O 1
ATOM 1461 N N . ARG A 1 170 ? 33.069 -6.745 -54.240 1.00 96.06 170 ARG A N 1
ATOM 1462 C CA . ARG A 1 170 ? 32.286 -7.241 -55.379 1.00 96.06 170 ARG A CA 1
ATOM 1463 C C . ARG A 1 170 ? 32.325 -8.763 -55.475 1.00 96.06 170 ARG A C 1
ATOM 1465 O O . ARG A 1 170 ? 31.270 -9.398 -55.530 1.00 96.06 170 ARG A O 1
ATOM 1472 N N . LYS A 1 171 ? 33.519 -9.361 -55.402 1.00 96.38 171 LYS A N 1
ATOM 1473 C CA . LYS A 1 171 ? 33.697 -10.824 -55.382 1.00 96.38 171 LYS A CA 1
ATOM 1474 C C . LYS A 1 171 ? 33.007 -11.462 -54.178 1.00 96.38 171 LYS A C 1
ATOM 1476 O O . LYS A 1 171 ? 32.300 -12.455 -54.333 1.00 96.38 171 LYS A O 1
ATOM 1481 N N . LYS A 1 172 ? 33.154 -10.879 -52.984 1.00 95.38 172 LYS A N 1
ATOM 1482 C CA . LYS A 1 172 ? 32.522 -11.392 -51.753 1.00 95.38 172 LYS A CA 1
ATOM 1483 C C . LYS A 1 172 ? 31.002 -11.270 -51.758 1.00 95.38 172 LYS A C 1
ATOM 1485 O O . LYS A 1 172 ? 30.332 -12.078 -51.121 1.00 95.38 172 LYS A O 1
ATOM 1490 N N . ARG A 1 173 ? 30.453 -10.286 -52.470 1.00 95.00 173 ARG A N 1
ATOM 1491 C CA . ARG A 1 173 ? 29.008 -10.075 -52.603 1.00 95.00 173 ARG A CA 1
ATOM 1492 C C . ARG A 1 173 ? 28.362 -10.946 -53.675 1.00 95.00 173 ARG A C 1
ATOM 1494 O O . ARG A 1 173 ? 27.149 -11.095 -53.620 1.00 95.00 173 ARG A O 1
ATOM 1501 N N . GLN A 1 174 ? 29.129 -11.537 -54.597 1.00 94.19 174 GLN A N 1
ATOM 1502 C CA . GLN A 1 174 ? 28.627 -12.475 -55.615 1.00 94.19 174 GLN A CA 1
ATOM 1503 C C . GLN A 1 174 ? 27.402 -11.926 -56.378 1.00 94.19 174 GLN A C 1
ATOM 1505 O O . GLN A 1 174 ? 26.375 -12.586 -56.494 1.00 94.19 174 GLN A O 1
ATOM 1510 N N . GLY A 1 175 ? 27.480 -10.672 -56.834 1.00 91.00 175 GLY A N 1
ATOM 1511 C CA . GLY A 1 175 ? 26.393 -10.001 -57.563 1.00 91.00 175 GLY A CA 1
ATOM 1512 C C . GLY A 1 175 ? 25.300 -9.363 -56.693 1.00 91.00 175 GLY A C 1
ATOM 1513 O O . GLY A 1 175 ? 24.464 -8.634 -57.219 1.00 91.00 175 GLY A O 1
ATOM 1514 N N . LYS A 1 176 ? 25.307 -9.559 -55.366 1.00 95.31 176 LYS A N 1
ATOM 1515 C CA . LYS A 1 176 ? 24.360 -8.895 -54.451 1.00 95.31 176 LYS A CA 1
ATOM 1516 C C . LYS A 1 176 ? 24.659 -7.393 -54.311 1.00 95.31 176 LYS A C 1
ATOM 1518 O O . LYS A 1 176 ? 25.833 -7.007 -54.282 1.00 95.31 176 LYS A O 1
ATOM 1523 N N . PRO A 1 177 ? 23.637 -6.534 -54.127 1.00 94.06 177 PRO A N 1
ATOM 1524 C CA . PRO A 1 177 ? 23.806 -5.083 -54.171 1.00 94.06 177 PRO A CA 1
ATOM 1525 C C . PRO A 1 177 ? 24.685 -4.554 -53.032 1.00 94.06 177 PRO A C 1
ATOM 1527 O O . PRO A 1 177 ? 24.544 -4.953 -51.868 1.00 94.06 177 PRO A O 1
ATO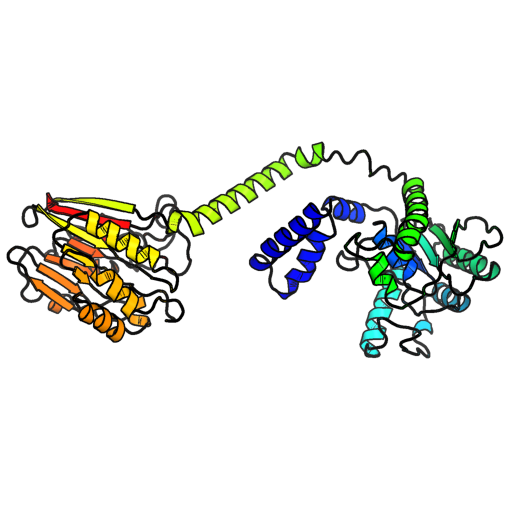M 1530 N N . PHE A 1 178 ? 25.585 -3.627 -53.351 1.00 95.06 178 PHE A N 1
ATOM 1531 C CA . PHE A 1 178 ? 26.344 -2.852 -52.372 1.00 95.06 178 PHE A CA 1
ATOM 1532 C C . PHE A 1 178 ? 26.743 -1.482 -52.935 1.00 95.06 178 PHE A C 1
ATOM 1534 O O . PHE A 1 178 ? 26.681 -1.251 -54.140 1.00 95.06 178 PHE A O 1
ATOM 1541 N N . LYS A 1 179 ? 27.145 -0.573 -52.047 1.00 94.88 179 LYS A N 1
ATOM 1542 C CA . LYS A 1 179 ? 27.748 0.725 -52.371 1.00 94.88 179 LYS A CA 1
ATOM 1543 C C . LYS A 1 179 ? 28.977 0.931 -51.495 1.00 94.88 179 LYS A C 1
ATOM 1545 O O . LYS A 1 179 ? 28.931 0.611 -50.305 1.00 94.88 179 LYS A O 1
ATOM 1550 N N . LEU A 1 180 ? 30.057 1.459 -52.066 1.00 95.12 180 LEU A N 1
ATOM 1551 C CA . LEU A 1 180 ? 31.259 1.848 -51.328 1.00 95.12 180 LEU A CA 1
ATOM 1552 C C . LEU A 1 180 ? 31.298 3.374 -51.206 1.00 95.12 180 LEU A C 1
ATOM 1554 O O . LEU A 1 180 ? 31.249 4.077 -52.210 1.00 95.12 180 LEU A O 1
ATOM 1558 N N . ILE A 1 181 ? 31.356 3.869 -49.972 1.00 94.25 181 ILE A N 1
ATOM 1559 C CA . ILE A 1 181 ? 31.407 5.289 -49.624 1.00 94.25 181 ILE A CA 1
ATOM 1560 C C . ILE A 1 181 ? 32.735 5.562 -48.921 1.00 94.25 181 ILE A C 1
ATOM 1562 O O . ILE A 1 181 ? 33.042 4.920 -47.915 1.00 94.25 181 ILE A O 1
ATOM 1566 N N . ILE A 1 182 ? 33.504 6.521 -49.426 1.00 93.31 182 ILE A N 1
ATOM 1567 C CA . ILE A 1 182 ? 34.809 6.919 -48.895 1.00 93.31 182 ILE A CA 1
ATOM 1568 C C . ILE A 1 182 ? 34.694 8.303 -48.261 1.00 93.31 182 ILE A C 1
ATOM 1570 O O . ILE A 1 182 ? 34.400 9.276 -48.949 1.00 93.31 182 ILE A O 1
ATOM 1574 N N . LEU A 1 183 ? 34.946 8.397 -46.955 1.00 90.81 183 LEU A N 1
ATOM 1575 C CA . LEU A 1 183 ? 35.129 9.660 -46.242 1.00 90.81 183 LEU A CA 1
ATOM 1576 C C . LEU A 1 183 ? 36.624 9.940 -46.069 1.00 90.81 183 LEU A C 1
ATOM 1578 O O . LEU A 1 183 ? 37.347 9.144 -45.467 1.00 90.81 183 LEU A O 1
ATOM 1582 N N . THR A 1 184 ? 37.087 11.063 -46.608 1.00 90.50 184 THR A N 1
ATOM 1583 C CA . THR A 1 184 ? 38.518 11.398 -46.690 1.00 90.50 184 THR A CA 1
ATOM 1584 C C . THR A 1 184 ? 38.742 12.907 -46.595 1.00 90.50 184 THR A C 1
ATOM 1586 O O . THR A 1 184 ? 37.842 13.702 -46.880 1.00 90.50 184 THR A O 1
ATOM 1589 N N . SER A 1 185 ? 39.953 13.310 -46.201 1.00 88.44 185 SER A N 1
ATOM 1590 C CA . SER A 1 185 ? 40.356 14.717 -46.094 1.00 88.44 185 SER A CA 1
ATOM 1591 C C . SER A 1 185 ? 40.678 15.379 -47.436 1.00 88.44 185 SER A C 1
ATOM 1593 O O . SER A 1 185 ? 40.666 16.606 -47.530 1.00 88.44 185 SER A O 1
ATOM 1595 N N . LYS A 1 186 ? 40.945 14.589 -48.484 1.00 88.94 186 LYS A N 1
ATOM 1596 C CA . LYS A 1 186 ? 41.224 15.070 -49.847 1.00 88.94 186 LYS A CA 1
ATOM 1597 C C . LYS A 1 186 ? 40.477 14.246 -50.887 1.00 88.94 186 LYS A C 1
ATOM 1599 O O . LYS A 1 186 ? 40.305 13.043 -50.702 1.00 88.94 186 LYS A O 1
ATOM 1604 N N . HIS A 1 187 ? 40.064 14.905 -51.965 1.00 88.00 187 HIS A N 1
ATOM 1605 C CA . HIS A 1 187 ? 39.421 14.269 -53.111 1.00 88.00 187 HIS A CA 1
ATOM 1606 C C . HIS A 1 187 ? 40.402 13.305 -53.791 1.00 88.00 187 HIS A C 1
ATOM 1608 O O . HIS A 1 187 ? 41.564 13.664 -53.993 1.00 88.00 187 HIS A O 1
ATOM 1614 N N . LEU A 1 188 ? 39.951 12.091 -54.108 1.00 88.69 188 LEU A N 1
ATOM 1615 C CA . LEU A 1 188 ? 40.735 11.104 -54.853 1.00 88.69 188 LEU A CA 1
ATOM 1616 C C . LEU A 1 188 ? 40.403 11.209 -56.342 1.00 88.69 188 LEU A C 1
ATOM 1618 O O . LEU A 1 188 ? 39.386 11.786 -56.714 1.00 88.69 188 LEU A O 1
ATOM 1622 N N . GLU A 1 189 ? 41.223 10.618 -57.206 1.00 89.94 189 GLU A N 1
ATOM 1623 C CA . GLU A 1 189 ? 40.825 10.409 -58.604 1.00 89.94 189 GLU A CA 1
ATOM 1624 C C . GLU A 1 189 ? 39.466 9.696 -58.673 1.00 89.94 189 GLU A C 1
ATOM 1626 O O . GLU A 1 189 ? 39.134 8.899 -57.789 1.00 89.94 189 GLU A O 1
ATOM 1631 N N . GLU A 1 190 ? 38.663 9.991 -59.697 1.00 85.88 190 GLU A N 1
ATOM 1632 C CA . GLU A 1 190 ? 37.359 9.351 -59.850 1.00 85.88 190 GLU A CA 1
ATOM 1633 C C . GLU A 1 190 ? 37.516 7.833 -59.992 1.00 85.88 190 GLU A C 1
ATOM 1635 O O . GLU A 1 190 ? 38.331 7.315 -60.762 1.00 85.88 190 GLU A O 1
ATOM 1640 N N . ILE A 1 191 ? 36.730 7.109 -59.200 1.00 89.56 191 ILE A N 1
ATOM 1641 C CA . ILE A 1 191 ? 36.649 5.655 -59.232 1.00 89.56 191 ILE A CA 1
ATOM 1642 C C . ILE A 1 191 ? 35.188 5.328 -59.506 1.00 89.56 191 ILE A C 1
ATOM 1644 O O . ILE A 1 191 ? 34.313 5.690 -58.718 1.00 89.56 191 ILE A O 1
ATOM 1648 N N . GLU A 1 192 ? 34.941 4.654 -60.624 1.00 86.81 192 GLU A N 1
ATOM 1649 C CA . GLU A 1 192 ? 33.608 4.197 -61.007 1.00 86.81 192 GLU A CA 1
ATOM 1650 C C . GLU A 1 192 ? 32.956 3.398 -59.864 1.00 86.81 192 GLU A C 1
ATOM 1652 O O . GLU A 1 192 ? 33.626 2.651 -59.149 1.00 86.81 192 GLU A O 1
ATOM 1657 N N . ASP A 1 193 ? 31.654 3.608 -59.654 1.00 87.31 193 ASP A N 1
ATOM 1658 C CA . ASP A 1 193 ? 30.841 2.994 -58.592 1.00 87.31 193 ASP A CA 1
ATOM 1659 C C . ASP A 1 193 ? 31.245 3.282 -57.128 1.00 87.31 193 ASP A C 1
ATOM 1661 O O . ASP A 1 193 ? 30.622 2.753 -56.193 1.00 87.31 193 ASP A O 1
ATOM 1665 N N . VAL A 1 194 ? 32.228 4.155 -56.889 1.00 93.06 194 VAL A N 1
ATOM 1666 C CA . VAL A 1 194 ? 32.649 4.573 -55.545 1.00 93.06 194 VAL A CA 1
ATOM 1667 C C . VAL A 1 194 ? 32.202 6.003 -55.261 1.00 93.06 194 VAL A C 1
ATOM 1669 O O . VAL A 1 194 ? 32.548 6.949 -55.961 1.00 93.06 194 VAL A O 1
ATOM 1672 N N . ILE A 1 195 ? 31.459 6.177 -54.170 1.00 93.88 195 ILE A N 1
ATOM 1673 C CA . ILE A 1 195 ? 30.971 7.482 -53.723 1.00 93.88 195 ILE A CA 1
ATOM 1674 C C . ILE A 1 195 ? 32.018 8.111 -52.806 1.00 93.88 195 ILE A C 1
ATOM 1676 O O . ILE A 1 195 ? 32.445 7.488 -51.833 1.00 93.88 195 ILE A O 1
ATOM 1680 N N . GLN A 1 196 ? 32.401 9.359 -53.063 1.00 92.94 196 GLN A N 1
ATOM 1681 C CA . GLN A 1 196 ? 33.368 10.086 -52.241 1.00 92.94 196 GLN A CA 1
ATOM 1682 C C . GLN A 1 196 ? 32.689 11.231 -51.481 1.00 92.94 196 GLN A C 1
ATOM 1684 O O . GLN A 1 196 ? 31.897 11.983 -52.041 1.00 92.94 196 GLN A O 1
ATOM 1689 N N . ILE A 1 197 ? 33.003 11.364 -50.192 1.00 91.25 197 ILE A N 1
ATOM 1690 C CA . ILE A 1 197 ? 32.623 12.497 -49.344 1.00 91.25 197 ILE A CA 1
ATOM 1691 C C . ILE A 1 197 ? 33.921 13.115 -48.823 1.00 91.25 197 ILE A C 1
ATOM 1693 O O . ILE A 1 197 ? 34.582 12.555 -47.944 1.00 91.25 197 ILE A O 1
ATOM 1697 N N . THR A 1 198 ? 34.293 14.266 -49.374 1.00 90.31 198 THR A N 1
ATOM 1698 C CA . THR A 1 198 ? 35.515 14.981 -48.993 1.00 90.31 198 THR A CA 1
ATOM 1699 C C . THR A 1 198 ? 35.194 16.109 -48.021 1.00 90.31 198 THR A C 1
ATOM 1701 O O . THR A 1 198 ? 34.412 17.000 -48.335 1.00 90.31 198 THR A O 1
ATOM 1704 N N . GLU A 1 199 ? 35.824 16.098 -46.849 1.00 86.12 199 GLU A N 1
ATOM 1705 C CA . GLU A 1 199 ? 35.679 17.148 -45.833 1.00 86.12 199 GLU A CA 1
ATOM 1706 C C . GLU A 1 199 ? 37.039 17.453 -45.205 1.00 86.12 199 GLU A C 1
ATOM 1708 O O . GLU A 1 199 ? 37.798 16.548 -44.872 1.00 86.12 199 GLU A O 1
ATOM 1713 N N . ASN A 1 200 ? 37.350 18.724 -44.965 1.00 83.25 200 ASN A N 1
ATOM 1714 C CA . ASN A 1 200 ? 38.553 19.067 -44.213 1.00 83.25 200 ASN A CA 1
ATOM 1715 C C . ASN A 1 200 ? 38.286 18.909 -42.708 1.00 83.25 200 ASN A C 1
ATOM 1717 O O . ASN A 1 200 ? 37.815 19.833 -42.042 1.00 83.25 200 ASN A O 1
ATOM 1721 N N . PHE A 1 201 ? 38.541 17.714 -42.180 1.00 82.69 201 PHE A N 1
ATOM 1722 C CA . PHE A 1 201 ? 38.296 17.368 -40.785 1.00 82.69 201 PHE A CA 1
ATOM 1723 C C . PHE A 1 201 ? 39.477 16.594 -40.200 1.00 82.69 201 PHE A C 1
ATOM 1725 O O . PHE A 1 201 ? 40.031 15.715 -40.850 1.00 82.69 201 PHE A O 1
ATOM 1732 N N . LYS A 1 202 ? 39.848 16.903 -38.954 1.00 79.31 202 LYS A N 1
ATOM 1733 C CA . LYS A 1 202 ? 40.885 16.181 -38.210 1.00 79.31 202 LYS A CA 1
ATOM 1734 C C . LYS A 1 202 ? 40.437 15.960 -36.775 1.00 79.31 202 LYS A C 1
ATOM 1736 O O . LYS A 1 202 ? 39.986 16.888 -36.102 1.00 79.31 202 LYS A O 1
ATOM 1741 N N . ILE A 1 203 ? 40.594 14.736 -36.288 1.00 74.94 203 ILE A N 1
ATOM 1742 C CA . ILE A 1 203 ? 40.271 14.387 -34.907 1.00 74.94 203 ILE A CA 1
ATOM 1743 C C . ILE A 1 203 ? 41.410 14.866 -34.001 1.00 74.94 203 ILE A C 1
ATOM 1745 O O . ILE A 1 203 ? 42.510 14.326 -34.042 1.00 74.94 203 ILE A O 1
ATOM 1749 N N . LYS A 1 204 ? 41.154 15.879 -33.164 1.00 72.06 204 LYS A N 1
ATOM 1750 C CA . LYS A 1 204 ? 42.201 16.514 -32.336 1.00 72.06 204 LYS A CA 1
ATOM 1751 C C . LYS A 1 204 ? 42.399 15.868 -30.962 1.00 72.06 204 LYS A C 1
ATOM 1753 O O . LYS A 1 204 ? 43.458 16.014 -30.369 1.00 72.06 204 LYS A O 1
ATOM 1758 N N . HIS A 1 205 ? 41.387 15.185 -30.422 1.00 68.81 205 HIS A N 1
ATOM 1759 C CA . HIS A 1 205 ? 41.441 14.613 -29.068 1.00 68.81 205 HIS A CA 1
ATOM 1760 C C . HIS A 1 205 ? 40.492 13.420 -28.896 1.00 68.81 205 HIS A C 1
ATOM 1762 O O . HIS A 1 205 ? 39.409 13.409 -29.477 1.00 68.81 205 HIS A O 1
ATOM 1768 N N . GLY A 1 206 ? 40.806 12.468 -28.010 1.00 63.22 206 GLY A N 1
ATOM 1769 C CA . GLY A 1 206 ? 40.025 11.231 -27.798 1.00 63.22 206 GLY A CA 1
ATOM 1770 C C . GLY A 1 206 ? 38.579 11.399 -27.295 1.00 63.22 206 GLY A C 1
ATOM 1771 O O . GLY A 1 206 ? 37.799 10.451 -27.316 1.00 63.22 206 GLY A O 1
ATOM 1772 N N . ASN A 1 207 ? 38.172 12.606 -26.884 1.00 64.00 207 ASN A N 1
ATOM 1773 C CA . ASN A 1 207 ? 36.803 12.889 -26.432 1.00 64.00 207 ASN A CA 1
ATOM 1774 C C . ASN A 1 207 ? 35.824 13.268 -27.563 1.00 64.00 207 ASN A C 1
ATOM 1776 O O . ASN A 1 207 ? 34.654 13.518 -27.278 1.00 64.00 207 ASN A O 1
ATOM 1780 N N . TRP A 1 208 ? 36.254 13.291 -28.830 1.00 69.88 208 TRP A N 1
ATOM 1781 C CA . TRP A 1 208 ? 35.425 13.707 -29.975 1.00 69.88 208 TRP A CA 1
ATOM 1782 C C . TRP A 1 208 ? 34.128 12.893 -30.107 1.00 69.88 208 TRP A C 1
ATOM 1784 O O . TRP A 1 208 ? 33.072 13.452 -30.395 1.00 69.88 208 TRP A O 1
ATOM 1794 N N . VAL A 1 209 ? 34.164 11.596 -29.784 1.00 68.19 209 VAL A N 1
ATOM 1795 C CA . VAL A 1 209 ? 32.986 10.713 -29.795 1.00 68.19 209 VAL A CA 1
ATOM 1796 C C . VAL A 1 209 ? 31.872 11.268 -28.902 1.00 68.19 209 VAL A C 1
ATOM 1798 O O . VAL A 1 209 ? 30.704 11.234 -29.282 1.00 68.19 209 VAL A O 1
ATOM 1801 N N . LYS A 1 210 ? 32.215 11.846 -27.740 1.00 64.12 210 LYS A N 1
ATOM 1802 C CA . LYS A 1 210 ? 31.238 12.474 -26.835 1.00 64.12 210 LYS A CA 1
ATOM 1803 C C . LYS A 1 210 ? 30.589 13.706 -27.462 1.00 64.12 210 LYS A C 1
ATOM 1805 O O . LYS A 1 210 ? 29.443 13.973 -27.136 1.00 64.12 210 LYS A O 1
ATOM 1810 N N . SER A 1 211 ? 31.280 14.417 -28.356 1.00 64.75 211 SER A N 1
ATOM 1811 C CA . SER A 1 211 ? 30.755 15.584 -29.080 1.00 64.75 211 SER A CA 1
ATOM 1812 C C . SER A 1 211 ? 29.781 15.199 -30.199 1.00 64.75 211 SER A C 1
ATOM 1814 O O . SER A 1 211 ? 28.761 15.861 -30.350 1.00 64.75 211 SER A O 1
ATOM 1816 N N . PHE A 1 212 ? 30.027 14.104 -30.929 1.00 63.97 212 PHE A N 1
ATOM 1817 C CA . PHE A 1 212 ? 29.095 13.580 -31.949 1.00 63.97 212 PHE A CA 1
ATOM 1818 C C . PHE A 1 212 ? 27.870 12.910 -31.332 1.00 63.97 212 PHE A C 1
ATOM 1820 O O . PHE A 1 212 ? 26.759 12.992 -31.848 1.00 63.97 212 PHE A O 1
ATOM 1827 N N . ILE A 1 213 ? 28.095 12.206 -30.222 1.00 58.09 213 ILE A N 1
ATOM 1828 C CA . ILE A 1 213 ? 27.058 11.488 -29.484 1.00 58.09 213 ILE A CA 1
ATOM 1829 C C . ILE A 1 213 ? 26.343 12.432 -28.506 1.00 58.09 213 ILE A C 1
ATOM 1831 O O . ILE A 1 213 ? 25.379 12.003 -27.878 1.00 58.09 213 ILE A O 1
ATOM 1835 N N . ASN A 1 214 ? 26.774 13.700 -28.383 1.00 53.66 214 ASN A N 1
ATOM 1836 C CA . ASN A 1 214 ? 26.355 14.559 -27.285 1.00 53.66 214 ASN A CA 1
ATOM 1837 C C . ASN A 1 214 ? 24.833 14.682 -27.227 1.00 53.66 214 ASN A C 1
ATOM 1839 O O . ASN A 1 214 ? 24.170 15.207 -28.120 1.00 53.66 214 ASN A O 1
ATOM 1843 N N . ASP A 1 215 ? 24.309 14.201 -26.104 1.00 51.56 215 ASP A N 1
ATOM 1844 C CA . ASP A 1 215 ? 22.895 14.060 -25.776 1.00 51.56 215 ASP A CA 1
ATOM 1845 C C . ASP A 1 215 ? 22.205 15.418 -25.508 1.00 51.56 215 ASP A C 1
ATOM 1847 O O . ASP A 1 215 ? 21.046 15.477 -25.085 1.00 51.56 215 ASP A O 1
ATOM 1851 N N . TYR A 1 216 ? 22.928 16.512 -25.752 1.00 47.09 216 TYR A N 1
ATOM 1852 C CA . TYR A 1 216 ? 22.570 17.895 -25.502 1.00 47.09 216 TYR A CA 1
ATOM 1853 C C . TYR A 1 216 ? 23.173 18.740 -26.623 1.00 47.09 216 TYR A C 1
ATOM 1855 O O . TYR A 1 216 ? 24.385 18.723 -26.827 1.00 47.09 216 TYR A O 1
ATOM 1863 N N . LYS A 1 217 ? 22.332 19.507 -27.325 1.00 48.62 217 LYS A N 1
ATOM 1864 C CA . LYS A 1 217 ? 22.722 20.540 -28.303 1.00 48.62 217 LYS A CA 1
ATOM 1865 C C . LYS A 1 217 ? 23.492 21.713 -27.654 1.00 48.62 217 LYS A C 1
ATOM 1867 O O . LYS A 1 217 ? 23.352 22.848 -28.086 1.00 48.62 217 LYS A O 1
ATOM 1872 N N . ASP A 1 218 ? 24.247 21.466 -26.588 1.00 49.62 218 ASP A N 1
ATOM 1873 C CA . ASP A 1 218 ? 24.753 22.504 -25.688 1.00 49.62 218 ASP A CA 1
ATOM 1874 C C . ASP A 1 218 ? 26.169 22.973 -26.037 1.00 49.62 218 ASP A C 1
ATOM 1876 O O . ASP A 1 218 ? 26.720 23.799 -25.318 1.00 49.62 218 ASP A O 1
ATOM 1880 N N . LYS A 1 219 ? 26.766 22.500 -27.139 1.00 53.25 219 LYS A N 1
ATOM 1881 C CA . LYS A 1 219 ? 27.993 23.089 -27.698 1.00 53.25 219 LYS A CA 1
ATOM 1882 C C . LYS A 1 219 ? 27.977 22.987 -29.219 1.00 53.25 219 LYS A C 1
ATOM 1884 O O . LYS A 1 219 ? 28.164 21.893 -29.744 1.00 53.25 219 LYS A O 1
ATOM 1889 N N . GLN A 1 220 ? 27.770 24.108 -29.908 1.00 62.34 220 GLN A N 1
ATOM 1890 C CA . GLN A 1 220 ? 28.163 24.225 -31.310 1.00 62.34 220 GLN A CA 1
ATOM 1891 C C . GLN A 1 220 ? 29.693 24.199 -31.348 1.00 62.34 220 GLN A C 1
ATOM 1893 O O . GLN A 1 220 ? 30.357 25.031 -30.735 1.00 62.34 220 GLN A O 1
ATOM 1898 N N . ASN A 1 221 ? 30.247 23.164 -31.962 1.00 74.06 221 ASN A N 1
ATOM 1899 C CA . ASN A 1 221 ? 31.679 22.991 -32.159 1.00 74.06 221 ASN A CA 1
ATOM 1900 C C . ASN A 1 221 ? 31.954 22.320 -33.510 1.00 74.06 221 ASN A C 1
ATOM 1902 O O . ASN A 1 221 ? 31.046 21.769 -34.139 1.00 74.06 221 ASN A O 1
ATOM 1906 N N . GLU A 1 222 ? 33.222 22.314 -33.915 1.00 77.12 222 GLU A N 1
ATOM 1907 C CA . GLU A 1 222 ? 33.676 21.758 -35.197 1.00 77.12 222 GLU A CA 1
ATOM 1908 C C . GLU A 1 222 ? 33.197 20.314 -35.448 1.00 77.12 222 GLU A C 1
ATOM 1910 O O . GLU A 1 222 ? 32.835 19.960 -36.567 1.00 77.12 222 GLU A O 1
ATOM 1915 N N . TYR A 1 223 ? 33.099 19.492 -34.397 1.00 79.81 223 TYR A N 1
ATOM 1916 C CA . TYR A 1 223 ? 32.625 18.109 -34.486 1.00 79.81 223 TYR A CA 1
ATOM 1917 C C . TYR A 1 223 ? 31.123 18.022 -34.781 1.00 79.81 223 TYR A C 1
ATOM 1919 O O . TYR A 1 223 ? 30.693 17.192 -35.583 1.00 79.81 223 TYR A O 1
ATOM 1927 N N . THR A 1 224 ? 30.310 18.873 -34.148 1.00 75.69 224 THR A N 1
ATOM 1928 C CA . THR A 1 224 ? 28.862 18.932 -34.411 1.00 75.69 224 THR A CA 1
ATOM 1929 C C . THR A 1 224 ? 28.548 19.481 -35.801 1.00 75.69 224 THR A C 1
ATOM 1931 O O . THR A 1 224 ? 27.623 18.991 -36.447 1.00 75.69 224 THR A O 1
ATOM 1934 N N . GLU A 1 225 ? 29.338 20.439 -36.290 1.00 80.75 225 GLU A N 1
ATOM 1935 C CA . GLU A 1 225 ? 29.193 20.995 -37.639 1.00 80.75 225 GLU A CA 1
ATOM 1936 C C . GLU A 1 225 ? 29.588 19.978 -38.707 1.00 80.75 225 GLU A C 1
ATOM 1938 O O . GLU A 1 225 ? 28.804 19.726 -39.623 1.00 80.75 225 GLU A O 1
ATOM 1943 N N . PHE A 1 226 ? 30.734 19.309 -38.538 1.00 85.25 226 PHE A N 1
ATOM 1944 C CA . PHE A 1 226 ? 31.130 18.188 -39.391 1.00 85.25 226 PHE A CA 1
ATOM 1945 C C . PHE A 1 226 ? 30.051 17.100 -39.412 1.00 85.25 226 PHE A C 1
ATOM 1947 O O . PHE A 1 226 ? 29.635 16.652 -40.479 1.00 85.25 226 PHE A O 1
ATOM 1954 N N . CYS A 1 227 ? 29.540 16.702 -38.241 1.00 82.12 227 CYS A N 1
ATOM 1955 C CA . CYS A 1 227 ? 28.494 15.688 -38.153 1.00 82.12 227 CYS A CA 1
ATOM 1956 C C . CYS A 1 227 ? 27.222 16.107 -38.904 1.00 82.12 227 CYS A C 1
ATOM 1958 O O . CYS A 1 227 ? 26.566 15.259 -39.508 1.00 82.12 227 CYS A O 1
ATOM 1960 N N . SER A 1 228 ? 26.868 17.395 -38.873 1.00 80.06 228 SER A N 1
ATOM 1961 C CA . SER A 1 228 ? 25.715 17.923 -39.604 1.00 80.06 228 SER A CA 1
ATOM 1962 C C . SER A 1 228 ? 25.936 17.903 -41.117 1.00 80.06 228 SER A C 1
ATOM 1964 O O . SER A 1 228 ? 25.015 17.533 -41.843 1.00 80.06 228 SER A O 1
ATOM 1966 N N . ARG A 1 229 ? 27.131 18.275 -41.596 1.00 85.62 229 ARG A N 1
ATOM 1967 C CA . ARG A 1 229 ? 27.466 18.296 -43.031 1.00 85.62 229 ARG A CA 1
ATOM 1968 C C . ARG A 1 229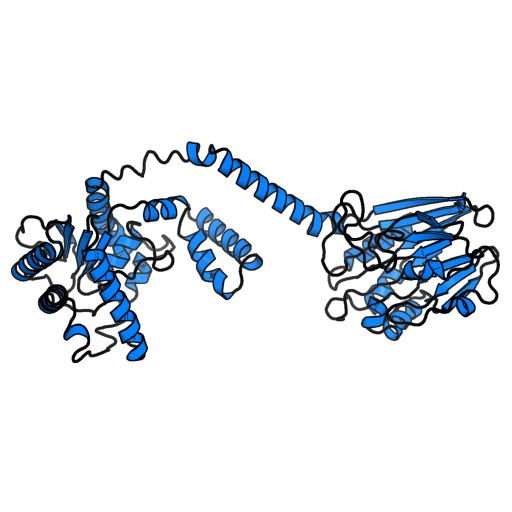 ? 27.683 16.892 -43.587 1.00 85.62 229 ARG A C 1
ATOM 1970 O O . ARG A 1 229 ? 26.833 16.390 -44.319 1.00 85.62 229 ARG A O 1
ATOM 1977 N N . ALA A 1 230 ? 28.753 16.219 -43.165 1.00 86.56 230 ALA A N 1
ATOM 1978 C CA . ALA A 1 230 ? 29.131 14.893 -43.653 1.00 86.56 230 ALA A CA 1
ATOM 1979 C C . ALA A 1 230 ? 28.040 13.851 -43.374 1.00 86.56 230 ALA A C 1
ATOM 1981 O O . ALA A 1 230 ? 27.709 13.025 -44.223 1.00 86.56 230 ALA A O 1
ATOM 1982 N N . GLY A 1 231 ? 27.438 13.907 -42.183 1.00 85.44 231 GLY A N 1
ATOM 1983 C CA . GLY A 1 231 ? 26.349 13.009 -41.815 1.00 85.44 231 GLY A CA 1
ATOM 1984 C C . GLY A 1 231 ? 25.057 13.307 -42.576 1.00 85.44 231 GLY A C 1
ATOM 1985 O O . GLY A 1 231 ? 24.322 12.374 -42.889 1.00 85.44 231 GLY A O 1
ATOM 1986 N N . GLY A 1 232 ? 24.782 14.576 -42.893 1.00 82.81 232 GLY A N 1
ATOM 1987 C CA . GLY A 1 232 ? 23.650 14.977 -43.730 1.00 82.81 232 GLY A CA 1
ATOM 1988 C C . GLY A 1 232 ? 23.789 14.469 -45.164 1.00 82.81 232 GLY A C 1
ATOM 1989 O O . GLY A 1 232 ? 22.864 13.841 -45.671 1.00 82.81 232 GLY A O 1
ATOM 1990 N N . ILE A 1 233 ? 24.967 14.646 -45.771 1.00 88.69 233 ILE A N 1
ATOM 1991 C CA . ILE A 1 233 ? 25.294 14.117 -47.106 1.00 88.69 233 ILE A CA 1
ATOM 1992 C C . ILE A 1 233 ? 25.126 12.597 -47.127 1.00 88.69 233 ILE A C 1
ATOM 1994 O O . ILE A 1 233 ? 24.400 12.059 -47.959 1.00 88.69 233 ILE A O 1
ATOM 1998 N N . LEU A 1 234 ? 25.729 11.904 -46.156 1.00 88.12 234 LEU A N 1
ATOM 1999 C CA . LEU A 1 234 ? 25.628 10.452 -46.031 1.00 88.12 234 LEU A CA 1
ATOM 2000 C C . LEU A 1 234 ? 24.177 9.982 -45.885 1.00 88.12 234 LEU A C 1
ATOM 2002 O O . LEU A 1 234 ? 23.783 8.965 -46.453 1.00 88.12 234 LEU A O 1
ATOM 2006 N N . LYS A 1 235 ? 23.381 10.719 -45.109 1.00 85.44 235 LYS A N 1
ATOM 2007 C CA . LYS A 1 235 ? 21.966 10.429 -44.921 1.00 85.44 235 LYS A CA 1
ATOM 2008 C C . LYS A 1 235 ? 21.181 10.601 -46.213 1.00 85.44 235 LYS A C 1
ATOM 2010 O O . LYS A 1 235 ? 20.423 9.696 -46.527 1.00 85.44 235 LYS A O 1
ATOM 2015 N N . ASN A 1 236 ? 21.396 11.678 -46.961 1.00 85.81 236 ASN A N 1
ATOM 2016 C CA . ASN A 1 236 ? 20.725 11.895 -48.242 1.00 85.81 236 ASN A CA 1
ATOM 2017 C C . ASN A 1 236 ? 21.090 10.800 -49.250 1.00 85.81 236 ASN A C 1
ATOM 2019 O O . ASN A 1 236 ? 20.196 10.175 -49.795 1.00 85.81 236 ASN A O 1
ATOM 2023 N N . ILE A 1 237 ? 22.376 10.453 -49.395 1.00 86.81 237 ILE A N 1
ATOM 2024 C CA . ILE A 1 237 ? 22.822 9.368 -50.293 1.00 86.81 237 ILE A CA 1
ATOM 2025 C C . ILE A 1 237 ? 22.073 8.059 -50.016 1.00 86.81 237 ILE A C 1
ATOM 2027 O O . ILE A 1 237 ? 21.656 7.362 -50.939 1.00 86.81 237 ILE A O 1
ATOM 2031 N N . ILE A 1 238 ? 21.926 7.703 -48.740 1.00 85.31 238 ILE A N 1
ATOM 2032 C CA . ILE A 1 238 ? 21.313 6.435 -48.343 1.00 85.31 238 ILE A CA 1
ATOM 2033 C C . ILE A 1 238 ? 19.782 6.518 -48.382 1.00 85.31 238 ILE A C 1
ATOM 2035 O O . ILE A 1 238 ? 19.132 5.566 -48.799 1.00 85.31 238 ILE A O 1
ATOM 2039 N N . GLU A 1 239 ? 19.188 7.631 -47.953 1.00 78.56 239 GLU A N 1
ATOM 2040 C CA . GLU A 1 239 ? 17.734 7.808 -47.955 1.00 78.56 239 GLU A CA 1
ATOM 2041 C C . GLU A 1 239 ? 17.178 7.996 -49.377 1.00 78.56 239 GLU A C 1
ATOM 2043 O O . GLU A 1 239 ? 16.164 7.383 -49.701 1.00 78.56 239 GLU A O 1
ATOM 2048 N N . ASP A 1 240 ? 17.846 8.753 -50.246 1.00 73.25 240 ASP A N 1
ATOM 2049 C CA . ASP A 1 240 ? 17.416 8.978 -51.633 1.00 73.25 240 ASP A CA 1
ATOM 2050 C C . ASP A 1 240 ? 17.508 7.686 -52.458 1.00 73.25 240 ASP A C 1
ATOM 2052 O O . ASP A 1 240 ? 16.559 7.326 -53.154 1.00 73.25 240 ASP A O 1
ATOM 2056 N N . ALA A 1 241 ? 18.602 6.927 -52.314 1.00 67.06 241 ALA A N 1
ATOM 2057 C CA . ALA A 1 241 ? 18.784 5.644 -53.001 1.00 67.06 241 ALA A CA 1
ATOM 2058 C C . ALA A 1 241 ? 17.742 4.585 -52.598 1.00 67.06 241 ALA A C 1
ATOM 2060 O O . ALA A 1 241 ? 17.392 3.717 -53.393 1.00 67.06 241 ALA A O 1
ATOM 2061 N N . GLU A 1 242 ? 17.227 4.662 -51.373 1.00 68.88 242 GLU A N 1
ATOM 2062 C CA . GLU A 1 242 ? 16.242 3.716 -50.843 1.00 68.88 242 GLU A CA 1
ATOM 2063 C C . GLU A 1 242 ? 14.796 4.233 -50.991 1.00 68.88 242 GLU A C 1
ATOM 2065 O O . GLU A 1 242 ? 13.879 3.668 -50.387 1.00 68.88 242 GLU A O 1
ATOM 2070 N N . ASN A 1 243 ? 14.567 5.312 -51.766 1.00 58.78 243 ASN A N 1
ATOM 2071 C CA . ASN A 1 243 ? 13.275 6.013 -51.866 1.00 58.78 243 ASN A CA 1
ATOM 2072 C C . ASN A 1 243 ? 12.653 6.244 -50.481 1.00 58.78 243 ASN A C 1
ATOM 2074 O O . ASN A 1 243 ? 11.449 6.064 -50.251 1.00 58.78 243 ASN A O 1
ATOM 2078 N N . PHE A 1 244 ? 13.493 6.605 -49.515 1.00 53.62 244 PHE A N 1
ATOM 2079 C CA . PHE A 1 244 ? 13.170 6.644 -48.102 1.00 53.62 244 PHE A CA 1
ATOM 2080 C C . PHE A 1 244 ? 12.377 7.911 -47.763 1.00 53.62 244 PHE A C 1
ATOM 2082 O O . PHE A 1 244 ? 12.753 8.736 -46.934 1.00 53.62 244 PHE A O 1
ATOM 2089 N N . ASN A 1 245 ? 11.194 8.047 -48.357 1.00 45.66 245 ASN A N 1
ATOM 2090 C CA . ASN A 1 245 ? 10.195 9.065 -48.048 1.00 45.66 245 ASN A CA 1
ATOM 2091 C C . ASN A 1 245 ? 9.485 8.768 -46.711 1.00 45.66 245 ASN A C 1
ATOM 2093 O O . ASN A 1 245 ? 8.257 8.760 -46.598 1.00 45.66 245 ASN A O 1
ATOM 2097 N N . PHE A 1 246 ? 10.255 8.519 -45.651 1.00 48.22 246 PHE A N 1
ATOM 2098 C CA . PHE A 1 246 ? 9.727 8.231 -44.317 1.00 48.22 246 PHE A CA 1
ATOM 2099 C C . PHE A 1 246 ? 9.466 9.503 -43.490 1.00 48.22 246 PHE A C 1
ATOM 2101 O O . PHE A 1 246 ? 8.836 9.430 -42.434 1.00 48.22 246 PHE A O 1
ATOM 2108 N N . SER A 1 247 ? 9.892 10.683 -43.968 1.00 42.34 247 SER A N 1
ATOM 2109 C CA . SER A 1 247 ? 9.770 11.950 -43.226 1.00 42.34 247 SER A CA 1
ATOM 2110 C C . SER A 1 247 ? 8.505 12.773 -43.517 1.00 42.34 247 SER A C 1
ATOM 2112 O O . SER A 1 247 ? 8.236 13.719 -42.780 1.00 42.34 247 SER A O 1
ATOM 2114 N N . ARG A 1 248 ? 7.664 12.408 -44.500 1.00 40.94 248 ARG A N 1
ATOM 2115 C CA . ARG A 1 248 ? 6.424 13.168 -44.799 1.00 40.94 248 ARG A CA 1
ATOM 2116 C C . ARG A 1 248 ? 5.100 12.408 -44.703 1.00 40.94 248 ARG A C 1
ATOM 2118 O O . ARG A 1 248 ? 4.055 13.044 -44.792 1.00 40.94 248 ARG A O 1
ATOM 2125 N N . LYS A 1 249 ? 5.087 11.089 -44.461 1.00 38.06 249 LYS A N 1
ATOM 2126 C CA . LYS A 1 249 ? 3.821 10.319 -44.417 1.00 38.06 249 LYS A CA 1
ATOM 2127 C C . LYS A 1 249 ? 3.749 9.157 -43.423 1.00 38.06 249 LYS A C 1
ATOM 2129 O O . LYS A 1 249 ? 2.858 8.315 -43.532 1.00 38.06 249 LYS A O 1
ATOM 2134 N N . LEU A 1 250 ? 4.554 9.152 -42.360 1.00 43.50 250 LEU A N 1
ATOM 2135 C CA . LEU A 1 250 ? 4.050 8.563 -41.118 1.00 43.50 250 LEU A CA 1
ATOM 2136 C C . LEU A 1 250 ? 2.974 9.508 -40.598 1.00 43.50 250 LEU A C 1
ATOM 2138 O O . LEU A 1 250 ? 3.253 10.465 -39.881 1.00 43.50 250 LEU A O 1
ATOM 2142 N N . ASN A 1 251 ? 1.734 9.263 -41.016 1.00 43.12 251 ASN A N 1
ATOM 2143 C CA . ASN A 1 251 ? 0.566 9.868 -40.407 1.00 43.12 251 ASN A CA 1
ATOM 2144 C C . ASN A 1 251 ? 0.598 9.514 -38.912 1.00 43.12 251 ASN A C 1
ATOM 2146 O O . ASN A 1 251 ? 0.028 8.508 -38.490 1.00 43.12 251 ASN A O 1
ATOM 2150 N N . TYR A 1 252 ? 1.231 10.353 -38.094 1.00 43.75 252 TYR A N 1
ATOM 2151 C CA . TYR A 1 252 ? 1.078 10.340 -36.641 1.00 43.75 252 TYR A CA 1
ATOM 2152 C C . TYR A 1 252 ? -0.414 10.353 -36.286 1.00 43.75 252 TYR A C 1
ATOM 2154 O O . TYR A 1 252 ? -0.837 9.640 -35.379 1.00 43.75 252 TYR A O 1
ATOM 2162 N N . LYS A 1 253 ? -1.230 11.028 -37.112 1.00 41.38 253 LYS A N 1
ATOM 2163 C CA . LYS A 1 253 ? -2.691 10.927 -37.094 1.00 41.38 253 LYS A CA 1
ATOM 2164 C C . LYS A 1 253 ? -3.200 9.480 -37.151 1.00 41.38 253 LYS A C 1
ATOM 2166 O O . LYS A 1 253 ? -4.030 9.155 -36.325 1.00 41.38 253 LYS A O 1
ATOM 2171 N N . LYS A 1 254 ? -2.699 8.592 -38.023 1.00 42.25 254 LYS A N 1
ATOM 2172 C CA . LYS A 1 254 ? -3.206 7.209 -38.217 1.00 42.25 254 LYS A CA 1
ATOM 2173 C C . LYS A 1 254 ? -2.776 6.240 -37.107 1.00 42.25 254 LYS A C 1
ATOM 2175 O O . LYS A 1 254 ? -3.510 5.308 -36.806 1.00 42.25 254 LYS A O 1
ATOM 2180 N N . LEU A 1 255 ? -1.612 6.459 -36.487 1.00 42.78 255 LEU A N 1
ATOM 2181 C CA . LEU A 1 255 ? -1.120 5.646 -35.361 1.00 42.78 255 LEU A CA 1
ATOM 2182 C C . LEU A 1 255 ? -1.816 6.029 -34.043 1.00 42.78 255 LEU A C 1
ATOM 2184 O O . LEU A 1 255 ? -2.177 5.144 -33.273 1.00 42.78 255 LEU A O 1
ATOM 2188 N N . VAL A 1 256 ? -2.098 7.322 -33.841 1.00 48.00 256 VAL A N 1
ATOM 2189 C CA . VAL A 1 256 ? -2.963 7.824 -32.754 1.00 48.00 256 VAL A CA 1
ATOM 2190 C C . VAL A 1 256 ? -4.444 7.480 -33.005 1.00 48.00 256 VAL A C 1
ATOM 2192 O O . VAL A 1 256 ? -5.168 7.193 -32.057 1.00 48.00 256 VAL A O 1
ATOM 2195 N N . TYR A 1 257 ? -4.893 7.417 -34.269 1.00 49.12 257 TYR A N 1
ATOM 2196 C CA . TYR A 1 257 ? -6.238 6.946 -34.652 1.00 49.12 257 TYR A CA 1
ATOM 2197 C C . TYR A 1 257 ? -6.392 5.424 -34.703 1.00 49.12 257 TYR A C 1
ATOM 2199 O O . TYR A 1 257 ? -7.500 4.935 -34.940 1.00 49.12 257 TYR A O 1
ATOM 2207 N N . ASN A 1 258 ? -5.326 4.647 -34.496 1.00 58.53 258 ASN A N 1
ATOM 2208 C CA . ASN A 1 258 ? -5.468 3.202 -34.437 1.00 58.53 258 ASN A CA 1
ATOM 2209 C C . ASN A 1 258 ? -6.267 2.863 -33.175 1.00 58.53 258 ASN A C 1
ATOM 2211 O O . ASN A 1 258 ? -5.758 2.997 -32.060 1.00 58.53 258 ASN A O 1
ATOM 2215 N N . LYS A 1 259 ? -7.522 2.426 -33.359 1.00 69.81 259 LYS A N 1
ATOM 2216 C CA . LYS A 1 259 ? -8.453 2.101 -32.268 1.00 69.81 259 LYS A CA 1
ATOM 2217 C C . LYS A 1 259 ? -7.799 1.208 -31.206 1.00 69.81 259 LYS A C 1
ATOM 2219 O O . LYS A 1 259 ? -8.023 1.437 -30.024 1.00 69.81 259 LYS A O 1
ATOM 2224 N N . LYS A 1 260 ? -6.922 0.272 -31.602 1.00 64.00 260 LYS A N 1
ATOM 2225 C CA . LYS A 1 260 ? -6.194 -0.619 -30.679 1.00 64.00 260 LYS A CA 1
ATOM 2226 C C . LYS A 1 260 ? -5.165 0.114 -29.807 1.00 64.00 260 LYS A C 1
ATOM 2228 O O . LYS A 1 260 ? -5.052 -0.181 -28.624 1.00 64.00 260 LYS A O 1
ATOM 2233 N N . VAL A 1 261 ? -4.440 1.088 -30.361 1.00 64.69 261 VAL A N 1
ATOM 2234 C CA . VAL A 1 261 ? -3.450 1.890 -29.615 1.00 64.69 261 VAL A CA 1
ATOM 2235 C C . VAL A 1 261 ? -4.152 2.861 -28.667 1.00 64.69 261 VAL A C 1
ATOM 2237 O O . VAL A 1 261 ? -3.764 2.969 -27.508 1.00 64.69 261 VAL A O 1
ATOM 2240 N N . LYS A 1 262 ? -5.228 3.517 -29.124 1.00 69.12 262 LYS A N 1
ATOM 2241 C CA . LYS A 1 262 ? -6.064 4.372 -28.267 1.00 69.12 262 LYS A CA 1
ATOM 2242 C C . LYS A 1 262 ? -6.674 3.572 -27.111 1.00 69.12 262 LYS A C 1
ATOM 2244 O O . LYS A 1 262 ? -6.607 4.023 -25.974 1.00 69.12 262 LYS A O 1
ATOM 2249 N N . LEU A 1 263 ? -7.198 2.375 -27.390 1.00 74.75 263 LEU A N 1
ATOM 2250 C CA . LEU A 1 263 ? -7.730 1.468 -26.372 1.00 74.75 263 LEU A CA 1
ATOM 2251 C C . LEU A 1 263 ? -6.658 1.065 -25.352 1.00 74.75 263 LEU A C 1
ATOM 2253 O O . LEU A 1 263 ? -6.917 1.127 -24.157 1.00 74.75 263 LEU A O 1
ATOM 2257 N N . LEU A 1 264 ? -5.443 0.732 -25.798 1.00 73.75 264 LEU A N 1
ATOM 2258 C CA . LEU A 1 264 ? -4.337 0.417 -24.893 1.00 73.75 264 LEU A CA 1
ATOM 2259 C C . LEU A 1 264 ? -4.002 1.591 -23.959 1.00 73.75 264 LEU A C 1
ATOM 2261 O O . LEU A 1 264 ? -3.848 1.385 -22.760 1.00 73.75 264 LEU A O 1
ATOM 2265 N N . PHE A 1 265 ? -3.923 2.820 -24.478 1.00 75.00 265 PHE A N 1
ATOM 2266 C CA . PHE A 1 265 ? -3.690 4.001 -23.639 1.00 75.00 265 PHE A CA 1
ATOM 2267 C C . PHE A 1 265 ? -4.827 4.250 -22.645 1.00 75.00 265 PHE A C 1
ATOM 2269 O O . PHE A 1 265 ? -4.548 4.607 -21.504 1.00 75.00 265 PHE A O 1
ATOM 2276 N N . ILE A 1 266 ? -6.081 4.029 -23.049 1.00 83.94 266 ILE A N 1
ATOM 2277 C CA . ILE A 1 266 ? -7.238 4.116 -22.149 1.00 83.94 266 ILE A CA 1
ATOM 2278 C C . ILE A 1 266 ? -7.124 3.068 -21.039 1.00 83.94 266 ILE A C 1
ATOM 2280 O O . ILE A 1 266 ? -7.257 3.420 -19.875 1.00 83.94 266 ILE A O 1
ATOM 2284 N N . ILE A 1 267 ? -6.809 1.813 -21.368 1.00 82.62 267 ILE A N 1
ATOM 2285 C CA . ILE A 1 267 ? -6.634 0.740 -20.377 1.00 82.62 267 ILE A CA 1
ATOM 2286 C C . ILE A 1 267 ? -5.503 1.080 -19.402 1.00 82.62 267 ILE A C 1
ATOM 2288 O O . ILE A 1 267 ? -5.693 0.985 -18.195 1.00 82.62 267 ILE A O 1
ATOM 2292 N N . ILE A 1 268 ? -4.348 1.531 -19.899 1.00 81.38 268 ILE A N 1
ATOM 2293 C CA . ILE A 1 268 ? -3.221 1.941 -19.046 1.00 81.38 268 ILE A CA 1
ATOM 2294 C C . ILE A 1 268 ? -3.630 3.096 -18.129 1.00 81.38 268 ILE A C 1
ATOM 2296 O O . ILE A 1 268 ? -3.297 3.085 -16.946 1.00 81.38 268 ILE A O 1
ATOM 2300 N N . PHE A 1 269 ? -4.356 4.082 -18.655 1.00 87.00 269 PHE A N 1
ATOM 2301 C CA . PHE A 1 269 ? -4.843 5.209 -17.869 1.00 87.00 269 PHE A CA 1
ATOM 2302 C C . PHE A 1 269 ? -5.848 4.769 -16.796 1.00 87.00 269 PHE A C 1
ATOM 2304 O O . PHE A 1 269 ? -5.749 5.223 -15.662 1.00 87.00 269 PHE A O 1
ATOM 2311 N N . LEU A 1 270 ? -6.760 3.847 -17.115 1.00 91.19 270 LEU A N 1
ATOM 2312 C CA . LEU A 1 270 ? -7.715 3.281 -16.158 1.00 91.19 270 LEU A CA 1
ATOM 2313 C C . LEU A 1 270 ? -7.017 2.463 -15.068 1.00 91.19 270 LEU A C 1
ATOM 2315 O O . LEU A 1 270 ? -7.335 2.635 -13.898 1.00 91.19 270 LEU A O 1
ATOM 2319 N N . ILE A 1 271 ? -6.035 1.629 -15.423 1.00 90.00 271 ILE A N 1
ATOM 2320 C CA . ILE A 1 271 ? -5.230 0.871 -14.452 1.00 90.00 271 ILE A CA 1
ATOM 2321 C C . ILE A 1 271 ? -4.461 1.827 -13.540 1.00 90.00 271 ILE A C 1
ATOM 2323 O O . ILE A 1 271 ? -4.430 1.629 -12.329 1.00 90.00 271 ILE A O 1
ATOM 2327 N N . LEU A 1 272 ? -3.867 2.884 -14.102 1.00 90.94 272 LEU A N 1
ATOM 2328 C CA . LEU A 1 272 ? -3.169 3.898 -13.316 1.00 90.94 272 LEU A CA 1
ATOM 2329 C C . LEU A 1 272 ? -4.134 4.654 -12.393 1.00 90.94 272 LEU A C 1
ATOM 2331 O O . LEU A 1 272 ? -3.803 4.884 -11.235 1.00 90.94 272 LEU A O 1
ATOM 2335 N N . GLY A 1 273 ? -5.324 5.007 -12.881 1.00 93.31 273 GLY A N 1
ATOM 2336 C CA . GLY A 1 273 ? -6.374 5.635 -12.083 1.00 93.31 273 GLY A CA 1
ATOM 2337 C C . GLY A 1 273 ? -6.836 4.741 -10.934 1.00 93.31 273 GLY A C 1
ATOM 2338 O O . GLY A 1 273 ? -6.901 5.203 -9.798 1.00 93.31 273 GLY A O 1
ATOM 2339 N N . LEU A 1 274 ? -7.068 3.454 -11.205 1.00 94.56 274 LEU A N 1
ATOM 2340 C CA . LEU A 1 274 ? -7.441 2.462 -10.198 1.00 94.56 274 LEU A CA 1
ATOM 2341 C C . LEU A 1 274 ? -6.336 2.276 -9.155 1.00 94.56 274 LEU A C 1
ATOM 2343 O O . LEU A 1 274 ? -6.629 2.275 -7.967 1.00 94.56 274 LEU A O 1
ATOM 2347 N N . PHE A 1 275 ? -5.074 2.191 -9.582 1.00 94.12 275 PHE A N 1
ATOM 2348 C CA . PHE A 1 275 ? -3.923 2.114 -8.681 1.00 94.12 275 PHE A CA 1
ATOM 2349 C C . PHE A 1 275 ? -3.814 3.355 -7.788 1.00 94.12 275 PHE A C 1
ATOM 2351 O O . PHE A 1 275 ? -3.619 3.235 -6.579 1.00 94.12 275 PHE A O 1
ATOM 2358 N N . ILE A 1 276 ? -3.965 4.555 -8.365 1.00 94.62 276 ILE A N 1
ATOM 2359 C CA . ILE A 1 276 ? -3.932 5.805 -7.598 1.00 94.62 276 ILE A CA 1
ATOM 2360 C C . ILE A 1 276 ? -5.064 5.822 -6.570 1.00 94.62 276 ILE A C 1
ATOM 2362 O O . ILE A 1 276 ? -4.833 6.139 -5.401 1.00 94.62 276 ILE A O 1
ATOM 2366 N N . TRP A 1 277 ? -6.268 5.449 -7.001 1.00 96.62 277 TRP A N 1
ATOM 2367 C CA . TRP A 1 277 ? -7.433 5.361 -6.137 1.00 96.62 277 TRP A CA 1
ATOM 2368 C C . TRP A 1 277 ? -7.195 4.396 -4.975 1.00 96.62 277 TRP A C 1
ATOM 2370 O O . TRP A 1 277 ? -7.315 4.795 -3.818 1.00 96.62 277 TRP A O 1
ATOM 2380 N N . SER A 1 278 ? -6.780 3.163 -5.269 1.00 95.69 278 SER A N 1
ATOM 2381 C CA . SER A 1 278 ? -6.715 2.093 -4.278 1.00 95.69 278 SER A CA 1
ATOM 2382 C C . SER A 1 278 ? -5.539 2.200 -3.306 1.00 95.69 278 SER A C 1
ATOM 2384 O O . SER A 1 278 ? -5.597 1.641 -2.216 1.00 95.69 278 SER A O 1
ATOM 2386 N N . VAL A 1 279 ? -4.452 2.877 -3.687 1.00 93.31 279 VAL A N 1
ATOM 2387 C CA . VAL A 1 279 ? -3.244 3.013 -2.847 1.00 93.31 279 VAL A CA 1
ATOM 2388 C C . VAL A 1 279 ? -3.209 4.343 -2.100 1.00 93.31 279 VAL A C 1
ATOM 2390 O O . VAL A 1 279 ? -2.782 4.391 -0.949 1.00 93.31 279 VAL A O 1
ATOM 2393 N N . PHE A 1 280 ? -3.638 5.437 -2.735 1.00 93.19 280 PHE A N 1
ATOM 2394 C CA . PHE A 1 280 ? -3.435 6.779 -2.181 1.00 93.19 280 PHE A CA 1
ATOM 2395 C C . PHE A 1 280 ? -4.727 7.469 -1.760 1.00 93.19 280 PHE A C 1
ATOM 2397 O O . PHE A 1 280 ? -4.700 8.236 -0.797 1.00 93.19 280 PHE A O 1
ATOM 2404 N N . ILE A 1 281 ? -5.845 7.222 -2.446 1.00 96.06 281 ILE A N 1
ATOM 2405 C CA . ILE A 1 281 ? -7.101 7.930 -2.173 1.00 96.06 281 ILE A CA 1
ATOM 2406 C C . ILE A 1 281 ? -7.924 7.164 -1.141 1.00 96.06 281 ILE A C 1
ATOM 2408 O O . ILE A 1 281 ? -8.082 7.637 -0.018 1.00 96.06 281 ILE A O 1
ATOM 2412 N N . GLU A 1 282 ? -8.412 5.974 -1.483 1.00 97.31 282 GLU A N 1
ATOM 2413 C CA . GLU A 1 282 ? -9.369 5.227 -0.665 1.00 97.31 282 GLU A CA 1
ATOM 2414 C C . GLU A 1 282 ? -8.843 4.848 0.731 1.00 97.31 282 GLU A C 1
ATOM 2416 O O . GLU A 1 282 ? -9.567 5.092 1.699 1.00 97.31 282 GLU A O 1
ATOM 2421 N N . PRO A 1 283 ? -7.584 4.388 0.910 1.00 95.94 283 PRO A N 1
ATOM 2422 C CA . PRO A 1 283 ? -7.024 4.167 2.246 1.00 95.94 283 PRO A CA 1
ATOM 2423 C C . PRO A 1 283 ? -6.977 5.411 3.133 1.00 95.94 283 PRO A C 1
ATOM 2425 O O . PRO A 1 283 ? -6.817 5.304 4.346 1.00 95.94 283 PRO A O 1
ATOM 2428 N N . ASN A 1 284 ? -7.121 6.600 2.548 1.00 94.25 284 ASN A N 1
ATOM 2429 C CA . ASN A 1 284 ? -7.141 7.863 3.263 1.00 94.25 284 ASN A CA 1
ATOM 2430 C C . ASN A 1 284 ? -8.550 8.454 3.407 1.00 94.25 284 ASN A C 1
ATOM 2432 O O . ASN A 1 284 ? -8.671 9.509 4.031 1.00 94.25 284 ASN A O 1
ATOM 2436 N N . ILE A 1 285 ? -9.614 7.806 2.926 1.00 96.75 285 ILE A N 1
ATOM 2437 C CA . ILE A 1 285 ? -11.000 8.253 3.135 1.00 96.75 285 ILE A CA 1
ATOM 2438 C C . ILE A 1 285 ? -11.533 7.632 4.428 1.00 96.75 285 ILE A C 1
ATOM 2440 O O . ILE A 1 285 ? -12.122 6.559 4.422 1.00 96.75 285 ILE A O 1
ATOM 2444 N N . LEU A 1 286 ? -11.330 8.318 5.556 1.00 97.94 286 LEU A N 1
ATOM 2445 C CA . LEU A 1 286 ? -11.931 7.897 6.822 1.00 97.94 286 LEU A CA 1
ATOM 2446 C C . LEU A 1 286 ? -13.453 8.073 6.761 1.00 97.94 286 LEU A C 1
ATOM 2448 O O . LEU A 1 286 ? -13.942 9.188 6.567 1.00 97.94 286 LEU A O 1
ATOM 2452 N N . THR A 1 287 ? -14.186 6.989 6.985 1.00 98.38 287 THR A N 1
ATOM 2453 C CA . THR A 1 287 ? -15.648 6.982 7.059 1.00 98.38 287 THR A CA 1
ATOM 2454 C C . THR A 1 287 ? -16.137 6.829 8.498 1.00 98.38 287 THR A C 1
ATOM 2456 O O . THR A 1 287 ? -15.441 6.304 9.366 1.00 98.38 287 THR A O 1
ATOM 2459 N N . VAL A 1 288 ? -17.343 7.333 8.763 1.00 98.62 288 VAL A N 1
ATOM 2460 C CA . VAL A 1 288 ? -18.044 7.148 10.038 1.00 98.62 288 VAL A CA 1
ATOM 2461 C C . VAL A 1 288 ? -19.283 6.316 9.751 1.00 98.62 288 VAL A C 1
ATOM 2463 O O . VAL A 1 288 ? -20.249 6.813 9.169 1.00 98.62 288 VAL A O 1
ATOM 2466 N N . LYS A 1 289 ? -19.247 5.041 10.127 1.00 98.31 289 LYS A N 1
ATOM 2467 C CA . LYS A 1 289 ? -20.386 4.137 10.007 1.00 98.31 289 LYS A CA 1
ATOM 2468 C C . LYS A 1 289 ? -21.298 4.330 11.212 1.00 98.31 289 LYS A C 1
ATOM 2470 O O . LYS A 1 289 ? -20.817 4.373 12.334 1.00 98.31 289 LYS A O 1
ATOM 2475 N N . LYS A 1 290 ? -22.607 4.436 10.992 1.00 98.25 290 LYS A N 1
ATOM 2476 C CA . LYS A 1 290 ? -23.608 4.411 12.066 1.00 98.25 290 LYS A CA 1
ATOM 2477 C C . LYS A 1 290 ? -24.335 3.073 12.051 1.00 98.25 290 LYS A C 1
ATOM 2479 O O . LYS A 1 290 ? -24.716 2.602 10.976 1.00 98.25 290 LYS A O 1
ATOM 2484 N N . LEU A 1 291 ? -24.509 2.485 13.224 1.00 97.69 291 LEU A N 1
ATOM 2485 C CA . LEU A 1 291 ? -25.224 1.241 13.459 1.00 97.69 291 LEU A CA 1
ATOM 2486 C C . LEU A 1 291 ? -26.216 1.460 14.600 1.00 97.69 291 LEU A C 1
ATOM 2488 O O . LEU A 1 291 ? -25.823 1.882 15.683 1.00 97.69 291 LEU A O 1
ATOM 2492 N N . SER A 1 292 ? -27.482 1.136 14.358 1.00 97.62 292 SER A N 1
ATOM 2493 C CA . SER A 1 292 ? -28.498 1.092 15.407 1.00 97.62 292 SER A CA 1
ATOM 2494 C C . SER A 1 292 ? -28.739 -0.359 15.801 1.00 97.62 292 SER A C 1
ATOM 2496 O O . SER A 1 292 ? -29.063 -1.179 14.940 1.00 97.62 292 SER A O 1
ATOM 2498 N N . VAL A 1 293 ? -28.571 -0.680 17.082 1.00 96.00 293 VAL A N 1
ATOM 2499 C CA . VAL A 1 293 ? -28.755 -2.037 17.616 1.00 96.00 293 VAL A CA 1
ATOM 2500 C C . VAL A 1 293 ? -29.934 -2.024 18.578 1.00 96.00 293 VAL A C 1
ATOM 2502 O O . VAL A 1 293 ? -29.960 -1.233 19.513 1.00 96.00 293 VAL A O 1
ATOM 2505 N N . LYS A 1 294 ? -30.914 -2.904 18.361 1.00 94.88 294 LYS A N 1
ATOM 2506 C CA . LYS A 1 294 ? -32.018 -3.086 19.309 1.00 94.88 294 LYS A CA 1
ATOM 2507 C C . LYS A 1 294 ? -31.535 -3.901 20.504 1.00 94.88 294 LYS A C 1
ATOM 2509 O O . LYS A 1 294 ? -31.150 -5.066 20.336 1.00 94.88 294 LYS A O 1
ATOM 2514 N N . ASP A 1 295 ? -31.550 -3.273 21.671 1.00 94.19 295 ASP A N 1
ATOM 2515 C CA . ASP A 1 295 ? -31.279 -3.895 22.966 1.00 94.19 295 ASP A CA 1
ATOM 2516 C C . ASP A 1 295 ? -31.862 -3.011 24.079 1.00 94.19 295 ASP A C 1
ATOM 2518 O O . ASP A 1 295 ? -31.298 -1.971 24.423 1.00 94.19 295 ASP A O 1
ATOM 2522 N N . ASP A 1 296 ? -32.995 -3.430 24.647 1.00 93.50 296 ASP A N 1
ATOM 2523 C CA . ASP A 1 296 ? -33.715 -2.645 25.656 1.00 93.50 296 ASP A CA 1
ATOM 2524 C C . ASP A 1 296 ? -32.880 -2.387 26.918 1.00 93.50 296 ASP A C 1
ATOM 2526 O O . ASP A 1 296 ? -33.085 -1.382 27.600 1.00 93.50 296 ASP A O 1
ATOM 2530 N N . LYS A 1 297 ? -31.914 -3.264 27.230 1.00 94.00 297 LYS A N 1
ATOM 2531 C CA . LYS A 1 297 ? -31.061 -3.122 28.416 1.00 94.00 297 LYS A CA 1
ATOM 2532 C C . LYS A 1 297 ? -29.924 -2.123 28.197 1.00 94.00 297 LYS A C 1
ATOM 2534 O O . LYS A 1 297 ? -29.466 -1.514 29.161 1.00 94.00 297 LYS A O 1
ATOM 2539 N N . LEU A 1 298 ? -29.473 -1.948 26.953 1.00 95.69 298 LEU A N 1
ATOM 2540 C CA . LEU A 1 298 ? -28.438 -0.976 26.572 1.00 95.69 298 LEU A CA 1
ATOM 2541 C C . LEU A 1 298 ? -29.012 0.330 26.012 1.00 95.69 298 LEU A C 1
ATOM 2543 O O . LEU A 1 298 ? -28.245 1.226 25.663 1.00 95.69 298 LEU A O 1
ATOM 2547 N N . LYS A 1 299 ? -30.338 0.460 25.924 1.00 96.31 299 LYS A N 1
ATOM 2548 C CA . LYS A 1 299 ? -31.013 1.598 25.299 1.00 96.31 299 LYS A CA 1
ATOM 2549 C C . LYS A 1 299 ? -30.478 2.950 25.778 1.00 96.31 299 LYS A C 1
ATOM 2551 O O . LYS A 1 299 ? -30.417 3.234 26.974 1.00 96.31 299 LYS A O 1
ATOM 2556 N N . GLY A 1 300 ? -30.130 3.800 24.814 1.00 95.31 300 GLY A N 1
ATOM 2557 C CA . GLY A 1 300 ? -29.564 5.129 25.042 1.00 95.31 300 GLY A CA 1
ATOM 2558 C C . GLY A 1 300 ? -28.039 5.161 25.155 1.00 95.31 300 GLY A C 1
ATOM 2559 O O . GLY A 1 300 ? -27.477 6.249 25.076 1.00 95.31 300 GLY A O 1
ATOM 2560 N N . LEU A 1 301 ? -27.363 4.012 25.282 1.00 97.88 301 LEU A N 1
ATOM 2561 C CA . LEU A 1 301 ? -25.904 3.953 25.235 1.00 97.88 301 LEU A CA 1
ATOM 2562 C C . LEU A 1 301 ? -25.405 4.241 23.815 1.00 97.88 301 LEU A C 1
ATOM 2564 O O . LEU A 1 301 ? -25.892 3.674 22.829 1.00 97.88 301 LEU A O 1
ATOM 2568 N N . LYS A 1 302 ? -24.384 5.088 23.721 1.00 98.50 302 LYS A N 1
ATOM 2569 C CA . LYS A 1 302 ? -23.687 5.410 22.483 1.00 98.50 302 LYS A CA 1
ATOM 2570 C C . LYS A 1 302 ? -22.204 5.099 22.587 1.00 98.50 302 LYS A C 1
ATOM 2572 O O . LYS A 1 302 ? -21.478 5.658 23.409 1.00 98.50 302 LYS A O 1
ATOM 2577 N N . ILE A 1 303 ? -21.735 4.263 21.672 1.00 98.69 303 ILE A N 1
ATOM 2578 C CA . ILE A 1 303 ? -20.355 3.784 21.624 1.00 98.69 303 ILE A CA 1
ATOM 2579 C C . ILE A 1 303 ? -19.705 4.223 20.324 1.00 98.69 303 ILE A C 1
ATOM 2581 O O . ILE A 1 303 ? -20.332 4.196 19.264 1.00 98.69 303 ILE A O 1
ATOM 2585 N N . VAL A 1 304 ? -18.424 4.577 20.385 1.00 98.94 304 VAL A N 1
ATOM 2586 C CA . VAL A 1 304 ? -17.569 4.565 19.195 1.00 98.94 304 VAL A CA 1
ATOM 2587 C C . VAL A 1 304 ? -16.585 3.411 19.286 1.00 98.94 304 VAL A C 1
ATOM 2589 O O . VAL A 1 304 ? -15.826 3.310 20.246 1.00 98.94 304 VAL A O 1
ATOM 2592 N N . PHE A 1 305 ? -16.580 2.568 18.260 1.00 98.94 305 PHE A N 1
ATOM 2593 C CA . PHE A 1 305 ? -15.632 1.480 18.088 1.00 98.94 305 PHE A CA 1
ATOM 2594 C C . PHE A 1 305 ? -14.657 1.788 16.946 1.00 98.94 305 PHE A C 1
ATOM 2596 O O . PHE A 1 305 ? -15.057 2.233 15.864 1.00 98.94 305 PHE A O 1
ATOM 2603 N N . ALA A 1 306 ? -13.369 1.571 17.194 1.00 98.88 306 ALA A N 1
ATOM 2604 C CA . ALA A 1 306 ? -12.288 1.779 16.236 1.00 98.88 306 ALA A CA 1
ATOM 2605 C C . ALA A 1 306 ? -11.228 0.686 16.404 1.00 98.88 306 ALA A C 1
ATOM 2607 O O . ALA A 1 306 ? -10.897 0.319 17.525 1.00 98.88 306 ALA A O 1
ATOM 2608 N N . SER A 1 307 ? -10.681 0.165 15.309 1.00 98.62 307 SER A N 1
ATOM 2609 C CA . SER A 1 307 ? -9.758 -0.975 15.348 1.00 98.62 307 SER A CA 1
ATOM 2610 C C . SER A 1 307 ? -8.745 -0.909 14.206 1.00 98.62 307 SER A C 1
ATOM 2612 O O . SER A 1 307 ? -8.928 -0.136 13.257 1.00 98.62 307 SER A O 1
ATOM 2614 N N . ASP A 1 308 ? -7.685 -1.709 14.309 1.00 98.56 308 ASP A N 1
ATOM 2615 C CA . ASP A 1 308 ? -6.691 -1.963 13.265 1.00 98.56 308 ASP A CA 1
ATOM 2616 C C . ASP A 1 308 ? -6.055 -0.672 12.765 1.00 98.56 308 ASP A C 1
ATOM 2618 O O . ASP A 1 308 ? -6.131 -0.312 11.587 1.00 98.56 308 ASP A O 1
ATOM 2622 N N . PHE A 1 309 ? -5.490 0.095 13.693 1.00 98.44 309 PHE A N 1
ATOM 2623 C CA . PHE A 1 309 ? -4.913 1.401 13.415 1.00 98.44 309 PHE A CA 1
ATOM 2624 C C . PHE A 1 309 ? -3.703 1.295 12.491 1.00 98.44 309 PHE A C 1
ATOM 2626 O O . PHE A 1 309 ? -3.643 2.060 11.530 1.00 98.44 309 PHE A O 1
ATOM 2633 N N . HIS A 1 310 ? -2.758 0.390 12.750 1.00 98.00 310 HIS A N 1
ATOM 2634 C CA . HIS A 1 310 ? -1.482 0.244 12.040 1.00 98.00 310 HIS A CA 1
ATOM 2635 C C . HIS A 1 310 ? -0.793 1.572 11.731 1.00 98.00 310 HIS A C 1
ATOM 2637 O O . HIS A 1 310 ? -0.588 1.926 10.565 1.00 98.00 310 HIS A O 1
ATOM 2643 N N . ILE A 1 311 ? -0.477 2.360 12.755 1.00 97.62 311 ILE A N 1
ATOM 2644 C CA . ILE A 1 311 ? 0.101 3.689 12.535 1.00 97.62 311 ILE A CA 1
ATOM 2645 C C . ILE A 1 311 ? 1.565 3.578 12.088 1.00 97.62 311 ILE A C 1
ATOM 2647 O O . ILE A 1 311 ? 2.433 3.139 12.844 1.00 97.62 311 ILE A O 1
ATOM 2651 N N . LYS A 1 312 ? 1.853 4.025 10.860 1.00 95.31 312 LYS A N 1
ATOM 2652 C CA . LYS A 1 312 ? 3.215 4.084 10.296 1.00 95.31 312 LYS A CA 1
ATOM 2653 C C . LYS A 1 312 ? 3.960 5.345 10.768 1.00 95.31 312 LYS A C 1
ATOM 2655 O O . LYS A 1 312 ? 3.301 6.323 11.126 1.00 95.31 312 LYS A O 1
ATOM 2660 N N . PRO A 1 313 ? 5.308 5.406 10.692 1.00 94.38 313 PRO A N 1
ATOM 2661 C CA . PRO A 1 313 ? 6.110 6.499 11.260 1.00 94.38 313 PRO A CA 1
ATOM 2662 C C . PRO A 1 313 ? 5.702 7.915 10.835 1.00 94.38 313 PRO A C 1
ATOM 2664 O O . PRO A 1 313 ? 5.825 8.860 11.604 1.00 94.38 313 PRO A O 1
ATOM 2667 N N . TYR A 1 314 ? 5.189 8.075 9.615 1.00 93.19 314 TYR A N 1
ATOM 2668 C CA . TYR A 1 314 ? 4.797 9.365 9.038 1.00 93.19 314 TYR A CA 1
ATOM 2669 C C . TYR A 1 314 ? 3.291 9.670 9.155 1.00 93.19 314 TYR A C 1
ATOM 2671 O O . TYR A 1 314 ? 2.806 10.634 8.564 1.00 93.19 314 TYR A O 1
ATOM 2679 N N . GLU A 1 315 ? 2.517 8.864 9.890 1.00 94.81 315 GLU A N 1
ATOM 2680 C CA . GLU A 1 315 ? 1.046 8.919 9.903 1.00 94.81 315 GLU A CA 1
ATOM 2681 C C . GLU A 1 315 ? 0.441 9.574 11.153 1.00 94.81 315 GLU A C 1
ATOM 2683 O O . GLU A 1 315 ? -0.740 9.382 11.453 1.00 94.81 315 GLU A O 1
ATOM 2688 N N . LYS A 1 316 ? 1.197 10.439 11.841 1.00 96.81 316 LYS A N 1
ATOM 2689 C CA . LYS A 1 316 ? 0.679 11.243 12.963 1.00 96.81 316 LYS A CA 1
ATOM 2690 C C . LYS A 1 316 ? -0.600 12.016 12.603 1.00 96.81 316 LYS A C 1
ATOM 2692 O O . LYS A 1 316 ? -1.541 12.090 13.389 1.00 96.81 316 LYS A O 1
ATOM 2697 N N . TYR A 1 317 ? -0.683 12.524 11.372 1.00 96.81 317 TYR A N 1
ATOM 2698 C CA . TYR A 1 317 ? -1.883 13.199 10.867 1.00 96.81 317 TYR A CA 1
ATOM 2699 C C . TYR A 1 317 ? -3.114 12.272 10.821 1.00 96.81 317 TYR A C 1
ATOM 2701 O O . TYR A 1 317 ? -4.239 12.723 11.052 1.00 96.81 317 TYR A O 1
ATOM 2709 N N . ARG A 1 318 ? -2.929 10.974 10.536 1.00 97.00 318 ARG A N 1
ATOM 2710 C CA . ARG A 1 318 ? -4.018 9.997 10.404 1.00 97.00 318 ARG A CA 1
ATOM 2711 C C . ARG A 1 318 ? -4.610 9.660 11.765 1.00 97.00 318 ARG A C 1
ATOM 2713 O O . ARG A 1 318 ? -5.837 9.649 11.894 1.00 97.00 318 ARG A O 1
ATOM 2720 N N . ILE A 1 319 ? -3.771 9.463 12.783 1.00 98.31 319 ILE A N 1
ATOM 2721 C CA . ILE A 1 319 ? -4.255 9.229 14.148 1.00 98.31 319 ILE A CA 1
ATOM 2722 C C . ILE A 1 319 ? -4.944 10.476 14.715 1.00 98.31 319 ILE A C 1
ATOM 2724 O O . ILE A 1 319 ? -6.058 10.371 15.219 1.00 98.31 319 ILE A O 1
ATOM 2728 N N . GLN A 1 320 ? -4.390 11.674 14.503 1.00 98.50 320 GLN A N 1
ATOM 2729 C CA . GLN A 1 320 ? -5.025 12.934 14.915 1.00 98.50 320 GLN A CA 1
ATOM 2730 C C . GLN A 1 320 ? -6.393 13.144 14.260 1.00 98.50 320 GLN A C 1
ATOM 2732 O O . GLN A 1 320 ? -7.365 13.516 14.923 1.00 98.50 320 GLN A O 1
ATOM 2737 N N . ARG A 1 321 ? -6.497 12.870 12.955 1.00 98.38 321 ARG A N 1
ATOM 2738 C CA . ARG A 1 321 ? -7.768 12.920 12.225 1.00 98.38 321 ARG A CA 1
ATOM 2739 C C . ARG A 1 321 ? -8.778 11.918 12.781 1.00 98.38 321 ARG A C 1
ATOM 2741 O O . ARG A 1 321 ? -9.950 12.263 12.909 1.00 98.38 321 ARG A O 1
ATOM 2748 N N . THR A 1 322 ? -8.327 10.714 13.116 1.00 98.56 322 THR A N 1
ATOM 2749 C CA . THR A 1 322 ? -9.166 9.663 13.704 1.00 98.56 322 THR A CA 1
ATOM 2750 C C . THR A 1 322 ? -9.693 10.092 15.069 1.00 98.56 322 THR A C 1
ATOM 2752 O O . THR A 1 322 ? -10.902 10.106 15.271 1.00 98.56 322 THR A O 1
ATOM 2755 N N . VAL A 1 323 ? -8.825 10.554 15.970 1.00 98.81 323 VAL A N 1
ATOM 2756 C CA . VAL A 1 323 ? -9.217 11.051 17.300 1.00 98.81 323 VAL A CA 1
ATOM 2757 C C . VAL A 1 323 ? -10.204 12.215 17.193 1.00 98.81 323 VAL A C 1
ATOM 2759 O O . VAL A 1 323 ? -11.215 12.246 17.895 1.00 98.81 323 VAL A O 1
ATOM 2762 N N . LYS A 1 324 ? -9.985 13.147 16.257 1.00 98.75 324 LYS A N 1
ATOM 2763 C CA . LYS A 1 324 ? -10.938 14.232 15.975 1.00 98.75 324 LYS A CA 1
ATOM 2764 C C . LYS A 1 324 ? -12.294 13.700 15.497 1.00 98.75 324 LYS A C 1
ATOM 2766 O O . LYS A 1 324 ? -13.326 14.221 15.915 1.00 98.75 324 LYS A O 1
ATOM 2771 N N . ALA A 1 325 ? -12.302 12.689 14.629 1.00 98.75 325 ALA A N 1
ATOM 2772 C CA . ALA A 1 325 ? -13.529 12.071 14.133 1.00 98.75 325 ALA A CA 1
ATOM 2773 C C . ALA A 1 325 ? -14.295 11.339 15.245 1.00 98.75 325 ALA A C 1
ATOM 2775 O O . ALA A 1 325 ? -15.509 11.515 15.325 1.00 98.75 325 ALA A O 1
ATOM 2776 N N . ILE A 1 326 ? -13.595 10.606 16.119 1.00 98.88 326 ILE A N 1
ATOM 2777 C CA . ILE A 1 326 ? -14.149 9.941 17.311 1.00 98.88 326 ILE A CA 1
ATOM 2778 C C . ILE A 1 326 ? -14.787 10.978 18.242 1.00 98.88 326 ILE A C 1
ATOM 2780 O O . ILE A 1 326 ? -15.974 10.894 18.551 1.00 98.88 326 ILE A O 1
ATOM 2784 N N . ASN A 1 327 ? -14.036 12.017 18.615 1.00 98.81 327 ASN A N 1
ATOM 2785 C CA . ASN A 1 327 ? -14.507 13.059 19.531 1.00 98.81 327 ASN A CA 1
ATOM 2786 C C . ASN A 1 327 ? -15.726 13.826 19.004 1.00 98.81 327 ASN A C 1
ATOM 2788 O O . ASN A 1 327 ? -16.531 14.302 19.796 1.00 98.81 327 ASN A O 1
ATOM 2792 N N . LYS A 1 328 ? -15.890 13.938 17.679 1.00 98.62 328 LYS A N 1
ATOM 2793 C CA . LYS A 1 328 ? -17.058 14.587 17.063 1.00 98.62 328 LYS A CA 1
ATOM 2794 C C . LYS A 1 328 ? -18.362 13.807 17.284 1.00 98.62 328 LYS A C 1
ATOM 2796 O O . LYS A 1 328 ? -19.434 14.375 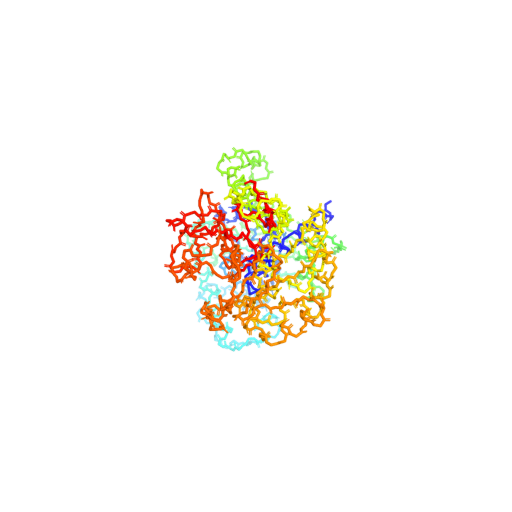17.100 1.00 98.62 328 LYS A O 1
ATOM 2801 N N . GLN A 1 329 ? -18.291 12.528 17.653 1.00 98.56 329 GLN A N 1
ATOM 2802 C CA . GLN A 1 329 ? -19.485 11.695 17.805 1.00 98.56 329 GLN A CA 1
ATOM 2803 C C . GLN A 1 329 ? -20.170 11.852 19.162 1.00 98.56 329 GLN A C 1
ATOM 2805 O O . GLN A 1 329 ? -21.308 11.406 19.279 1.00 98.56 329 GLN A O 1
ATOM 2810 N N . ASN A 1 330 ? -19.519 12.487 20.147 1.00 97.38 330 ASN A N 1
ATOM 2811 C CA . ASN A 1 330 ? -20.039 12.647 21.511 1.00 97.38 330 ASN A CA 1
ATOM 2812 C C . ASN A 1 330 ? -20.559 11.314 22.086 1.00 97.38 330 ASN A C 1
ATOM 2814 O O . ASN A 1 330 ? -21.704 11.225 22.513 1.00 97.38 330 ASN A O 1
ATOM 2818 N N . ALA A 1 331 ? -19.745 10.260 21.987 1.00 98.31 331 ALA A N 1
ATOM 2819 C CA . ALA A 1 331 ? -20.075 8.954 22.547 1.00 98.31 331 ALA A CA 1
ATOM 2820 C C . ALA A 1 331 ? -19.880 8.940 24.066 1.00 98.31 331 ALA A C 1
ATOM 2822 O O . ALA A 1 331 ? -19.028 9.667 24.581 1.00 98.31 331 ALA A O 1
ATOM 2823 N N . ASP A 1 332 ? -20.615 8.071 24.755 1.00 98.38 332 ASP A N 1
ATOM 2824 C CA . ASP A 1 332 ? -20.461 7.853 26.195 1.00 98.38 332 ASP A CA 1
ATOM 2825 C C . ASP A 1 332 ? -19.134 7.148 26.497 1.00 98.38 332 ASP A C 1
ATOM 2827 O O . ASP A 1 332 ? -18.462 7.426 27.492 1.00 98.38 332 ASP A O 1
ATOM 2831 N N . ILE A 1 333 ? -18.731 6.247 25.596 1.00 98.50 333 ILE A N 1
ATOM 2832 C CA . ILE A 1 333 ? -17.539 5.418 25.737 1.00 98.50 333 ILE A CA 1
ATOM 2833 C C . ILE A 1 333 ? -16.914 5.094 24.377 1.00 98.50 333 ILE A C 1
ATOM 2835 O O . ILE A 1 333 ? -17.597 5.010 23.350 1.00 98.50 333 ILE A O 1
ATOM 2839 N N . VAL A 1 334 ? -15.594 4.920 24.370 1.00 98.88 334 VAL A N 1
ATOM 2840 C CA . VAL A 1 334 ? -14.820 4.523 23.190 1.00 98.88 334 VAL A CA 1
ATOM 2841 C C . VAL A 1 334 ? -14.151 3.179 23.437 1.00 98.88 334 VAL A C 1
ATOM 2843 O O . VAL A 1 334 ? -13.524 2.963 24.474 1.00 98.88 334 VAL A O 1
ATOM 2846 N N . LEU A 1 335 ? -14.270 2.288 22.459 1.00 98.94 335 LEU A N 1
ATOM 2847 C CA . LEU A 1 335 ? -13.736 0.932 22.494 1.00 98.94 335 LEU A CA 1
ATOM 2848 C C . LEU A 1 335 ? -12.740 0.751 21.354 1.00 98.94 335 LEU A C 1
ATOM 2850 O O . LEU A 1 335 ? -13.051 1.043 20.197 1.00 98.94 335 LEU A O 1
ATOM 2854 N N . LEU A 1 336 ? -11.530 0.310 21.688 1.00 98.94 336 LEU A N 1
ATOM 2855 C CA . LEU A 1 336 ? -10.433 0.146 20.742 1.00 98.94 336 LEU A CA 1
ATOM 2856 C C . LEU A 1 336 ? -10.118 -1.338 20.539 1.00 98.94 336 LEU A C 1
ATOM 2858 O O . LEU A 1 336 ? -9.790 -2.043 21.489 1.00 98.94 336 LEU A O 1
ATOM 2862 N N . GLY A 1 337 ? -10.214 -1.806 19.297 1.00 98.56 337 GLY A N 1
ATOM 2863 C CA . GLY A 1 337 ? -10.092 -3.221 18.934 1.00 98.56 337 GLY A CA 1
ATOM 2864 C C . GLY A 1 337 ? -8.665 -3.743 18.755 1.00 98.56 337 GLY A C 1
ATOM 2865 O O . GLY A 1 337 ? -8.516 -4.883 18.341 1.00 98.56 337 GLY A O 1
ATOM 2866 N N . GLY A 1 338 ? -7.631 -2.951 19.051 1.00 98.06 338 GLY A N 1
ATOM 2867 C CA . GLY A 1 338 ? -6.228 -3.358 18.907 1.00 98.06 338 GLY A CA 1
ATOM 2868 C C . GLY A 1 338 ? -5.614 -3.046 17.540 1.00 98.06 338 GLY A C 1
ATOM 2869 O O . GLY A 1 338 ? -6.172 -2.284 16.742 1.00 98.06 338 GLY A O 1
ATOM 2870 N N . ASP A 1 339 ? -4.428 -3.608 17.311 1.00 98.44 339 ASP A N 1
ATOM 2871 C CA . ASP A 1 339 ? -3.535 -3.357 16.178 1.00 98.44 339 ASP A CA 1
ATOM 2872 C C . ASP A 1 339 ? -3.180 -1.874 16.035 1.00 98.44 339 ASP A C 1
ATOM 2874 O O . ASP A 1 339 ? -3.350 -1.228 14.997 1.00 98.44 339 ASP A O 1
ATOM 2878 N N . PHE A 1 340 ? -2.669 -1.305 17.124 1.00 98.56 340 PHE A N 1
ATOM 2879 C CA . PHE A 1 340 ? -2.165 0.065 17.177 1.00 98.56 340 PHE A CA 1
ATOM 2880 C C . PHE A 1 340 ? -0.916 0.240 16.305 1.00 98.56 340 PHE A C 1
ATOM 2882 O O . PHE A 1 340 ? -0.772 1.242 15.590 1.00 98.56 340 PHE A O 1
ATOM 2889 N N . VAL A 1 341 ? -0.035 -0.759 16.340 1.00 97.75 341 VAL A N 1
ATOM 2890 C CA . VAL A 1 341 ? 1.248 -0.804 15.624 1.00 97.75 341 VAL A CA 1
ATOM 2891 C C . VAL A 1 341 ? 1.137 -1.464 14.241 1.00 97.75 341 VAL A C 1
ATOM 2893 O O . VAL A 1 341 ? 0.179 -2.171 13.932 1.00 97.75 341 VAL A O 1
ATOM 2896 N N . ASN A 1 342 ? 2.110 -1.217 13.359 1.00 93.06 342 ASN A N 1
ATOM 2897 C CA . ASN A 1 342 ? 2.082 -1.665 11.963 1.00 93.06 342 ASN A CA 1
ATOM 2898 C C . ASN A 1 342 ? 3.166 -2.712 11.655 1.00 93.06 342 ASN A C 1
ATOM 2900 O O . ASN A 1 342 ? 4.357 -2.409 11.693 1.00 93.06 342 ASN A O 1
ATOM 2904 N N . GLY A 1 343 ? 2.759 -3.911 11.227 1.00 88.25 343 GLY A N 1
ATOM 2905 C CA . GLY A 1 343 ? 3.681 -4.972 10.792 1.00 88.25 343 GLY A CA 1
ATOM 2906 C C . GLY A 1 343 ? 4.300 -5.770 11.946 1.00 88.25 343 GLY A C 1
ATOM 2907 O O . GLY A 1 343 ? 3.839 -5.675 13.079 1.00 88.25 343 GLY A O 1
ATOM 2908 N N . HIS A 1 344 ? 5.323 -6.574 11.658 1.00 85.50 344 HIS A N 1
ATOM 2909 C CA . HIS A 1 344 ? 6.095 -7.306 12.679 1.00 85.50 344 HIS A CA 1
ATOM 2910 C C . HIS A 1 344 ? 7.331 -6.530 13.155 1.00 85.50 344 HIS A C 1
ATOM 2912 O O . HIS A 1 344 ? 7.822 -6.758 14.253 1.00 85.50 344 HIS A O 1
ATOM 2918 N N . ASP A 1 345 ? 7.844 -5.631 12.315 1.00 84.25 345 ASP A N 1
ATOM 2919 C CA . ASP A 1 345 ? 9.054 -4.859 12.576 1.00 84.25 345 ASP A CA 1
ATOM 2920 C C . ASP A 1 345 ? 8.681 -3.450 13.056 1.00 84.25 345 ASP A C 1
ATOM 2922 O O . ASP A 1 345 ? 7.953 -2.710 12.386 1.00 84.25 345 ASP A O 1
ATOM 2926 N N . CYS A 1 346 ? 9.208 -3.085 14.225 1.00 83.62 346 CYS A N 1
ATOM 2927 C CA . CYS A 1 346 ? 8.961 -1.807 14.876 1.00 83.62 346 CYS A CA 1
ATOM 2928 C C . CYS A 1 346 ? 9.454 -0.598 14.068 1.00 83.62 346 CYS A C 1
ATOM 2930 O O . CYS A 1 346 ? 8.949 0.506 14.272 1.00 83.62 346 CYS A O 1
ATOM 2932 N N . SER A 1 347 ? 10.370 -0.779 13.111 1.00 86.56 347 SER A N 1
ATOM 2933 C CA . SER A 1 347 ? 10.823 0.288 12.209 1.00 86.56 347 SER A CA 1
ATOM 2934 C C . SER A 1 347 ? 9.716 0.799 11.273 1.00 86.56 347 SER A C 1
ATOM 2936 O O . SER A 1 347 ? 9.759 1.943 10.815 1.00 86.56 347 SER A O 1
ATOM 2938 N N . PHE A 1 348 ? 8.679 -0.013 11.033 1.00 89.19 348 PHE A N 1
ATOM 2939 C CA . PHE A 1 348 ? 7.503 0.356 10.240 1.00 89.19 348 PHE A CA 1
ATOM 2940 C C . PHE A 1 348 ? 6.355 0.927 11.075 1.00 89.19 348 PHE A C 1
ATOM 2942 O O . PHE A 1 348 ? 5.267 1.144 10.532 1.00 89.19 348 PHE A O 1
ATOM 2949 N N . THR A 1 349 ? 6.592 1.211 12.355 1.00 94.31 349 THR A N 1
ATOM 2950 C CA . THR A 1 349 ? 5.606 1.695 13.324 1.00 94.31 349 THR A CA 1
ATOM 2951 C C . THR A 1 349 ? 6.003 3.082 13.837 1.00 94.31 349 THR A C 1
ATOM 2953 O O . THR A 1 349 ? 7.169 3.342 14.128 1.00 94.31 349 THR A O 1
ATOM 2956 N N . MET A 1 350 ? 5.038 3.998 13.970 1.00 96.75 350 MET A N 1
ATOM 2957 C CA . MET A 1 350 ? 5.254 5.232 14.744 1.00 96.75 350 MET A CA 1
ATOM 2958 C C . MET A 1 350 ? 5.521 4.871 16.211 1.00 96.75 350 MET A C 1
ATOM 2960 O O . MET A 1 350 ? 4.818 3.999 16.714 1.00 96.75 350 MET A O 1
ATOM 2964 N N . PRO A 1 351 ? 6.467 5.510 16.929 1.00 97.12 351 PRO A N 1
ATOM 2965 C CA . PRO A 1 351 ? 6.766 5.148 18.313 1.00 97.12 351 PRO A CA 1
ATOM 2966 C C . PRO A 1 351 ? 5.499 4.971 19.156 1.00 97.12 351 PRO A C 1
ATOM 2968 O O . PRO A 1 351 ? 4.638 5.849 19.194 1.00 97.12 351 PRO A O 1
ATOM 2971 N N . VAL A 1 352 ? 5.367 3.817 19.814 1.00 97.38 352 VAL A N 1
ATOM 2972 C CA . VAL A 1 352 ? 4.115 3.429 20.483 1.00 97.38 352 VAL A CA 1
ATOM 2973 C C . VAL A 1 352 ? 3.689 4.413 21.576 1.00 97.38 352 VAL A C 1
ATOM 2975 O O . VAL A 1 352 ? 2.499 4.665 21.739 1.00 97.38 352 VAL A O 1
ATOM 2978 N N . ASP A 1 353 ? 4.642 5.056 22.252 1.00 98.06 353 ASP A N 1
ATOM 2979 C CA . ASP A 1 353 ? 4.351 6.123 23.212 1.00 98.06 353 ASP A CA 1
ATOM 2980 C C . ASP A 1 353 ? 3.713 7.352 22.546 1.00 98.06 353 ASP A C 1
ATOM 2982 O O . ASP A 1 353 ? 2.824 7.972 23.128 1.00 98.06 353 ASP A O 1
ATOM 2986 N N . GLU A 1 354 ? 4.101 7.688 21.311 1.00 98.38 354 GLU A N 1
ATOM 2987 C CA . GLU A 1 354 ? 3.453 8.754 20.539 1.00 98.38 354 GLU A CA 1
ATOM 2988 C C . GLU A 1 354 ? 2.060 8.340 20.063 1.00 98.38 354 GLU A C 1
ATOM 2990 O O . GLU A 1 354 ? 1.143 9.163 20.083 1.00 98.38 354 GLU A O 1
ATOM 2995 N N . ILE A 1 355 ? 1.878 7.075 19.660 1.00 98.62 355 ILE A N 1
ATOM 2996 C CA . ILE A 1 355 ? 0.554 6.532 19.314 1.00 98.62 355 ILE A CA 1
ATOM 2997 C C . ILE A 1 355 ? -0.371 6.667 20.527 1.00 98.62 355 ILE A C 1
ATOM 2999 O O . ILE A 1 355 ? -1.437 7.277 20.429 1.00 98.62 355 ILE A O 1
ATOM 3003 N N . ALA A 1 356 ? 0.056 6.156 21.681 1.00 98.69 356 ALA A N 1
ATOM 3004 C CA . ALA A 1 356 ? -0.711 6.200 22.918 1.00 98.69 356 ALA A CA 1
ATOM 3005 C C . ALA A 1 356 ? -0.994 7.640 23.377 1.00 98.69 356 ALA A C 1
ATOM 3007 O O . ALA A 1 356 ? -2.118 7.947 23.773 1.00 98.69 356 ALA A O 1
ATOM 3008 N N . PHE A 1 357 ? -0.021 8.548 23.251 1.00 98.75 357 PHE A N 1
ATOM 3009 C CA . PHE A 1 357 ? -0.215 9.966 23.553 1.00 98.75 357 PHE A CA 1
ATOM 3010 C C . PHE A 1 357 ? -1.278 10.619 22.664 1.00 98.75 357 PHE A C 1
ATOM 3012 O O . PHE A 1 357 ? -2.130 11.355 23.160 1.00 98.75 357 PHE A O 1
ATOM 3019 N N . GLU A 1 358 ? -1.277 10.363 21.355 1.00 98.75 358 GLU A N 1
ATOM 3020 C CA . GLU A 1 358 ? -2.313 10.902 20.468 1.00 98.75 358 GLU A CA 1
ATOM 3021 C C . GLU A 1 358 ? -3.694 10.301 20.778 1.00 98.75 358 GLU A C 1
ATOM 3023 O O . GLU A 1 358 ? -4.678 11.043 20.806 1.00 98.75 358 GLU A O 1
ATOM 3028 N N . LEU A 1 359 ? -3.776 9.001 21.092 1.00 98.81 359 LEU A N 1
ATOM 3029 C CA . LEU A 1 359 ? -5.022 8.349 21.520 1.00 98.81 359 LEU A CA 1
ATOM 3030 C C . LEU A 1 359 ? -5.545 8.884 22.860 1.00 98.81 359 LEU A C 1
ATOM 3032 O O . LEU A 1 359 ? -6.757 8.974 23.035 1.00 98.81 359 LEU A O 1
ATOM 3036 N N . SER A 1 360 ? -4.671 9.321 23.772 1.00 98.50 360 SER A N 1
ATOM 3037 C CA . SER A 1 360 ? -5.070 9.919 25.061 1.00 98.50 360 SER A CA 1
ATOM 3038 C C . SER A 1 360 ? -5.934 11.181 24.918 1.00 98.50 360 SER A C 1
ATOM 3040 O O . SER A 1 360 ? -6.603 11.598 25.860 1.00 98.50 360 SER A O 1
ATOM 3042 N N . LYS A 1 361 ? -5.943 11.795 23.725 1.00 98.75 361 LYS A N 1
ATOM 3043 C CA . LYS A 1 361 ? -6.750 12.979 23.394 1.00 98.75 361 LYS A CA 1
ATOM 3044 C C . LYS A 1 361 ? -8.205 12.634 23.044 1.00 98.75 361 LYS A C 1
ATOM 3046 O O . LYS A 1 361 ? -8.990 13.536 22.729 1.00 98.75 361 LYS A O 1
ATOM 3051 N N . ILE A 1 362 ? -8.577 11.354 23.048 1.00 98.81 362 ILE A N 1
ATOM 3052 C CA . ILE A 1 362 ? -9.975 10.917 22.998 1.00 98.81 362 ILE A CA 1
ATOM 3053 C C . ILE A 1 362 ? -10.660 11.372 24.295 1.00 98.81 362 ILE A C 1
ATOM 3055 O O . ILE A 1 362 ? -10.176 11.101 25.388 1.00 98.81 362 ILE A O 1
ATOM 3059 N N . LYS A 1 363 ? -11.763 12.120 24.173 1.00 98.31 363 LYS A N 1
ATOM 3060 C CA . LYS A 1 363 ? -12.448 12.750 25.311 1.00 98.31 363 LYS A CA 1
ATOM 3061 C C . LYS A 1 363 ? -13.264 11.759 26.147 1.00 98.31 363 LYS A C 1
ATOM 3063 O O . LYS A 1 363 ? -13.175 11.849 27.370 1.00 98.31 363 LYS A O 1
ATOM 3068 N N . PRO A 1 364 ? -14.075 10.857 25.552 1.00 97.81 364 PRO A N 1
ATOM 3069 C CA . PRO A 1 364 ? -14.797 9.868 26.341 1.00 97.81 364 PRO A CA 1
ATOM 3070 C C . PRO A 1 364 ? -13.843 8.864 26.987 1.00 97.81 364 PRO A C 1
ATOM 3072 O O . PRO A 1 364 ? -12.712 8.659 26.532 1.00 97.81 364 PRO A O 1
ATOM 3075 N N . LYS A 1 365 ? -14.322 8.186 28.032 1.00 98.00 365 LYS A N 1
ATOM 3076 C CA . LYS A 1 365 ? -13.570 7.091 28.644 1.00 98.00 365 LYS A CA 1
ATOM 3077 C C . LYS A 1 365 ? -13.267 6.034 27.577 1.00 98.00 365 LYS A C 1
ATOM 3079 O O . LYS A 1 365 ? -14.130 5.707 26.767 1.00 98.00 365 LYS A O 1
ATOM 3084 N N . THR A 1 366 ? -12.031 5.542 27.563 1.00 98.69 366 THR A N 1
ATOM 3085 C CA . THR A 1 366 ? -11.539 4.653 26.506 1.00 98.69 366 THR A CA 1
ATOM 3086 C C . THR A 1 366 ? -11.000 3.353 27.094 1.00 98.69 366 THR A C 1
ATOM 3088 O O . THR A 1 366 ? -10.216 3.386 28.047 1.00 98.69 366 THR A O 1
ATOM 3091 N N . TYR A 1 367 ? -11.407 2.230 26.503 1.00 98.81 367 TYR A N 1
ATOM 3092 C CA . TYR A 1 367 ? -10.910 0.887 26.812 1.00 98.81 367 TYR A CA 1
ATOM 3093 C C . TYR A 1 367 ? -10.417 0.216 25.537 1.00 98.81 367 TYR A C 1
ATOM 3095 O O . TYR A 1 367 ? -10.935 0.487 24.452 1.00 98.81 367 TYR A O 1
ATOM 3103 N N . ALA A 1 368 ? -9.417 -0.646 25.664 1.00 98.88 368 ALA A N 1
ATOM 3104 C CA . ALA A 1 368 ? -8.778 -1.301 24.533 1.00 98.88 368 ALA A CA 1
ATOM 3105 C C . ALA A 1 368 ? -8.602 -2.803 24.762 1.00 98.88 368 ALA A C 1
ATOM 3107 O O . ALA A 1 368 ? -8.485 -3.249 25.900 1.00 98.88 368 ALA A O 1
ATOM 3108 N N . VAL A 1 369 ? -8.506 -3.556 23.673 1.00 98.81 369 VAL A N 1
ATOM 3109 C CA . VAL A 1 369 ? -7.836 -4.863 23.630 1.00 98.81 369 VAL A CA 1
ATOM 3110 C C . VAL A 1 369 ? -6.578 -4.754 22.766 1.00 98.81 369 VAL A C 1
ATOM 3112 O O . VAL A 1 369 ? -6.338 -3.729 22.124 1.00 98.81 369 VAL A O 1
ATOM 3115 N N . ILE A 1 370 ? -5.752 -5.793 22.788 1.00 98.44 370 ILE A N 1
ATOM 3116 C CA . ILE A 1 370 ? -4.503 -5.885 22.026 1.00 98.44 370 ILE A CA 1
ATOM 3117 C C . ILE A 1 370 ? -4.756 -6.710 20.769 1.00 98.44 370 ILE A C 1
ATOM 3119 O O . ILE A 1 370 ? -5.480 -7.700 20.837 1.00 98.44 370 ILE A O 1
ATOM 3123 N N . GLY A 1 371 ? -4.163 -6.302 19.647 1.00 98.19 371 GLY A N 1
ATOM 3124 C CA . GLY A 1 371 ? -4.188 -7.082 18.411 1.00 98.19 371 GLY A CA 1
ATOM 3125 C C . GLY A 1 371 ? -2.933 -7.919 18.184 1.00 98.19 371 GLY A C 1
ATOM 3126 O O . GLY A 1 371 ? -1.961 -7.852 18.945 1.00 98.19 371 GLY A O 1
ATOM 3127 N N . ASN A 1 372 ? -2.928 -8.726 17.129 1.00 97.94 372 ASN A N 1
ATOM 3128 C CA . ASN A 1 372 ? -1.802 -9.611 16.838 1.00 97.94 372 ASN A CA 1
ATOM 3129 C C . ASN A 1 372 ? -0.523 -8.832 16.493 1.00 97.94 372 ASN A C 1
ATOM 3131 O O . ASN A 1 372 ? 0.569 -9.236 16.896 1.00 97.94 372 ASN A O 1
ATOM 3135 N N . HIS A 1 373 ? -0.620 -7.681 15.822 1.00 97.62 373 HIS A N 1
ATOM 3136 C CA . HIS A 1 373 ? 0.548 -6.847 15.530 1.00 97.62 373 HIS A CA 1
ATOM 3137 C C . HIS A 1 373 ? 1.130 -6.212 16.792 1.00 97.62 373 HIS A C 1
ATOM 3139 O O . HIS A 1 373 ? 2.353 -6.156 16.949 1.00 97.62 373 HIS A O 1
ATOM 3145 N N . ASP A 1 374 ? 0.267 -5.785 17.712 1.00 98.00 374 ASP A N 1
ATOM 3146 C CA . ASP A 1 374 ? 0.685 -5.291 19.026 1.00 98.00 374 ASP A CA 1
ATOM 3147 C C . ASP A 1 374 ? 1.407 -6.393 19.815 1.00 98.00 374 ASP A C 1
ATOM 3149 O O . ASP A 1 374 ? 2.440 -6.148 20.445 1.00 98.00 374 ASP A O 1
ATOM 3153 N N . GLY A 1 375 ? 0.897 -7.625 19.728 1.00 97.00 375 GLY A N 1
ATOM 3154 C CA . GLY A 1 375 ? 1.523 -8.818 20.280 1.00 97.00 375 GLY A CA 1
ATOM 3155 C C . GLY A 1 375 ? 2.919 -9.068 19.716 1.00 97.00 375 GLY A C 1
ATOM 3156 O O . GLY A 1 375 ? 3.880 -9.182 20.483 1.00 97.00 375 GLY A O 1
ATOM 3157 N N . TRP A 1 376 ? 3.049 -9.093 18.387 1.00 96.31 376 TRP A N 1
ATOM 3158 C CA . TRP A 1 376 ? 4.313 -9.348 17.688 1.00 96.31 376 TRP A CA 1
ATOM 3159 C C . TRP A 1 376 ? 5.392 -8.298 17.964 1.00 96.31 376 TRP A C 1
ATOM 3161 O O . TRP A 1 376 ? 6.561 -8.658 18.071 1.00 96.31 376 TRP A O 1
ATOM 3171 N N . GLN A 1 377 ? 5.028 -7.019 18.108 1.00 94.81 377 GLN A N 1
ATOM 3172 C CA . GLN A 1 377 ? 5.994 -5.943 18.390 1.00 94.81 377 GLN A CA 1
ATOM 3173 C C . GLN A 1 377 ? 6.293 -5.745 19.884 1.00 94.81 377 GLN A C 1
ATOM 3175 O O . GLN A 1 377 ? 7.068 -4.856 20.247 1.00 94.81 377 GLN A O 1
ATOM 3180 N N . GLY A 1 378 ? 5.711 -6.573 20.753 1.00 95.19 378 GLY A N 1
ATOM 3181 C CA . GLY A 1 378 ? 5.933 -6.540 22.194 1.00 95.19 378 GLY A CA 1
ATOM 3182 C C . GLY A 1 378 ? 4.700 -6.081 22.961 1.00 95.19 378 GLY A C 1
ATOM 3183 O O . GLY A 1 378 ? 4.645 -4.942 23.433 1.00 95.19 378 GLY A O 1
ATOM 3184 N N . LYS A 1 379 ? 3.767 -7.019 23.167 1.00 96.62 379 LYS A N 1
ATOM 3185 C CA . LYS A 1 379 ? 2.511 -6.857 23.921 1.00 96.62 379 LYS A CA 1
ATOM 3186 C C . LYS A 1 379 ? 2.645 -5.969 25.160 1.00 96.62 379 LYS A C 1
ATOM 3188 O O . LYS A 1 379 ? 1.965 -4.954 25.269 1.00 96.62 379 LYS A O 1
ATOM 3193 N N . SER A 1 380 ? 3.554 -6.318 26.074 1.00 97.81 380 SER A N 1
ATOM 3194 C CA . SER A 1 380 ? 3.714 -5.609 27.350 1.00 97.81 380 SER A CA 1
ATOM 3195 C C . SER A 1 380 ? 4.063 -4.135 27.165 1.00 97.81 380 SER A C 1
ATOM 3197 O O . SER A 1 380 ? 3.553 -3.291 27.894 1.00 97.81 380 SER A O 1
ATOM 3199 N N . LYS A 1 381 ? 4.887 -3.806 26.161 1.00 97.56 381 LYS A N 1
ATOM 3200 C CA . LYS A 1 381 ? 5.262 -2.420 25.864 1.00 97.56 381 LYS A CA 1
ATOM 3201 C C . LYS A 1 381 ? 4.060 -1.624 25.363 1.00 97.56 381 LYS A C 1
ATOM 3203 O O . LYS A 1 381 ? 3.841 -0.516 25.837 1.00 97.56 381 LYS A O 1
ATOM 3208 N N . VAL A 1 382 ? 3.272 -2.196 24.450 1.00 98.38 382 VAL A N 1
ATOM 3209 C CA . VAL A 1 382 ? 2.053 -1.552 23.935 1.00 98.38 382 VAL A CA 1
ATOM 3210 C C . VAL A 1 382 ? 1.060 -1.294 25.068 1.00 98.38 382 VAL A C 1
ATOM 3212 O O . VAL A 1 382 ? 0.587 -0.167 25.210 1.00 98.38 382 VAL A O 1
ATOM 3215 N N . ILE A 1 383 ? 0.815 -2.298 25.919 1.00 98.62 383 ILE A N 1
ATOM 3216 C CA . ILE A 1 383 ? -0.054 -2.170 27.097 1.00 98.62 383 ILE A CA 1
ATOM 3217 C C . ILE A 1 383 ? 0.444 -1.049 28.012 1.00 98.62 383 ILE A C 1
ATOM 3219 O O . ILE A 1 383 ? -0.297 -0.108 28.284 1.00 98.62 383 ILE A O 1
ATOM 3223 N N . SER A 1 384 ? 1.715 -1.091 28.424 1.00 98.62 384 SER A N 1
ATOM 3224 C CA . SER A 1 384 ? 2.288 -0.082 29.322 1.00 98.62 384 SER A CA 1
ATOM 3225 C C . SER A 1 384 ? 2.192 1.337 28.752 1.00 98.62 384 SER A C 1
ATOM 3227 O O . SER A 1 384 ? 1.867 2.272 29.486 1.00 98.62 384 SER A O 1
ATOM 3229 N N . SER A 1 385 ? 2.432 1.521 27.450 1.00 98.56 385 SER A N 1
ATOM 3230 C CA . SER A 1 385 ? 2.297 2.826 26.794 1.00 98.56 385 SER A CA 1
ATOM 3231 C C . SER A 1 385 ? 0.850 3.330 26.793 1.00 98.56 385 SER A C 1
ATOM 3233 O O . SER A 1 385 ? 0.624 4.511 27.070 1.00 98.56 385 SER A O 1
ATOM 3235 N N . LEU A 1 386 ? -0.135 2.466 26.525 1.00 98.81 386 LEU A N 1
ATOM 3236 C CA . LEU A 1 386 ? -1.563 2.815 26.560 1.00 98.81 386 LEU A CA 1
ATOM 3237 C C . LEU A 1 386 ? -2.033 3.161 27.979 1.00 98.81 386 LEU A C 1
ATOM 3239 O O . LEU A 1 386 ? -2.660 4.204 28.189 1.00 98.81 386 LEU A O 1
ATOM 3243 N N . GLU A 1 387 ? -1.674 2.346 28.967 1.00 98.56 387 GLU A N 1
ATOM 3244 C CA . GLU A 1 387 ? -2.094 2.530 30.358 1.00 98.56 387 GLU A CA 1
ATOM 3245 C C . GLU A 1 387 ? -1.472 3.774 30.995 1.00 98.56 387 GLU A C 1
ATOM 3247 O O . GLU A 1 387 ? -2.171 4.539 31.666 1.00 98.56 387 GLU A O 1
ATOM 3252 N N . LYS A 1 388 ? -0.198 4.068 30.695 1.00 98.44 388 LYS A N 1
ATOM 3253 C CA . LYS A 1 388 ? 0.453 5.338 31.068 1.00 98.44 388 LYS A CA 1
ATOM 3254 C C . LYS A 1 388 ? -0.308 6.555 30.530 1.00 98.44 388 LYS A C 1
ATOM 3256 O O . LYS A 1 388 ? -0.293 7.623 31.140 1.00 98.44 388 LYS A O 1
ATOM 3261 N N . ASN A 1 389 ? -1.006 6.381 29.412 1.00 98.38 389 ASN A N 1
ATOM 3262 C CA . ASN A 1 389 ? -1.853 7.378 28.766 1.00 98.38 389 ASN A CA 1
ATOM 3263 C C . ASN A 1 389 ? -3.345 7.240 29.135 1.00 98.38 389 ASN A C 1
ATOM 3265 O O . ASN A 1 389 ? -4.207 7.782 28.444 1.00 98.38 389 ASN A O 1
ATOM 3269 N N . LYS A 1 390 ? -3.655 6.572 30.257 1.00 98.00 390 LYS A N 1
ATOM 3270 C CA . LYS A 1 390 ? -4.999 6.419 30.849 1.00 98.00 390 LYS A CA 1
ATOM 3271 C C . LYS A 1 390 ? -6.003 5.645 29.983 1.00 98.00 390 LYS A C 1
ATOM 3273 O O . LYS A 1 390 ? -7.211 5.737 30.226 1.00 98.00 390 LYS A O 1
ATOM 3278 N N . ILE A 1 391 ? -5.520 4.858 29.023 1.00 98.62 391 ILE A N 1
ATOM 3279 C CA . ILE A 1 391 ? -6.324 3.920 28.236 1.00 98.62 391 ILE A CA 1
ATOM 3280 C C . ILE A 1 391 ? -6.172 2.546 28.884 1.00 98.62 391 ILE A C 1
ATOM 3282 O O . ILE A 1 391 ? -5.108 1.938 28.795 1.00 98.62 391 ILE A O 1
ATOM 3286 N N . LYS A 1 392 ? -7.219 2.069 29.569 1.00 98.31 392 LYS A N 1
ATOM 3287 C CA . LYS A 1 392 ? -7.173 0.751 30.218 1.00 98.31 392 LYS A CA 1
ATOM 3288 C C . LYS A 1 392 ? -7.256 -0.338 29.148 1.00 98.31 392 LYS A C 1
ATOM 3290 O O . LYS A 1 392 ? -8.197 -0.336 28.351 1.00 98.31 392 LYS A O 1
ATOM 3295 N N . VAL A 1 393 ? -6.311 -1.271 29.166 1.00 98.75 393 VAL A N 1
ATOM 3296 C CA . VAL A 1 393 ? -6.360 -2.474 28.331 1.00 98.75 393 VAL A CA 1
ATOM 3297 C C . VAL A 1 393 ? -7.071 -3.585 29.105 1.00 98.75 393 VAL A C 1
ATOM 3299 O O . VAL A 1 393 ? -6.789 -3.802 30.278 1.00 98.75 393 VAL A O 1
ATOM 3302 N N . LEU A 1 394 ? -8.022 -4.265 28.470 1.00 98.69 394 LEU A N 1
ATOM 3303 C CA . LEU A 1 394 ? -8.734 -5.409 29.031 1.00 98.69 394 LEU A CA 1
ATOM 3304 C C . LEU A 1 394 ? -8.105 -6.692 28.483 1.00 98.69 394 LEU A C 1
ATOM 3306 O O . LEU A 1 394 ? -8.203 -6.967 27.289 1.00 98.69 394 LEU A O 1
ATOM 3310 N N . LEU A 1 395 ? -7.446 -7.462 29.348 1.00 97.50 395 LEU A N 1
ATOM 3311 C CA . LEU A 1 395 ? -6.728 -8.682 28.978 1.00 97.50 395 LEU A CA 1
ATOM 3312 C C . LEU A 1 395 ? -7.312 -9.885 29.725 1.00 97.50 395 LEU A C 1
ATOM 3314 O O . LEU A 1 395 ? -6.831 -10.253 30.792 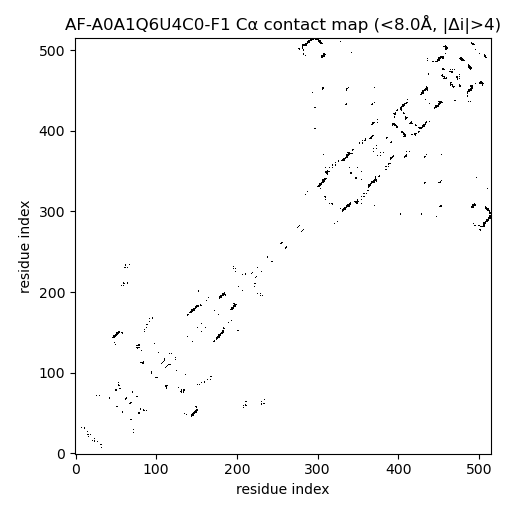1.00 97.50 395 LEU A O 1
ATOM 3318 N N . ASN A 1 396 ? -8.364 -10.487 29.168 1.00 98.50 396 ASN A N 1
ATOM 3319 C CA . ASN A 1 396 ? -9.219 -11.451 29.875 1.00 98.50 396 ASN A CA 1
ATOM 3320 C C . ASN A 1 396 ? -9.828 -10.855 31.155 1.00 98.50 396 ASN A C 1
ATOM 3322 O O . ASN A 1 396 ? -9.943 -11.518 32.186 1.00 98.50 396 ASN A O 1
ATOM 3326 N N . GLU A 1 397 ? -10.204 -9.582 31.076 1.00 98.56 397 GLU A N 1
ATOM 3327 C CA . GLU A 1 397 ? -10.747 -8.792 32.175 1.00 98.56 397 GLU A CA 1
ATOM 3328 C C . GLU A 1 397 ? -12.073 -8.156 31.771 1.00 98.56 397 GLU A C 1
ATOM 3330 O O . GLU A 1 397 ? -12.384 -8.003 30.587 1.00 98.56 397 GLU A O 1
ATOM 3335 N N . ASN A 1 398 ? -12.821 -7.694 32.769 1.00 98.50 398 ASN A N 1
ATOM 3336 C CA . ASN A 1 398 ? -13.961 -6.823 32.557 1.00 98.50 398 ASN A CA 1
ATOM 3337 C C . ASN A 1 398 ? -13.896 -5.561 33.409 1.00 98.50 398 ASN A C 1
ATOM 3339 O O . ASN A 1 398 ? -13.106 -5.411 34.344 1.00 98.50 398 ASN A O 1
ATOM 3343 N N . ILE A 1 399 ? -14.767 -4.633 33.047 1.00 98.00 399 ILE A N 1
ATOM 3344 C CA . ILE A 1 399 ? -15.155 -3.511 33.872 1.00 98.00 399 ILE A CA 1
ATOM 3345 C C . ILE A 1 399 ? -16.669 -3.350 33.817 1.00 98.00 399 ILE A C 1
ATOM 3347 O O . ILE A 1 399 ? -17.275 -3.387 32.747 1.00 98.00 399 ILE A O 1
ATOM 3351 N N . CYS A 1 400 ? -17.275 -3.160 34.982 1.00 97.31 400 CYS A N 1
ATOM 3352 C CA . CYS A 1 400 ? -18.713 -3.015 35.117 1.00 97.31 400 CYS A CA 1
ATOM 3353 C C . CYS A 1 400 ? -19.088 -1.595 35.523 1.00 97.31 400 CYS A C 1
ATOM 3355 O O . CYS A 1 400 ? -18.556 -1.041 36.485 1.00 97.31 400 CYS A O 1
ATOM 3357 N N . PHE A 1 401 ? -20.039 -1.038 34.788 1.00 94.94 401 PHE A N 1
ATOM 3358 C CA . PHE A 1 401 ? -20.765 0.175 35.127 1.00 94.94 401 PHE A CA 1
ATOM 3359 C C . PHE A 1 401 ? -22.072 -0.207 35.829 1.00 94.94 401 PHE A C 1
ATOM 3361 O O . PHE A 1 401 ? -22.406 -1.386 35.957 1.00 94.94 401 PHE A O 1
ATOM 3368 N N . GLU A 1 402 ? -22.844 0.784 36.276 1.00 89.94 402 GLU A N 1
ATOM 3369 C CA . GLU A 1 402 ? -24.128 0.527 36.941 1.00 89.94 402 GLU A CA 1
ATOM 3370 C C . GLU A 1 402 ? -25.102 -0.280 36.070 1.00 89.94 402 GLU A C 1
ATOM 3372 O O . GLU A 1 402 ? -25.844 -1.107 36.594 1.00 89.94 402 GLU A O 1
ATOM 3377 N N . LYS A 1 403 ? -25.080 -0.054 34.748 1.00 92.62 403 LYS A N 1
ATOM 3378 C CA . LYS A 1 403 ? -26.072 -0.591 33.805 1.00 92.62 403 LYS A CA 1
ATOM 3379 C C . LYS A 1 403 ? -25.550 -1.640 32.829 1.00 92.62 403 LYS A C 1
ATOM 3381 O O . LYS A 1 403 ? -26.368 -2.231 32.148 1.00 92.62 403 LYS A O 1
ATOM 3386 N N . TYR A 1 404 ? -24.242 -1.829 32.689 1.00 97.06 404 TYR A N 1
ATOM 3387 C CA . TYR A 1 404 ? -23.661 -2.768 31.723 1.00 97.06 404 TYR A CA 1
ATOM 3388 C C . TYR A 1 404 ? -22.206 -3.066 32.073 1.00 97.06 404 TYR A C 1
ATOM 3390 O O . TYR A 1 404 ? -21.568 -2.292 32.790 1.00 97.06 404 TYR A O 1
ATOM 3398 N N . CYS A 1 405 ? -21.657 -4.146 31.529 1.00 98.44 405 CYS A N 1
ATOM 3399 C CA . CYS A 1 405 ? -20.229 -4.431 31.606 1.00 98.44 405 CYS A CA 1
ATOM 3400 C C . CYS A 1 405 ? -19.584 -4.475 30.228 1.00 98.44 405 CYS A C 1
ATOM 3402 O O . CYS A 1 405 ? -20.212 -4.775 29.212 1.00 98.44 405 CYS A O 1
ATOM 3404 N N . ILE A 1 406 ? -18.292 -4.186 30.224 1.00 98.69 406 ILE A N 1
ATOM 3405 C CA . ILE A 1 406 ? -17.418 -4.342 29.075 1.00 98.69 406 ILE A CA 1
ATOM 3406 C C . ILE A 1 406 ? -16.383 -5.386 29.444 1.00 98.69 406 ILE A C 1
ATOM 3408 O O . ILE A 1 406 ? -15.666 -5.216 30.428 1.00 98.69 406 ILE A O 1
ATOM 3412 N N . ALA A 1 407 ? -16.310 -6.447 28.658 1.00 98.81 407 ALA A N 1
ATOM 3413 C CA . ALA A 1 407 ? -15.305 -7.489 28.783 1.00 98.81 407 ALA A CA 1
ATOM 3414 C C . ALA A 1 407 ? -14.324 -7.400 27.612 1.00 98.81 407 ALA A C 1
ATOM 3416 O O . ALA A 1 407 ? -14.698 -6.982 26.518 1.00 98.81 407 ALA A O 1
ATOM 3417 N N . GLY A 1 408 ? -13.078 -7.800 27.825 1.00 98.75 408 GLY A N 1
ATOM 3418 C CA . GLY A 1 408 ? -12.080 -7.924 26.768 1.00 98.75 408 GLY A CA 1
ATOM 3419 C C . GLY A 1 408 ? -11.235 -9.170 26.966 1.00 98.75 408 GLY A C 1
ATOM 3420 O O . GLY A 1 408 ? -10.839 -9.475 28.091 1.00 98.75 408 GLY A O 1
ATOM 3421 N N . VAL A 1 409 ? -10.966 -9.890 25.881 1.00 98.75 409 VAL A N 1
ATOM 3422 C CA . VAL A 1 409 ? -10.091 -11.072 25.870 1.00 98.75 409 VAL A CA 1
ATOM 3423 C C . VAL A 1 409 ? -8.738 -10.757 25.236 1.00 98.75 409 VAL A C 1
ATOM 3425 O O . VAL A 1 409 ? -8.607 -9.815 24.456 1.00 98.75 409 VAL A O 1
ATOM 3428 N N . ASP A 1 410 ? -7.726 -11.549 25.589 1.00 98.38 410 ASP A N 1
ATOM 3429 C CA . ASP A 1 410 ? -6.425 -11.526 24.915 1.00 98.38 410 ASP A CA 1
ATOM 3430 C C . ASP A 1 410 ? -6.539 -12.000 23.452 1.00 98.38 410 ASP A C 1
ATOM 3432 O O . ASP A 1 410 ? -7.471 -12.716 23.083 1.00 98.38 410 ASP A O 1
ATOM 3436 N N . ASP A 1 411 ? -5.583 -11.606 22.613 1.00 97.75 411 ASP A N 1
ATOM 3437 C CA . ASP A 1 411 ? -5.544 -11.957 21.192 1.00 97.75 411 ASP A CA 1
ATOM 3438 C C . ASP A 1 411 ? -5.336 -13.468 20.968 1.00 97.75 411 ASP A C 1
ATOM 3440 O O . ASP A 1 411 ? -4.562 -14.116 21.676 1.00 97.75 411 ASP A O 1
ATOM 3444 N N . MET A 1 412 ? -5.982 -14.031 19.941 1.00 96.50 412 MET A N 1
ATOM 3445 C CA . MET A 1 412 ? -5.905 -15.467 19.635 1.00 96.50 412 MET A CA 1
ATOM 3446 C C . MET A 1 412 ? -4.579 -15.884 18.990 1.00 96.50 412 MET A C 1
ATOM 3448 O O . MET A 1 412 ? -4.181 -17.039 19.119 1.00 96.50 412 MET A O 1
ATOM 3452 N N . GLN A 1 413 ? -3.898 -14.983 18.273 1.00 95.50 413 GLN A N 1
ATOM 3453 C CA . GLN A 1 413 ? -2.663 -15.321 17.552 1.00 95.50 413 GLN A CA 1
ATOM 3454 C C . GLN A 1 413 ? -1.414 -15.168 18.422 1.00 95.50 413 GLN A C 1
ATOM 3456 O O . GLN A 1 413 ? -0.430 -15.885 18.246 1.00 95.50 413 GLN A O 1
ATOM 3461 N N . THR A 1 414 ? -1.435 -14.214 19.347 1.00 96.69 414 THR A N 1
ATOM 3462 C CA . THR A 1 414 ? -0.276 -13.804 20.153 1.00 96.69 414 THR A CA 1
ATOM 3463 C C . THR A 1 414 ? -0.521 -13.897 21.652 1.00 96.69 414 THR A C 1
ATOM 3465 O O . THR A 1 414 ? 0.275 -13.406 22.458 1.00 96.69 414 THR A O 1
ATOM 3468 N N . GLY A 1 415 ? -1.634 -14.499 22.055 1.00 96.12 415 GLY A N 1
ATOM 3469 C CA . GLY A 1 415 ? -2.103 -14.541 23.427 1.00 96.12 415 GLY A CA 1
ATOM 3470 C C . GLY A 1 415 ? -2.871 -15.808 23.759 1.00 96.12 415 GLY A C 1
ATOM 3471 O O . GLY A 1 415 ? -2.753 -16.833 23.086 1.00 96.12 415 GLY A O 1
ATOM 3472 N N . LYS A 1 416 ? -3.611 -15.745 24.864 1.00 97.31 416 LYS A N 1
ATOM 3473 C CA . LYS A 1 416 ? -4.499 -16.821 25.314 1.00 97.31 416 LYS A CA 1
ATOM 3474 C C . LYS A 1 416 ? -5.833 -16.210 25.744 1.00 97.31 416 LYS A C 1
ATOM 3476 O O . LYS A 1 416 ? -5.931 -15.794 26.902 1.00 97.31 416 LYS A O 1
ATOM 3481 N N . PRO A 1 417 ? -6.829 -16.103 24.847 1.00 97.69 417 PRO A N 1
ATOM 3482 C CA . PRO A 1 417 ? -8.160 -15.644 25.233 1.00 97.69 417 PRO A CA 1
ATOM 3483 C C . PRO A 1 417 ? -8.746 -16.567 26.308 1.00 97.69 417 PRO A C 1
ATOM 3485 O O . PRO A 1 417 ? -8.631 -17.789 26.228 1.00 97.69 417 PRO A O 1
ATOM 3488 N N . ASP A 1 418 ? -9.387 -15.981 27.311 1.00 98.44 418 ASP A N 1
ATOM 3489 C CA . ASP A 1 418 ? -10.051 -16.695 28.400 1.00 98.44 418 ASP A CA 1
ATOM 3490 C C . ASP A 1 418 ? -11.390 -16.008 28.689 1.00 98.44 418 ASP A C 1
ATOM 3492 O O . ASP A 1 418 ? -11.479 -15.047 29.459 1.00 98.44 418 ASP A O 1
ATOM 3496 N N . LEU A 1 419 ? -12.440 -16.492 28.018 1.00 98.38 419 LEU A N 1
ATOM 3497 C CA . LEU A 1 419 ? -13.800 -15.968 28.152 1.00 98.38 419 LEU A CA 1
ATOM 3498 C C . LEU A 1 419 ? -14.354 -16.164 29.564 1.00 98.38 419 LEU A C 1
ATOM 3500 O O . LEU A 1 419 ? -15.078 -15.299 30.047 1.00 98.38 419 LEU A O 1
ATOM 3504 N N . ASN A 1 420 ? -13.986 -17.249 30.250 1.00 98.06 420 ASN A N 1
ATOM 3505 C CA . ASN A 1 420 ? -14.445 -17.502 31.615 1.00 98.06 420 ASN A CA 1
ATOM 3506 C C . ASN A 1 420 ? -13.918 -16.431 32.569 1.00 98.06 420 ASN A C 1
ATOM 3508 O O . ASN A 1 420 ? -14.680 -15.906 33.378 1.00 98.06 420 ASN A O 1
ATOM 3512 N N . LYS A 1 421 ? -12.639 -16.054 32.451 1.00 98.38 421 LYS A N 1
ATOM 3513 C CA . LYS A 1 421 ? -12.073 -14.939 33.226 1.00 98.38 421 LYS A CA 1
ATOM 3514 C C . LYS A 1 421 ? -12.657 -13.597 32.816 1.00 98.38 421 LYS A C 1
ATOM 3516 O O . LYS A 1 421 ? -13.081 -12.840 33.687 1.00 98.38 421 LYS A O 1
ATOM 3521 N N . ALA A 1 422 ? -12.730 -13.327 31.512 1.00 98.44 422 ALA A N 1
ATOM 3522 C CA . ALA A 1 422 ? -13.253 -12.063 31.004 1.00 98.44 422 ALA A CA 1
ATOM 3523 C C . ALA A 1 422 ? -14.708 -11.832 31.434 1.00 98.44 422 ALA A C 1
ATOM 3525 O O . ALA A 1 422 ? -15.083 -10.708 31.749 1.00 98.44 422 ALA A O 1
ATOM 3526 N N . LEU A 1 423 ? -15.517 -12.889 31.501 1.00 98.31 423 LEU A N 1
ATOM 3527 C CA . LEU A 1 423 ? -16.935 -12.830 31.858 1.00 98.31 423 LEU A CA 1
ATOM 3528 C C . LEU A 1 423 ? -17.207 -13.157 33.333 1.00 98.31 423 LEU A C 1
ATOM 3530 O O . LEU A 1 423 ? -18.365 -13.209 33.747 1.00 98.31 423 LEU A O 1
ATOM 3534 N N . ASN A 1 424 ? -16.174 -13.342 34.153 1.00 97.19 424 ASN A N 1
ATOM 3535 C CA . ASN A 1 424 ? -16.368 -13.622 35.568 1.00 97.19 424 ASN A CA 1
ATOM 3536 C C . ASN A 1 424 ? -17.003 -12.415 36.283 1.00 97.19 424 ASN A C 1
ATOM 3538 O O . ASN A 1 424 ? -16.527 -11.286 36.145 1.00 97.19 424 ASN A O 1
ATOM 3542 N N . ASN A 1 425 ? -18.052 -12.659 37.075 1.00 94.69 425 ASN A N 1
ATOM 3543 C CA . ASN A 1 425 ? -18.787 -11.653 37.856 1.00 94.69 425 ASN A CA 1
ATOM 3544 C C . ASN A 1 425 ? -19.358 -10.466 37.052 1.00 94.69 425 ASN A C 1
ATOM 3546 O O . ASN A 1 425 ? -19.608 -9.396 37.615 1.00 94.69 425 ASN A O 1
ATOM 3550 N N . VAL A 1 426 ? -19.592 -10.632 35.746 1.00 96.12 426 VAL A N 1
ATOM 3551 C CA . VAL A 1 426 ? -20.205 -9.578 34.928 1.00 96.12 426 VAL A CA 1
ATOM 3552 C C . VAL A 1 426 ? -21.687 -9.400 35.253 1.00 96.12 426 VAL A C 1
ATOM 3554 O O . VAL A 1 426 ? -22.448 -10.358 35.392 1.00 96.12 426 VAL A O 1
ATOM 3557 N N . LYS A 1 427 ? -22.119 -8.142 35.321 1.00 93.25 427 LYS A N 1
ATOM 3558 C CA . LYS A 1 427 ? -23.531 -7.755 35.311 1.00 93.25 427 LYS A CA 1
ATOM 3559 C C . LYS A 1 427 ? -24.007 -7.623 33.869 1.00 93.25 427 LYS A C 1
ATOM 3561 O O . LYS A 1 427 ? -23.341 -7.028 33.030 1.00 93.25 427 LYS A O 1
ATOM 3566 N N . GLN A 1 428 ? -25.181 -8.171 33.599 1.00 95.38 428 GLN A N 1
ATOM 3567 C CA . GLN A 1 428 ? -25.838 -8.030 32.307 1.00 95.38 428 GLN A CA 1
ATOM 3568 C C . GLN A 1 428 ? -26.390 -6.615 32.129 1.00 95.38 428 GLN A C 1
ATOM 3570 O O . GLN A 1 428 ? -26.883 -6.051 33.111 1.00 95.38 428 GLN A O 1
ATOM 3575 N N . PRO A 1 429 ? -26.434 -6.083 30.895 1.00 97.50 429 PRO A N 1
ATOM 3576 C CA . PRO A 1 429 ? -25.879 -6.585 29.624 1.00 97.50 429 PRO A CA 1
ATOM 3577 C C . PRO A 1 429 ? -24.345 -6.490 29.502 1.00 97.50 429 PRO A C 1
ATOM 3579 O O . PRO A 1 429 ? -23.713 -5.664 30.161 1.00 97.50 429 PRO A O 1
ATOM 3582 N N . VAL A 1 430 ? -23.751 -7.302 28.617 1.00 98.38 430 VAL A N 1
ATOM 3583 C CA . VAL A 1 430 ? -22.293 -7.362 28.385 1.00 98.38 430 VAL A CA 1
ATOM 3584 C C . VAL A 1 430 ? -21.924 -7.075 26.932 1.00 98.38 430 VAL A C 1
ATOM 3586 O O . VAL A 1 430 ? -22.460 -7.689 26.010 1.00 98.38 430 VAL A O 1
ATOM 3589 N N . ILE A 1 431 ? -20.943 -6.193 26.741 1.00 98.75 431 ILE A N 1
ATOM 3590 C CA . ILE A 1 431 ? -20.286 -5.950 25.453 1.00 98.75 431 ILE A CA 1
ATOM 3591 C C . ILE A 1 431 ? -18.878 -6.539 25.511 1.00 98.75 431 ILE A C 1
ATOM 3593 O O . ILE A 1 431 ? -18.084 -6.171 26.376 1.00 98.75 431 ILE A O 1
ATOM 3597 N N . LEU A 1 432 ? -18.565 -7.447 24.593 1.00 98.88 432 LEU A N 1
ATOM 3598 C CA . LEU A 1 432 ? -17.269 -8.113 24.514 1.00 98.88 432 LEU A CA 1
ATOM 3599 C C . LEU A 1 432 ? -16.390 -7.457 23.444 1.00 98.88 432 LEU A C 1
ATOM 3601 O O . LEU A 1 432 ? -16.820 -7.274 22.308 1.00 98.88 432 LEU A O 1
ATOM 3605 N N . LEU A 1 433 ? -15.141 -7.150 23.778 1.00 98.88 433 LEU A N 1
ATOM 3606 C CA . LEU A 1 433 ? -14.095 -6.826 22.813 1.00 98.88 433 LEU A CA 1
ATOM 3607 C C . LEU A 1 433 ? -13.218 -8.058 22.590 1.00 98.88 433 LEU A C 1
ATOM 3609 O O . LEU A 1 433 ? -12.724 -8.673 23.535 1.00 98.88 433 LEU A O 1
ATOM 3613 N N . SER A 1 434 ? -12.963 -8.363 21.327 1.00 98.62 434 SER A N 1
ATOM 3614 C CA . SER A 1 434 ? -11.923 -9.295 20.897 1.00 98.62 434 SER A CA 1
ATOM 3615 C C . SER A 1 434 ? -11.245 -8.698 19.680 1.00 98.62 434 SER A C 1
ATOM 3617 O O . SER A 1 434 ? -11.916 -8.076 18.864 1.00 98.62 434 SER A O 1
ATOM 3619 N N . HIS A 1 435 ? -9.940 -8.881 19.507 1.00 98.69 435 HIS A N 1
ATOM 3620 C CA . HIS A 1 435 ? -9.305 -8.392 18.287 1.00 98.69 435 HIS A CA 1
ATOM 3621 C C . HIS A 1 435 ? -9.823 -9.126 17.038 1.00 98.69 435 HIS A C 1
ATOM 3623 O O . HIS A 1 435 ? -10.071 -8.494 16.017 1.00 98.69 435 HIS A O 1
ATOM 3629 N N . THR A 1 436 ? -10.090 -10.431 17.130 1.00 98.12 436 THR A N 1
ATOM 3630 C CA . THR A 1 436 ? -10.541 -11.256 15.998 1.00 98.12 436 THR A CA 1
ATOM 3631 C C . THR A 1 436 ? -11.955 -11.809 16.210 1.00 98.12 436 THR A C 1
ATOM 3633 O O . THR A 1 436 ? -12.292 -12.202 17.334 1.00 98.12 436 THR A O 1
ATOM 3636 N N . PRO A 1 437 ? -12.797 -11.877 15.156 1.00 98.06 437 PRO A N 1
ATOM 3637 C CA . PRO A 1 437 ? -14.104 -12.527 15.235 1.00 98.06 437 PRO A CA 1
ATOM 3638 C C . PRO A 1 437 ? -14.020 -14.057 15.264 1.00 98.06 437 PRO A C 1
ATOM 3640 O O . PRO A 1 437 ? -15.036 -14.707 15.491 1.00 98.06 437 PRO A O 1
ATOM 3643 N N . ASP A 1 438 ? -12.838 -14.653 15.090 1.00 98.06 438 ASP A N 1
ATOM 3644 C CA . ASP A 1 438 ? -12.669 -16.113 15.148 1.00 98.06 438 ASP A CA 1
ATOM 3645 C C . ASP A 1 438 ? -12.970 -16.699 16.541 1.00 98.06 438 ASP A C 1
ATOM 3647 O O . ASP A 1 438 ? -13.160 -17.906 16.664 1.00 98.06 438 ASP A O 1
ATOM 3651 N N . ILE A 1 439 ? -13.105 -15.845 17.565 1.00 97.62 439 ILE A N 1
ATOM 3652 C CA . ILE A 1 439 ? -13.556 -16.213 18.914 1.00 97.62 439 ILE A CA 1
ATOM 3653 C C . ILE A 1 439 ? -15.062 -16.525 18.987 1.00 97.62 439 ILE A C 1
ATOM 3655 O O . ILE A 1 439 ? -15.519 -17.149 19.940 1.00 97.62 439 ILE A O 1
ATOM 36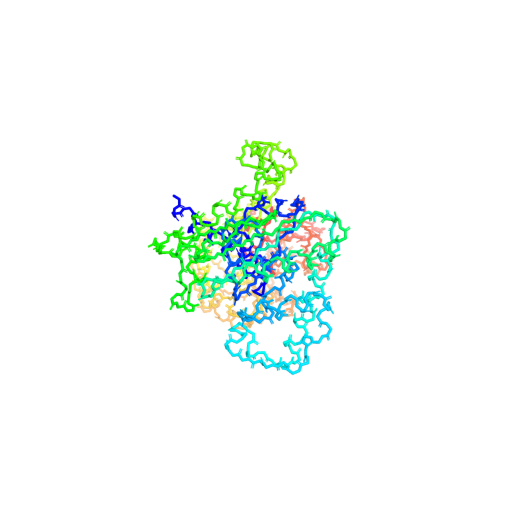59 N N . MET A 1 440 ? -15.860 -16.074 18.010 1.00 98.00 440 MET A N 1
ATOM 3660 C CA . MET A 1 440 ? -17.331 -16.101 18.062 1.00 98.00 440 MET A CA 1
ATOM 3661 C C . MET A 1 440 ? -17.981 -17.458 18.381 1.00 98.00 440 MET A C 1
ATOM 3663 O O . MET A 1 440 ? -18.978 -17.457 19.107 1.00 98.00 440 MET A O 1
ATOM 3667 N N . PRO A 1 441 ? -17.472 -18.608 17.900 1.00 96.62 441 PRO A N 1
ATOM 3668 C CA . PRO A 1 441 ? -18.016 -19.913 18.275 1.00 96.62 441 PRO A CA 1
ATOM 3669 C C . PRO A 1 441 ? -18.028 -20.152 19.788 1.00 96.62 441 PRO A C 1
ATOM 3671 O O . PRO A 1 441 ? -18.996 -20.715 20.301 1.00 96.62 441 PRO A O 1
ATOM 3674 N N . ASP A 1 442 ? -17.006 -19.661 20.492 1.00 97.06 442 ASP A N 1
ATOM 3675 C CA . ASP A 1 442 ? -16.804 -19.872 21.927 1.00 97.06 442 ASP A CA 1
ATOM 3676 C C . ASP A 1 442 ? -17.544 -18.835 22.788 1.00 97.06 442 ASP A C 1
ATOM 3678 O O . ASP A 1 442 ? -17.724 -19.030 23.991 1.00 97.06 442 ASP A O 1
ATOM 3682 N N . VAL A 1 443 ? -17.997 -17.725 22.191 1.00 98.12 443 VAL A N 1
ATOM 3683 C CA . VAL A 1 443 ? -18.718 -16.656 22.900 1.00 98.12 443 VAL A CA 1
ATOM 3684 C C . VAL A 1 443 ? -20.068 -17.183 23.405 1.00 98.12 443 VAL A C 1
ATOM 3686 O O . VAL A 1 443 ? -20.835 -17.709 22.599 1.00 98.12 443 VAL A O 1
ATOM 3689 N N . PRO A 1 444 ? -20.409 -17.045 24.699 1.00 97.12 444 PRO A N 1
ATOM 3690 C CA . PRO A 1 444 ? -21.691 -17.512 25.222 1.00 97.12 444 PRO A CA 1
ATOM 3691 C C . PRO A 1 444 ? -22.850 -16.582 24.832 1.00 97.12 444 PRO A C 1
ATOM 3693 O O . PRO A 1 444 ? -22.665 -15.378 24.657 1.00 97.12 444 PRO A O 1
ATOM 3696 N N . ASP A 1 445 ? -24.070 -17.122 24.793 1.00 95.81 445 ASP A N 1
ATOM 3697 C CA . ASP A 1 445 ? -25.297 -16.389 24.418 1.00 95.81 445 ASP A CA 1
ATOM 3698 C C . ASP A 1 445 ? -25.656 -15.245 25.385 1.00 95.81 445 ASP A C 1
ATOM 3700 O O . ASP A 1 445 ? -26.498 -14.399 25.095 1.00 95.81 445 ASP A O 1
ATOM 3704 N N . SER A 1 446 ? -25.012 -15.207 26.553 1.00 95.00 446 SER A N 1
ATOM 3705 C CA . SER A 1 446 ? -25.149 -14.132 27.533 1.00 95.00 446 SER A CA 1
ATOM 3706 C C . SER A 1 446 ? -24.417 -12.842 27.138 1.00 95.00 446 SER A C 1
ATOM 3708 O O . SER A 1 446 ? -24.541 -11.844 27.844 1.00 95.00 446 SER A O 1
ATOM 3710 N N . VAL A 1 447 ? -23.645 -12.829 26.047 1.00 98.06 447 VAL A N 1
ATOM 3711 C CA . VAL A 1 447 ? -23.002 -11.619 25.514 1.00 98.06 447 VAL A CA 1
ATOM 3712 C C . VAL A 1 447 ? -23.944 -10.917 24.536 1.00 98.06 447 VAL A C 1
ATOM 3714 O O . VAL A 1 447 ? -24.353 -11.485 23.527 1.00 98.06 447 VAL A O 1
ATOM 3717 N N . ASN A 1 448 ? -24.259 -9.647 24.803 1.00 97.69 448 ASN A N 1
ATOM 3718 C CA . ASN A 1 448 ? -25.206 -8.866 24.002 1.00 97.69 448 ASN A CA 1
ATOM 3719 C C . ASN A 1 448 ? -24.627 -8.412 22.660 1.00 97.69 448 ASN A C 1
ATOM 3721 O O . ASN A 1 448 ? -25.365 -8.285 21.682 1.00 97.69 448 ASN A O 1
ATOM 3725 N N . LEU A 1 449 ? -23.329 -8.103 22.621 1.00 98.50 449 LEU A N 1
ATOM 3726 C CA . LEU A 1 449 ? -22.636 -7.662 21.414 1.00 98.50 449 LEU A CA 1
ATOM 3727 C C . LEU A 1 449 ? -21.133 -7.913 21.529 1.00 98.50 449 LEU A C 1
ATOM 3729 O O . LEU A 1 449 ? -20.505 -7.464 22.487 1.00 98.50 449 LEU A O 1
ATOM 3733 N N . THR A 1 450 ? -20.551 -8.537 20.511 1.00 98.81 450 THR A N 1
ATOM 3734 C CA . THR A 1 450 ? -19.098 -8.667 20.357 1.00 98.81 450 THR A CA 1
ATOM 3735 C C . THR A 1 450 ? -18.583 -7.674 19.315 1.00 98.81 450 THR A C 1
ATOM 3737 O O . THR A 1 450 ? -19.154 -7.540 18.233 1.00 98.81 450 THR A O 1
ATOM 3740 N N . LEU A 1 451 ? -17.496 -6.970 19.616 1.00 98.88 451 LEU A N 1
ATOM 3741 C CA . LEU A 1 451 ? -16.836 -6.020 18.721 1.00 98.88 451 LEU A CA 1
ATOM 3742 C C . LEU A 1 451 ? -15.450 -6.538 18.345 1.00 98.88 451 LEU A C 1
ATOM 3744 O O . LEU A 1 451 ? -14.633 -6.801 19.229 1.00 98.88 451 LEU A O 1
ATOM 3748 N N . CYS A 1 452 ? -15.200 -6.656 17.040 1.00 98.56 452 CYS A N 1
ATOM 3749 C CA . CYS A 1 452 ? -13.995 -7.269 16.483 1.00 98.56 452 CYS A CA 1
ATOM 3750 C C . CYS A 1 452 ? -13.312 -6.427 15.402 1.00 98.56 452 CYS A C 1
ATOM 3752 O O . CYS A 1 452 ? -13.954 -5.628 14.721 1.00 98.56 452 CYS A O 1
ATOM 3754 N N . GLY A 1 453 ? -12.013 -6.643 15.219 1.00 98.06 453 GLY A N 1
ATOM 3755 C CA . GLY A 1 453 ? -11.180 -6.114 14.138 1.00 98.06 453 GLY A CA 1
ATOM 3756 C C . GLY A 1 453 ? -10.588 -7.232 13.276 1.00 98.06 453 GLY A C 1
ATOM 3757 O O . GLY A 1 453 ? -11.314 -8.127 12.834 1.00 98.06 453 GLY A O 1
ATOM 3758 N N . HIS A 1 454 ? -9.275 -7.175 13.052 1.00 98.00 454 HIS A N 1
ATOM 3759 C CA . HIS A 1 454 ? -8.391 -8.168 12.429 1.00 98.00 454 HIS A CA 1
ATOM 3760 C C . HIS A 1 454 ? -8.581 -8.390 10.923 1.00 98.00 454 HIS A C 1
ATOM 3762 O O . HIS A 1 454 ? -7.622 -8.522 10.163 1.00 98.00 454 HIS A O 1
ATOM 3768 N N . LEU A 1 455 ? -9.825 -8.442 10.442 1.00 97.25 455 LEU A N 1
ATOM 3769 C CA . LEU A 1 455 ? -10.112 -8.894 9.076 1.00 97.25 455 LEU A CA 1
ATOM 3770 C C . LEU A 1 455 ? -10.064 -7.783 8.024 1.00 97.25 455 LEU A C 1
ATOM 3772 O O . LEU A 1 455 ? -10.062 -8.078 6.826 1.00 97.25 455 LEU A O 1
ATOM 3776 N N . HIS A 1 456 ? -10.035 -6.510 8.431 1.00 97.25 456 HIS A N 1
ATOM 3777 C CA . HIS A 1 456 ? -9.992 -5.337 7.543 1.00 97.25 456 HIS A CA 1
ATOM 3778 C C . HIS A 1 456 ? -11.089 -5.275 6.460 1.00 97.25 456 HIS A C 1
ATOM 3780 O O . HIS A 1 456 ? -10.927 -4.603 5.431 1.00 97.25 456 HIS A O 1
ATOM 3786 N N . GLY A 1 457 ? -12.180 -6.035 6.602 1.00 95.12 457 GLY A N 1
ATOM 3787 C CA . GLY A 1 457 ? -13.133 -6.258 5.511 1.00 95.12 457 GLY A CA 1
ATOM 3788 C C . GLY A 1 457 ? -12.508 -6.854 4.244 1.00 95.12 457 GLY A C 1
ATOM 3789 O O . GLY A 1 457 ? -13.072 -6.679 3.161 1.00 95.12 457 GLY A O 1
ATOM 3790 N N . GLY A 1 458 ? -11.334 -7.485 4.356 1.00 95.88 458 GLY A N 1
ATOM 3791 C CA . GLY A 1 458 ? -10.520 -8.038 3.269 1.00 95.88 458 GLY A CA 1
ATOM 3792 C C . GLY A 1 458 ? -9.717 -7.023 2.455 1.00 95.88 458 GLY A C 1
ATOM 3793 O O . GLY A 1 458 ? -9.014 -7.423 1.531 1.00 95.88 458 GLY A O 1
ATOM 3794 N N . GLN A 1 459 ? -9.807 -5.726 2.778 1.00 95.62 459 GLN A N 1
ATOM 3795 C CA . GLN A 1 459 ? -9.214 -4.570 2.078 1.00 95.62 459 GLN A CA 1
ATOM 3796 C C . GLN A 1 459 ? -9.607 -4.380 0.599 1.00 95.62 459 GLN A C 1
ATOM 3798 O O . GLN A 1 459 ? -9.847 -3.252 0.179 1.00 95.62 459 GLN A O 1
ATOM 3803 N N . ILE A 1 460 ? -9.693 -5.443 -0.199 1.00 96.19 460 ILE A N 1
ATOM 3804 C CA . ILE A 1 460 ? -10.083 -5.436 -1.609 1.00 96.19 460 ILE A CA 1
ATOM 3805 C C . ILE A 1 460 ? -11.416 -6.161 -1.738 1.00 96.19 460 ILE A C 1
ATOM 3807 O O . ILE A 1 460 ? -11.534 -7.356 -1.445 1.00 96.19 460 ILE A O 1
ATOM 3811 N N . ARG A 1 461 ? -12.424 -5.423 -2.196 1.00 94.25 461 ARG A N 1
ATOM 3812 C CA . ARG A 1 461 ? -13.794 -5.902 -2.319 1.00 94.25 461 ARG A CA 1
ATOM 3813 C C . ARG A 1 461 ? -14.323 -5.651 -3.720 1.00 94.25 461 ARG A C 1
ATOM 3815 O O . ARG A 1 461 ? -14.143 -4.581 -4.295 1.00 94.25 461 ARG A O 1
ATOM 3822 N N . LEU A 1 462 ? -15.023 -6.651 -4.238 1.00 89.75 462 LEU A N 1
ATOM 3823 C CA . LEU A 1 462 ? -15.961 -6.464 -5.340 1.00 89.75 462 LEU A CA 1
ATOM 3824 C C . LEU A 1 462 ? -17.349 -6.329 -4.709 1.00 89.75 462 LEU A C 1
ATOM 3826 O O . LEU A 1 462 ? -17.662 -5.283 -4.146 1.00 89.75 462 LEU A O 1
ATOM 3830 N N . ASN A 1 463 ? -18.110 -7.423 -4.673 1.00 87.62 463 ASN A N 1
ATOM 3831 C CA . ASN A 1 463 ? -19.3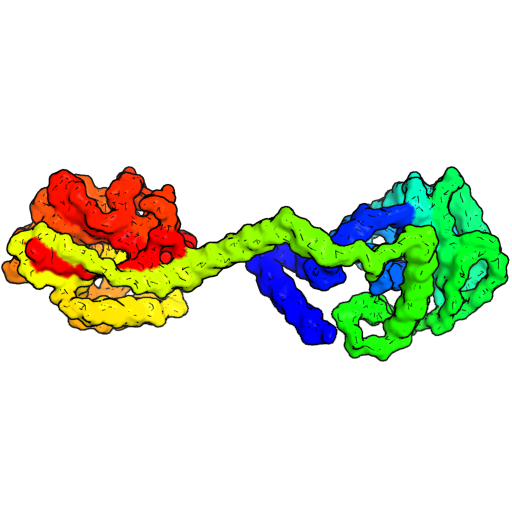70 -7.506 -3.926 1.00 87.62 463 ASN A CA 1
ATOM 3832 C C . ASN A 1 463 ? -19.151 -7.924 -2.459 1.00 87.62 463 ASN A C 1
ATOM 3834 O O . ASN A 1 463 ? -19.915 -7.553 -1.573 1.00 87.62 463 ASN A O 1
ATOM 3838 N N . ARG A 1 464 ? -18.093 -8.700 -2.204 1.00 92.44 464 ARG A N 1
ATOM 3839 C CA . ARG A 1 464 ? -17.633 -9.174 -0.891 1.00 92.44 464 ARG A CA 1
ATOM 3840 C C . ARG A 1 464 ? -16.105 -9.088 -0.841 1.00 92.44 464 ARG A C 1
ATOM 3842 O O . ARG A 1 464 ? -15.475 -8.808 -1.866 1.00 92.44 464 ARG A O 1
ATOM 3849 N N . ALA A 1 465 ? -15.523 -9.310 0.335 1.00 94.81 465 ALA A N 1
ATOM 3850 C CA . ALA A 1 465 ? -14.081 -9.498 0.474 1.00 94.81 465 ALA A CA 1
ATOM 3851 C C . ALA A 1 465 ? -13.588 -10.633 -0.435 1.00 94.81 465 ALA A C 1
ATOM 3853 O O . ALA A 1 465 ? -14.236 -11.675 -0.526 1.00 94.81 465 ALA A O 1
ATOM 3854 N N . LEU A 1 466 ? -12.454 -10.424 -1.110 1.00 92.81 466 LEU A N 1
ATOM 3855 C CA . LEU A 1 466 ? -11.821 -11.475 -1.915 1.00 92.81 466 LEU A CA 1
ATOM 3856 C C . LEU A 1 466 ? -11.129 -12.524 -1.038 1.00 92.81 466 LEU A C 1
ATOM 3858 O O . LEU A 1 466 ? -11.177 -13.710 -1.343 1.00 92.81 466 LEU A O 1
ATOM 3862 N N . ILE A 1 467 ? -10.482 -12.074 0.036 1.00 92.88 467 ILE A N 1
ATOM 3863 C CA . ILE A 1 467 ? -9.759 -12.912 0.990 1.00 92.88 467 ILE A CA 1
ATOM 3864 C C . ILE A 1 467 ? -9.728 -12.220 2.353 1.00 92.88 467 ILE A C 1
ATOM 3866 O O . ILE A 1 467 ? -9.647 -10.994 2.423 1.00 92.88 467 ILE A O 1
ATOM 3870 N N . VAL A 1 468 ? -9.793 -13.008 3.424 1.00 94.88 468 VAL A N 1
ATOM 3871 C CA . VAL A 1 468 ? -9.597 -12.567 4.813 1.00 94.88 468 VAL A CA 1
ATOM 3872 C C . VAL A 1 468 ? -8.828 -13.649 5.579 1.00 94.88 468 VAL A C 1
ATOM 3874 O O . VAL A 1 468 ? -8.981 -14.829 5.253 1.00 94.88 468 VAL A O 1
ATOM 3877 N N . PRO A 1 469 ? -8.014 -13.284 6.582 1.00 93.06 469 PRO A N 1
ATOM 3878 C CA . PRO A 1 469 ? -7.296 -14.241 7.418 1.00 93.06 469 PRO A CA 1
ATOM 3879 C C . PRO A 1 469 ? -8.196 -14.767 8.553 1.00 93.06 469 PRO A C 1
ATOM 3881 O O . PRO A 1 469 ? -7.961 -14.469 9.715 1.00 93.06 469 PRO A O 1
ATOM 3884 N N . SER A 1 470 ? -9.250 -15.517 8.216 1.00 95.88 470 SER A N 1
ATOM 3885 C CA . SER A 1 470 ? -10.193 -16.092 9.194 1.00 95.88 470 SER A CA 1
ATOM 3886 C C . SER A 1 470 ? -10.403 -17.582 8.955 1.00 95.88 470 SER A C 1
ATOM 3888 O O . SER A 1 470 ? -10.572 -18.013 7.808 1.00 95.88 470 SER A O 1
ATOM 3890 N N . ALA A 1 471 ? -10.477 -18.357 10.038 1.00 95.81 471 ALA A N 1
ATOM 3891 C CA . ALA A 1 471 ? -10.855 -19.771 9.997 1.00 95.81 471 ALA A CA 1
ATOM 3892 C C . ALA A 1 471 ? -12.292 -19.992 9.481 1.00 95.81 471 ALA A C 1
ATOM 3894 O O . ALA A 1 471 ? -12.611 -21.065 8.972 1.00 95.81 471 ALA A O 1
ATOM 3895 N N . TYR A 1 472 ? -13.145 -18.965 9.549 1.00 95.81 472 TYR A N 1
ATOM 3896 C CA . TYR A 1 472 ? -14.554 -19.005 9.137 1.00 95.81 472 TYR A CA 1
ATOM 3897 C C . TYR A 1 472 ? -14.802 -18.337 7.778 1.00 95.81 472 TYR A C 1
ATOM 3899 O O . TYR A 1 472 ? -15.945 -18.046 7.403 1.00 95.81 472 TYR A O 1
ATOM 3907 N N . GLY A 1 473 ? -13.732 -18.090 7.017 1.00 94.69 473 GLY A N 1
ATOM 3908 C CA . GLY A 1 473 ? -13.800 -17.461 5.706 1.00 94.69 473 GLY A CA 1
ATOM 3909 C C . GLY A 1 473 ? -14.512 -16.110 5.767 1.00 94.69 473 GLY A C 1
ATOM 3910 O O . GLY A 1 473 ? -14.199 -15.257 6.589 1.00 94.69 473 GLY A O 1
ATOM 3911 N N . LEU A 1 474 ? -15.491 -15.897 4.886 1.00 95.88 474 LEU A N 1
ATOM 3912 C CA . LEU A 1 474 ? -16.163 -14.599 4.763 1.00 95.88 474 LEU A CA 1
ATOM 3913 C C . LEU A 1 474 ? -17.292 -14.364 5.783 1.00 95.88 474 LEU A C 1
ATOM 3915 O O . LEU A 1 474 ? -17.916 -13.304 5.723 1.00 95.88 474 LEU A O 1
ATOM 3919 N N . LYS A 1 475 ? -17.583 -15.322 6.680 1.00 96.38 475 LYS A N 1
ATOM 3920 C CA . LYS A 1 475 ? -18.754 -15.274 7.578 1.00 96.38 475 LYS A CA 1
ATOM 3921 C C . LYS A 1 475 ? -18.783 -14.007 8.437 1.00 96.38 475 LYS A C 1
ATOM 3923 O O . LYS A 1 475 ? -19.825 -13.368 8.524 1.00 96.38 475 LYS A O 1
ATOM 3928 N N . TYR A 1 476 ? -17.636 -13.628 8.997 1.00 96.81 476 TYR A N 1
ATOM 3929 C CA . TYR A 1 476 ? -17.487 -12.455 9.865 1.00 96.81 476 TYR A CA 1
ATOM 3930 C C . TYR A 1 476 ? -16.582 -11.379 9.251 1.00 96.81 476 TYR A C 1
ATOM 3932 O O . TYR A 1 476 ? -15.964 -10.608 9.970 1.00 96.81 476 TYR A O 1
ATOM 3940 N N . ALA A 1 477 ? -16.450 -11.332 7.920 1.00 96.00 477 ALA A N 1
ATOM 3941 C CA . ALA A 1 477 ? -15.455 -10.482 7.259 1.00 96.00 477 ALA A CA 1
ATOM 3942 C C . ALA A 1 477 ? -15.581 -8.982 7.594 1.00 96.00 477 ALA A C 1
ATOM 3944 O O . ALA A 1 477 ? -14.564 -8.292 7.662 1.00 96.00 477 ALA A O 1
ATOM 3945 N N . ASP A 1 478 ? -16.805 -8.471 7.748 1.00 95.62 478 ASP A N 1
ATOM 3946 C CA . ASP A 1 478 ? -17.097 -7.093 8.144 1.00 95.62 478 ASP A CA 1
ATOM 3947 C C . ASP A 1 478 ? -18.561 -6.909 8.562 1.00 95.62 478 ASP A C 1
ATOM 3949 O O . ASP A 1 478 ? -19.437 -7.693 8.197 1.00 95.62 478 ASP A O 1
ATOM 3953 N N . GLY A 1 479 ? -18.834 -5.790 9.232 1.00 96.75 479 GLY A N 1
ATOM 3954 C CA . GLY A 1 479 ? -20.180 -5.323 9.524 1.00 96.75 479 GLY A CA 1
ATOM 3955 C C . GLY A 1 479 ? -20.860 -6.094 10.648 1.00 96.75 479 GLY A C 1
ATOM 3956 O O . GLY A 1 479 ? -20.224 -6.837 11.390 1.00 96.75 479 GLY A O 1
ATOM 3957 N N . PHE A 1 480 ? -22.167 -5.860 10.784 1.00 97.69 480 PHE A N 1
ATOM 3958 C CA . PHE A 1 480 ? -23.005 -6.506 11.788 1.00 97.69 480 PHE A CA 1
ATOM 3959 C C . PHE A 1 480 ? -23.491 -7.867 11.286 1.00 97.69 480 PHE A C 1
ATOM 3961 O O . PHE A 1 480 ? -24.086 -7.948 10.208 1.00 97.69 480 PHE A O 1
ATOM 3968 N N . VAL A 1 481 ? -23.280 -8.906 12.084 1.00 97.31 481 VAL A N 1
ATOM 3969 C CA . VAL A 1 481 ? -23.750 -10.270 11.841 1.00 97.31 481 VAL A CA 1
ATOM 3970 C C . VAL A 1 481 ? -24.487 -10.752 13.086 1.00 97.31 481 VAL A C 1
ATOM 3972 O O . VAL A 1 481 ? -24.001 -10.594 14.204 1.00 97.31 481 VAL A O 1
ATOM 3975 N N . ASP A 1 482 ? -25.661 -11.339 12.874 1.00 96.00 482 ASP A N 1
ATOM 3976 C CA . ASP A 1 482 ? -26.390 -12.096 13.888 1.00 96.00 482 ASP A CA 1
ATOM 3977 C C . ASP A 1 482 ? -26.200 -13.585 13.580 1.00 96.00 482 ASP A C 1
ATOM 3979 O O . ASP A 1 482 ? -26.639 -14.072 12.535 1.00 96.00 482 ASP A O 1
ATOM 3983 N N . ASP A 1 483 ? -25.464 -14.278 14.444 1.00 94.75 483 ASP A N 1
ATOM 3984 C CA . ASP A 1 483 ? -25.149 -15.694 14.313 1.00 94.75 483 ASP A CA 1
ATOM 3985 C C . ASP A 1 483 ? -25.915 -16.490 15.368 1.00 94.75 483 ASP A C 1
ATOM 3987 O O . ASP A 1 483 ? -25.403 -16.791 16.445 1.00 94.75 483 ASP A O 1
ATOM 3991 N N . ASN A 1 484 ? -27.176 -16.793 15.053 1.00 92.88 484 ASN A N 1
ATOM 3992 C CA . ASN A 1 484 ? -28.103 -17.509 15.933 1.00 92.88 484 ASN A CA 1
ATOM 3993 C C . ASN A 1 484 ? -28.287 -16.828 17.303 1.00 92.88 484 ASN A C 1
ATOM 3995 O O . ASN A 1 484 ? -28.269 -17.489 18.338 1.00 92.88 484 ASN A O 1
ATOM 3999 N N . GLY A 1 485 ? -28.451 -15.504 17.320 1.00 91.50 485 GLY A N 1
ATOM 4000 C CA . GLY A 1 485 ? -28.610 -14.702 18.535 1.00 91.50 485 GLY A CA 1
ATOM 4001 C C . GLY A 1 485 ? -27.302 -14.110 19.061 1.00 91.50 485 GLY A C 1
ATOM 4002 O O . GLY A 1 485 ? -27.342 -13.126 19.802 1.00 91.50 485 GLY A O 1
ATOM 4003 N N . LYS A 1 486 ? -26.141 -14.629 18.634 1.00 95.81 486 LYS A N 1
ATOM 4004 C CA . LYS A 1 486 ? -24.833 -14.044 18.951 1.00 95.81 486 LYS A CA 1
ATOM 4005 C C . LYS A 1 486 ? -24.535 -12.902 17.986 1.00 95.81 486 LYS A C 1
ATOM 4007 O O . LYS A 1 486 ? -24.222 -13.113 16.813 1.00 95.81 486 LYS A O 1
ATOM 4012 N N . LYS A 1 487 ? -24.627 -11.672 18.483 1.00 97.88 487 LYS A N 1
ATOM 4013 C CA . LYS A 1 487 ? -24.406 -10.460 17.687 1.00 97.88 487 LYS A CA 1
ATOM 4014 C C . LYS A 1 487 ? -22.923 -10.103 17.661 1.00 97.88 487 LYS A C 1
ATOM 4016 O O . LYS A 1 487 ? -22.305 -9.941 18.712 1.00 97.88 487 LYS A O 1
ATOM 4021 N N . VAL A 1 488 ? -22.369 -9.895 16.472 1.00 98.44 488 VAL A N 1
ATOM 4022 C CA . VAL A 1 488 ? -20.993 -9.420 16.282 1.00 98.44 488 VAL A CA 1
ATOM 4023 C C . VAL A 1 488 ? -20.947 -8.263 15.302 1.00 98.44 488 VAL A C 1
ATOM 4025 O O . VAL A 1 488 ? -21.667 -8.247 14.307 1.00 98.44 488 VAL A O 1
ATOM 4028 N N . TYR A 1 489 ? -20.084 -7.290 15.572 1.00 98.69 489 TYR A N 1
ATOM 4029 C CA . TYR A 1 489 ? -19.668 -6.311 14.582 1.00 98.69 489 TYR A CA 1
ATOM 4030 C C . TYR A 1 489 ? -18.173 -6.444 14.309 1.00 98.69 489 TYR A C 1
ATOM 4032 O O . TYR A 1 489 ? -17.363 -6.266 15.218 1.00 98.69 489 TYR A O 1
ATOM 4040 N N . THR A 1 490 ? -17.792 -6.687 13.056 1.00 98.62 490 THR A N 1
ATOM 4041 C CA . THR A 1 490 ? -16.384 -6.708 12.637 1.00 98.62 490 THR A CA 1
ATOM 4042 C C . THR A 1 490 ? -16.033 -5.446 11.852 1.00 98.62 490 THR A C 1
ATOM 4044 O O . THR A 1 490 ? -16.620 -5.147 10.813 1.00 98.62 490 THR A O 1
ATOM 4047 N N . SER A 1 491 ? -15.077 -4.675 12.359 1.00 98.38 491 SER A N 1
ATOM 4048 C CA . SER A 1 491 ? -14.618 -3.431 11.745 1.00 98.38 491 SER A CA 1
ATOM 4049 C C . SER A 1 491 ? -13.838 -3.683 10.459 1.00 98.38 491 SER A C 1
ATOM 4051 O O . SER A 1 491 ? -13.046 -4.620 10.352 1.00 98.38 491 SER A O 1
ATOM 4053 N N . LYS A 1 492 ? -13.983 -2.773 9.489 1.00 97.88 492 LYS A N 1
ATOM 4054 C CA . LYS A 1 492 ? -13.087 -2.720 8.319 1.00 97.88 492 LYS A CA 1
ATOM 4055 C C . LYS A 1 492 ? -11.693 -2.195 8.652 1.00 97.88 492 LYS A C 1
ATOM 4057 O O . LYS A 1 492 ? -10.839 -2.176 7.763 1.00 97.88 492 LYS A O 1
ATOM 4062 N N . GLY A 1 493 ? -11.454 -1.761 9.886 1.00 98.00 493 GLY A N 1
ATOM 4063 C CA . GLY A 1 493 ? -10.165 -1.271 10.354 1.00 98.00 493 GLY A CA 1
ATOM 4064 C C . GLY A 1 493 ? -9.815 0.129 9.843 1.00 98.00 493 GLY A C 1
ATOM 4065 O O . GLY A 1 493 ? -10.393 0.629 8.875 1.00 98.00 493 GLY A O 1
ATOM 4066 N N . LEU A 1 494 ? -8.831 0.765 10.474 1.00 98.31 494 LEU A N 1
ATOM 4067 C CA . LEU A 1 494 ? -8.396 2.132 10.157 1.00 98.31 494 LEU A CA 1
ATOM 4068 C C . LEU A 1 494 ? -7.159 2.204 9.252 1.00 98.31 494 LEU A C 1
ATOM 4070 O O . LEU A 1 494 ? -6.962 3.189 8.536 1.00 98.31 494 LEU A O 1
ATOM 4074 N N . GLY A 1 495 ? -6.287 1.208 9.343 1.00 96.12 495 GLY A N 1
ATOM 4075 C CA . GLY A 1 495 ? -5.013 1.095 8.643 1.00 96.12 495 GLY A CA 1
ATOM 4076 C C . GLY A 1 495 ? -5.066 0.092 7.503 1.00 96.12 495 GLY A C 1
ATOM 4077 O O . GLY A 1 495 ? -6.132 -0.236 6.990 1.00 96.12 495 GLY A O 1
ATOM 4078 N N . THR A 1 496 ? -3.907 -0.392 7.084 1.00 95.19 496 THR A N 1
ATOM 4079 C CA . THR A 1 496 ? -3.790 -1.447 6.071 1.00 95.19 496 THR A CA 1
ATOM 4080 C C . THR A 1 496 ? -2.797 -2.488 6.548 1.00 95.19 496 THR A C 1
ATOM 4082 O O . THR A 1 496 ? -1.733 -2.088 7.020 1.00 95.19 496 THR A O 1
ATOM 4085 N N . SER A 1 497 ? -3.086 -3.767 6.337 1.00 88.06 497 SER A N 1
ATOM 4086 C CA . SER A 1 497 ? -2.170 -4.871 6.628 1.00 88.06 497 SER A CA 1
ATOM 4087 C C . SER A 1 497 ? -1.698 -5.551 5.340 1.00 88.06 497 SER A C 1
ATOM 4089 O O . SER A 1 497 ? -2.413 -5.576 4.336 1.00 88.06 497 SER A O 1
ATOM 4091 N N . ILE A 1 498 ? -0.475 -6.091 5.356 1.00 85.88 498 ILE A N 1
ATOM 4092 C CA . ILE A 1 498 ? 0.227 -6.767 4.243 1.00 85.88 498 ILE A CA 1
ATOM 4093 C C . ILE A 1 498 ? 0.505 -5.856 3.031 1.00 85.88 498 ILE A C 1
ATOM 4095 O O . ILE A 1 498 ? 1.663 -5.616 2.689 1.00 85.88 498 ILE A O 1
ATOM 4099 N N . LEU A 1 499 ? -0.532 -5.329 2.377 1.00 89.56 499 LEU A N 1
ATOM 4100 C CA . LEU A 1 499 ? -0.448 -4.407 1.246 1.00 89.56 499 LEU A CA 1
ATOM 4101 C C . LEU A 1 499 ? -1.151 -3.084 1.586 1.00 89.56 499 LEU A C 1
ATOM 4103 O O . LEU A 1 499 ? -2.255 -3.106 2.123 1.00 89.56 499 LEU A O 1
ATOM 4107 N N . PRO A 1 500 ? -0.580 -1.920 1.221 1.00 91.44 500 PRO A N 1
ATOM 4108 C CA . PRO A 1 500 ? -1.197 -0.613 1.447 1.00 91.44 500 PRO A CA 1
ATOM 4109 C C . PRO A 1 500 ? -2.276 -0.313 0.391 1.00 91.44 500 PRO A C 1
ATOM 4111 O O . PRO A 1 500 ? -2.206 0.693 -0.312 1.00 91.44 500 PRO A O 1
ATOM 4114 N N . VAL A 1 501 ? -3.236 -1.220 0.222 1.00 94.62 501 VAL A N 1
ATOM 4115 C CA . VAL A 1 501 ? -4.269 -1.165 -0.818 1.00 94.62 501 VAL A CA 1
ATOM 4116 C C . VAL A 1 501 ? -5.632 -1.311 -0.163 1.00 94.62 501 VAL A C 1
ATOM 4118 O O . VAL A 1 501 ? -5.837 -2.250 0.595 1.00 94.62 501 VAL A O 1
ATOM 4121 N N . ARG A 1 502 ? -6.578 -0.435 -0.503 1.00 97.69 502 ARG A N 1
ATOM 4122 C CA . ARG A 1 502 ? -8.011 -0.633 -0.257 1.00 97.69 502 ARG A CA 1
ATOM 4123 C C . ARG A 1 502 ? -8.787 -0.388 -1.544 1.00 97.69 502 ARG A C 1
ATOM 4125 O O . ARG A 1 502 ? -8.475 0.546 -2.270 1.00 97.69 502 ARG A O 1
ATOM 4132 N N . LEU A 1 503 ? -9.771 -1.230 -1.836 1.00 97.12 503 LEU A N 1
ATOM 4133 C CA . LEU A 1 503 ? -10.681 -1.062 -2.967 1.00 97.12 503 LEU A CA 1
ATOM 4134 C C . LEU A 1 503 ? -12.094 -1.447 -2.538 1.00 97.12 503 LEU A C 1
ATOM 4136 O O . LEU A 1 503 ? -12.320 -2.591 -2.145 1.00 97.12 503 LEU A O 1
ATOM 4140 N N . ASN A 1 504 ? -13.027 -0.501 -2.624 1.00 96.69 504 ASN A N 1
ATOM 4141 C CA . ASN A 1 504 ? -14.401 -0.633 -2.127 1.00 96.69 504 ASN A CA 1
ATOM 4142 C C . ASN A 1 504 ? -14.480 -1.073 -0.644 1.00 96.69 504 ASN A C 1
ATOM 4144 O O . ASN A 1 504 ? -15.388 -1.791 -0.225 1.00 96.69 504 ASN A O 1
ATOM 4148 N N . CYS A 1 505 ? -13.493 -0.672 0.155 1.00 97.19 505 CYS A N 1
ATOM 4149 C CA . CYS A 1 505 ? -13.348 -0.974 1.575 1.00 97.19 505 CYS A CA 1
ATOM 4150 C C . CYS A 1 505 ? -12.665 0.205 2.292 1.00 97.19 505 CYS A C 1
ATOM 4152 O O . CYS A 1 505 ? -11.535 0.060 2.774 1.00 97.19 505 CYS A O 1
ATOM 4154 N N . PRO A 1 506 ? -13.293 1.394 2.338 1.00 97.44 506 PRO A N 1
ATOM 4155 C CA . PRO A 1 506 ? -12.689 2.543 2.996 1.00 97.44 506 PRO A CA 1
ATOM 4156 C C . PRO A 1 506 ? -12.516 2.274 4.503 1.00 97.44 506 PRO A C 1
ATOM 4158 O O . PRO A 1 506 ? -13.322 1.539 5.084 1.00 97.44 506 PRO A O 1
ATOM 4161 N N . PRO A 1 507 ? -11.492 2.857 5.152 1.00 98.12 507 PRO A N 1
ATOM 4162 C CA . PRO A 1 507 ? -11.341 2.774 6.600 1.00 98.12 507 PRO A CA 1
ATOM 4163 C C . PRO A 1 507 ? -12.548 3.353 7.343 1.00 98.12 507 PRO A C 1
ATOM 4165 O O . PRO A 1 507 ? -13.146 4.336 6.890 1.00 98.12 507 PRO A O 1
ATOM 4168 N N . GLU A 1 508 ? -12.877 2.803 8.511 1.00 98.31 508 GLU A N 1
ATOM 4169 C CA . GLU A 1 508 ? -14.051 3.236 9.276 1.00 98.31 508 GLU A CA 1
ATOM 4170 C C . GLU A 1 508 ? -13.806 3.351 10.785 1.00 98.31 508 GLU A C 1
ATOM 4172 O O . GLU A 1 508 ? -13.024 2.607 11.375 1.00 98.31 508 GLU A O 1
ATOM 4177 N N . ILE A 1 509 ? -14.524 4.288 11.407 1.00 98.81 509 ILE A N 1
ATOM 4178 C CA . ILE A 1 509 ? -14.947 4.178 12.808 1.00 98.81 509 ILE A CA 1
ATOM 4179 C C . ILE A 1 509 ? -16.445 3.884 12.840 1.00 98.81 509 ILE A C 1
ATOM 4181 O O . ILE A 1 509 ? -17.185 4.320 11.952 1.00 98.81 509 ILE A O 1
ATOM 4185 N N . VAL A 1 510 ? -16.899 3.190 13.874 1.00 98.75 510 VAL A N 1
ATOM 4186 C CA . VAL A 1 510 ? -18.280 2.716 13.985 1.00 98.75 510 VAL A CA 1
ATOM 4187 C C . VAL A 1 510 ? -18.935 3.385 15.179 1.00 98.75 510 VAL A C 1
ATOM 4189 O O . VAL A 1 510 ? -18.451 3.278 16.297 1.00 98.75 510 VAL A O 1
ATOM 4192 N N . VAL A 1 511 ? -20.034 4.086 14.942 1.00 98.88 511 VAL A N 1
ATOM 4193 C CA . VAL A 1 511 ? -20.904 4.659 15.964 1.00 98.88 511 VAL A CA 1
ATOM 4194 C C . VAL A 1 511 ? -22.052 3.691 16.174 1.00 98.88 511 VAL A C 1
ATOM 4196 O O . VAL A 1 511 ? -22.825 3.453 15.246 1.00 98.88 511 VAL A O 1
ATOM 4199 N N . ILE A 1 512 ? -22.151 3.139 17.373 1.00 98.75 512 ILE A N 1
ATOM 4200 C CA . ILE A 1 512 ? -23.176 2.173 17.749 1.00 98.75 512 ILE A CA 1
ATOM 4201 C C . ILE A 1 512 ? -24.114 2.869 18.726 1.00 98.75 512 ILE A C 1
ATOM 4203 O O . ILE A 1 512 ? -23.680 3.317 19.786 1.00 98.75 512 ILE A O 1
ATOM 4207 N N . GLU A 1 513 ? -25.379 2.993 18.344 1.00 98.19 513 GLU A N 1
ATOM 4208 C CA . GLU A 1 513 ? -26.443 3.564 19.169 1.00 98.19 513 GLU A CA 1
ATOM 4209 C C . GLU A 1 513 ? -27.458 2.465 19.484 1.00 98.19 513 GLU A C 1
ATOM 4211 O O . GLU A 1 513 ? -27.992 1.819 18.576 1.00 98.19 513 GLU A O 1
ATOM 4216 N N . PHE A 1 514 ? -27.708 2.232 20.769 1.00 97.69 514 PHE A N 1
ATOM 4217 C CA . PHE A 1 514 ? -28.687 1.244 21.212 1.00 97.69 514 PHE A CA 1
ATOM 4218 C C . PHE A 1 514 ? -30.073 1.891 21.335 1.00 97.69 514 PHE A C 1
ATOM 4220 O O . PHE A 1 514 ? -30.226 2.888 22.048 1.00 97.69 514 PHE A O 1
ATOM 4227 N N . ILE A 1 515 ? -31.064 1.348 20.616 1.00 94.00 515 ILE A N 1
ATOM 4228 C CA . ILE A 1 515 ? -32.416 1.930 20.449 1.00 94.00 515 ILE A CA 1
ATOM 4229 C C . ILE A 1 515 ? -33.534 1.081 21.045 1.00 94.00 515 ILE A C 1
ATOM 4231 O O . ILE A 1 515 ? -33.407 -0.163 20.988 1.00 94.00 515 ILE A O 1
#